Protein AF-A0A382FP47-F1 (afdb_monomer)

Structure (mmCIF, N/CA/C/O backbone):
data_AF-A0A382FP47-F1
#
_entry.id   AF-A0A382FP47-F1
#
loop_
_atom_site.group_PDB
_atom_site.id
_atom_site.type_symbol
_atom_site.label_atom_id
_atom_site.label_alt_id
_atom_site.label_comp_id
_atom_site.label_asym_id
_atom_site.label_entity_id
_atom_site.label_seq_id
_atom_site.pdbx_PDB_ins_code
_atom_site.Cartn_x
_atom_site.Cartn_y
_atom_site.Cartn_z
_atom_site.occupancy
_atom_site.B_iso_or_equiv
_atom_site.auth_seq_id
_atom_site.auth_comp_id
_atom_site.auth_asym_id
_atom_site.auth_atom_id
_atom_site.pdbx_PDB_model_num
ATOM 1 N N . THR A 1 1 ? 9.820 -34.540 -9.444 1.00 79.06 1 THR A N 1
ATOM 2 C CA . THR A 1 1 ? 10.398 -35.253 -10.598 1.00 79.06 1 THR A CA 1
ATOM 3 C C . THR A 1 1 ? 9.590 -34.885 -11.809 1.00 79.06 1 THR A C 1
ATOM 5 O O . THR A 1 1 ? 8.371 -34.903 -11.710 1.00 79.06 1 THR A O 1
ATOM 8 N N . GLU A 1 2 ? 10.252 -34.491 -12.887 1.00 89.75 2 GLU A N 1
ATOM 9 C CA . GLU A 1 2 ? 9.613 -34.231 -14.179 1.00 89.75 2 GLU A CA 1
ATOM 10 C C . GLU A 1 2 ? 8.983 -35.525 -14.733 1.00 89.75 2 GLU A C 1
ATOM 12 O O . GLU A 1 2 ? 9.573 -36.596 -14.570 1.00 89.75 2 GLU A O 1
ATOM 17 N N . VAL A 1 3 ? 7.776 -35.442 -15.309 1.00 92.38 3 VAL A N 1
ATOM 18 C CA . VAL A 1 3 ? 7.008 -36.614 -15.786 1.00 92.38 3 VAL A CA 1
ATOM 19 C C . VAL A 1 3 ? 7.284 -36.908 -17.264 1.00 92.38 3 VAL A C 1
ATOM 21 O O . VAL A 1 3 ? 7.451 -38.070 -17.625 1.00 92.38 3 VAL A O 1
ATOM 24 N N . SER A 1 4 ? 7.347 -35.871 -18.101 1.00 93.94 4 SER A N 1
ATOM 25 C CA . SER A 1 4 ? 7.679 -35.919 -19.531 1.00 93.94 4 SER A CA 1
ATOM 26 C C . SER A 1 4 ? 7.949 -34.497 -20.053 1.00 93.94 4 SER A C 1
ATOM 28 O O . SER A 1 4 ? 7.842 -33.530 -19.291 1.00 93.94 4 SER A O 1
ATOM 30 N N . ARG A 1 5 ? 8.275 -34.378 -21.348 1.00 91.06 5 ARG A N 1
ATOM 31 C CA . ARG A 1 5 ? 8.377 -33.112 -22.090 1.00 91.06 5 ARG A CA 1
ATOM 32 C C . ARG A 1 5 ? 7.727 -33.247 -23.458 1.00 91.06 5 ARG A C 1
ATOM 34 O O . ARG A 1 5 ? 7.762 -34.322 -24.052 1.00 91.06 5 ARG A O 1
ATOM 41 N N . TRP A 1 6 ? 7.222 -32.131 -23.960 1.00 94.38 6 TRP A N 1
ATOM 42 C CA . TRP A 1 6 ? 6.861 -31.934 -25.358 1.00 94.38 6 TRP A CA 1
ATOM 43 C C . TRP A 1 6 ? 7.879 -30.948 -25.948 1.00 94.38 6 TRP A C 1
ATOM 45 O O . TRP A 1 6 ? 8.041 -29.856 -25.410 1.00 94.38 6 TRP A O 1
ATOM 55 N N . GLU A 1 7 ? 8.641 -31.360 -26.967 1.00 91.81 7 GLU A N 1
ATOM 56 C CA . GLU A 1 7 ? 9.822 -30.626 -27.472 1.00 91.81 7 GLU A CA 1
ATOM 57 C C . GLU A 1 7 ? 9.745 -30.357 -28.993 1.00 91.81 7 GLU A C 1
ATOM 59 O O . GLU A 1 7 ? 10.769 -30.350 -29.675 1.00 91.81 7 GLU A O 1
ATOM 64 N N . GLU A 1 8 ? 8.542 -30.173 -29.553 1.00 95.38 8 GLU A N 1
ATOM 65 C CA . GLU A 1 8 ? 8.371 -29.927 -30.998 1.00 95.38 8 GLU A CA 1
ATOM 66 C C . GLU A 1 8 ? 8.722 -28.487 -31.402 1.00 95.38 8 GLU A C 1
ATOM 68 O O . GLU A 1 8 ? 9.374 -28.280 -32.426 1.00 95.38 8 GLU A O 1
ATOM 73 N N . THR A 1 9 ? 8.342 -27.500 -30.587 1.00 96.31 9 THR A N 1
ATOM 74 C CA . THR A 1 9 ? 8.669 -26.083 -30.798 1.00 96.31 9 THR A CA 1
ATOM 75 C C . THR A 1 9 ? 8.720 -25.310 -29.476 1.00 96.31 9 THR A C 1
ATOM 77 O O . THR A 1 9 ? 8.429 -25.847 -28.405 1.00 96.31 9 THR A O 1
ATOM 80 N N . TYR A 1 10 ? 9.114 -24.040 -29.546 1.00 96.81 10 TYR A N 1
ATOM 81 C CA . TYR A 1 10 ? 9.046 -23.118 -28.422 1.00 96.81 10 TYR A CA 1
ATOM 82 C C . TYR A 1 10 ? 7.604 -22.640 -28.213 1.00 96.81 10 TYR A C 1
ATOM 84 O O . TYR A 1 10 ? 7.038 -21.969 -29.070 1.00 96.81 10 TYR A O 1
ATOM 92 N N . ILE A 1 11 ? 7.039 -22.959 -27.051 1.00 97.31 11 ILE A N 1
ATOM 93 C CA . ILE A 1 11 ? 5.760 -22.413 -26.596 1.00 97.31 11 ILE A CA 1
ATOM 94 C C . ILE A 1 11 ? 6.035 -21.230 -25.678 1.00 97.31 11 ILE A C 1
ATOM 96 O O . ILE A 1 11 ? 6.785 -21.365 -24.708 1.00 97.31 11 ILE A O 1
ATOM 100 N N . HIS A 1 12 ? 5.435 -20.089 -26.000 1.00 97.50 12 HIS A N 1
ATOM 101 C CA . HIS A 1 12 ? 5.566 -18.863 -25.225 1.00 97.50 12 HIS A CA 1
ATOM 102 C C . HIS A 1 12 ? 4.572 -18.818 -24.059 1.00 97.50 12 HIS A C 1
ATOM 104 O O . HIS A 1 12 ? 4.984 -18.572 -22.928 1.00 97.50 12 HIS A O 1
ATOM 110 N N . ASP A 1 13 ? 3.307 -19.160 -24.320 1.00 97.62 13 ASP A N 1
ATOM 111 C CA . ASP A 1 13 ? 2.259 -19.315 -23.307 1.00 97.62 13 ASP A CA 1
ATOM 112 C C . ASP A 1 13 ? 1.373 -20.537 -23.594 1.00 97.62 13 ASP A C 1
ATOM 114 O O . ASP A 1 13 ? 1.273 -21.019 -24.729 1.00 97.62 13 ASP A O 1
ATOM 118 N N . ILE A 1 14 ? 0.738 -21.055 -22.545 1.00 97.38 14 ILE A N 1
ATOM 119 C CA . ILE A 1 14 ? -0.062 -22.275 -22.569 1.00 97.38 14 ILE A CA 1
ATOM 120 C C . ILE A 1 14 ? -1.245 -22.187 -21.603 1.00 97.38 14 ILE A C 1
ATOM 122 O O . ILE A 1 14 ? -1.087 -21.971 -20.402 1.00 97.38 14 ILE A O 1
ATOM 126 N N . TYR A 1 15 ? -2.436 -22.495 -22.110 1.00 97.75 15 TYR A N 1
ATOM 127 C CA . TYR A 1 15 ? -3.622 -22.738 -21.302 1.00 97.75 15 TYR A CA 1
ATOM 128 C C . TYR A 1 15 ? -4.009 -24.215 -21.350 1.00 97.75 15 TYR A C 1
ATOM 130 O O . TYR A 1 15 ? -4.215 -24.792 -22.416 1.00 97.75 15 TYR A O 1
ATOM 138 N N . VAL A 1 16 ? -4.127 -24.847 -20.181 1.00 97.25 16 VAL A N 1
ATOM 139 C CA . VAL A 1 16 ? -4.523 -26.255 -20.067 1.00 97.25 16 VAL A CA 1
ATOM 140 C C . VAL A 1 16 ? -5.925 -26.346 -19.493 1.00 97.25 16 VAL A C 1
ATOM 142 O O . VAL A 1 16 ? -6.191 -25.868 -18.390 1.00 97.25 16 VAL A O 1
ATOM 145 N N . LYS A 1 17 ? -6.808 -27.032 -20.215 1.00 96.38 17 LYS A N 1
ATOM 146 C CA . LYS A 1 17 ? -8.174 -27.305 -19.785 1.00 96.38 17 LYS A CA 1
ATOM 147 C C . LYS A 1 17 ? -8.469 -28.792 -19.894 1.00 96.38 17 LYS A C 1
ATOM 149 O O . LYS A 1 17 ? -8.502 -29.356 -20.986 1.00 96.38 17 LYS A O 1
ATOM 154 N N . ASN A 1 18 ? -8.728 -29.417 -18.746 1.00 94.75 18 ASN A N 1
ATOM 155 C CA . ASN A 1 18 ? -8.850 -30.870 -18.613 1.00 94.75 18 ASN A CA 1
ATOM 156 C C . ASN A 1 18 ? -7.602 -31.582 -19.171 1.00 94.75 18 ASN A C 1
ATOM 158 O O . ASN A 1 18 ? -6.504 -31.374 -18.659 1.00 94.75 18 ASN A O 1
ATOM 162 N N . ASP A 1 19 ? -7.781 -32.386 -20.217 1.00 96.62 19 ASP A N 1
ATOM 163 C CA . ASP A 1 19 ? -6.744 -33.181 -20.874 1.00 96.62 19 ASP A CA 1
ATOM 164 C C . ASP A 1 19 ? -6.247 -32.543 -22.189 1.00 96.62 19 ASP A C 1
ATOM 166 O O . ASP A 1 19 ? -5.578 -33.197 -22.987 1.00 96.62 19 ASP A O 1
ATOM 170 N N . THR A 1 20 ? -6.564 -31.269 -22.437 1.00 98.06 20 THR A N 1
ATOM 171 C CA . THR A 1 20 ? -6.142 -30.538 -23.640 1.00 98.06 20 THR A CA 1
ATOM 172 C C . THR A 1 20 ? -5.332 -29.305 -23.264 1.00 98.06 20 THR A C 1
ATOM 174 O O . THR A 1 20 ? -5.767 -28.491 -22.449 1.00 98.06 20 THR A O 1
ATOM 177 N N . ALA A 1 21 ? -4.164 -29.154 -23.881 1.00 97.94 21 ALA A N 1
ATOM 178 C CA . ALA A 1 21 ? -3.359 -27.945 -23.818 1.00 97.94 21 ALA A CA 1
ATOM 179 C C . ALA A 1 21 ? -3.502 -27.138 -25.115 1.00 97.94 21 ALA A C 1
ATOM 181 O O . ALA A 1 21 ? -3.361 -27.684 -26.207 1.00 97.94 21 ALA A O 1
ATOM 182 N N . TYR A 1 22 ? -3.755 -25.843 -24.973 1.00 98.56 22 TYR A N 1
ATOM 183 C CA . TYR A 1 22 ? -3.756 -24.846 -26.035 1.00 98.56 22 TYR A CA 1
ATOM 184 C C . TYR A 1 22 ? -2.512 -23.995 -25.842 1.00 98.56 22 TYR A C 1
ATOM 186 O O . TYR A 1 22 ? -2.292 -23.488 -24.745 1.00 98.56 22 TYR A O 1
ATOM 194 N N . ALA A 1 23 ? -1.672 -23.884 -26.861 1.00 98.25 23 ALA A N 1
ATOM 195 C CA . ALA A 1 23 ? -0.333 -23.339 -26.703 1.00 98.25 23 ALA A CA 1
ATOM 196 C C . ALA A 1 23 ? 0.021 -22.408 -27.861 1.00 98.25 23 ALA A C 1
ATOM 198 O O . ALA A 1 23 ? -0.243 -22.729 -29.018 1.00 98.25 23 ALA A O 1
ATOM 199 N N . CYS A 1 24 ? 0.622 -21.267 -27.549 1.00 98.50 24 CYS A N 1
ATOM 200 C CA . CYS A 1 24 ? 1.026 -20.277 -28.536 1.00 98.50 24 CYS A CA 1
ATOM 201 C C . CYS A 1 24 ? 2.527 -20.383 -28.824 1.00 98.50 24 CYS A C 1
ATOM 203 O O . CYS A 1 24 ? 3.361 -20.262 -27.924 1.00 98.50 24 CYS A O 1
ATOM 205 N N . ASP A 1 25 ? 2.874 -20.595 -30.090 1.00 98.19 25 ASP A N 1
ATOM 206 C CA . ASP A 1 25 ? 4.239 -20.476 -30.594 1.00 98.19 25 ASP A CA 1
ATOM 207 C C . ASP A 1 25 ? 4.428 -19.084 -31.200 1.00 98.19 25 ASP A C 1
ATOM 209 O O . ASP A 1 25 ? 4.079 -18.831 -32.360 1.00 98.19 25 ASP A O 1
ATOM 213 N N . ILE A 1 26 ? 4.997 -18.183 -30.399 1.00 97.88 26 ILE A N 1
ATOM 214 C CA . ILE A 1 26 ? 5.181 -16.778 -30.773 1.00 97.88 26 ILE A CA 1
ATOM 215 C C . ILE A 1 26 ? 6.112 -16.600 -31.967 1.00 97.88 26 ILE A C 1
ATOM 217 O O . ILE A 1 26 ? 5.907 -15.695 -32.770 1.00 97.88 26 ILE A O 1
ATOM 221 N N . TYR A 1 27 ? 7.122 -17.459 -32.121 1.00 97.94 27 TYR A N 1
ATOM 222 C CA . TYR A 1 27 ? 8.128 -17.288 -33.168 1.00 97.94 27 TYR A CA 1
ATOM 223 C C . TYR A 1 27 ? 7.643 -17.764 -34.529 1.00 97.94 27 TYR A C 1
ATOM 225 O O . TYR A 1 27 ? 8.163 -17.289 -35.538 1.00 97.94 27 TYR A O 1
ATOM 233 N N . ASN A 1 28 ? 6.668 -18.674 -34.555 1.00 97.56 28 ASN A N 1
ATOM 234 C CA . ASN A 1 28 ? 6.052 -19.154 -35.786 1.00 97.56 28 ASN A CA 1
ATOM 235 C C . ASN A 1 28 ? 4.630 -18.618 -36.000 1.00 97.56 28 ASN A C 1
ATOM 237 O O . ASN A 1 28 ? 4.063 -18.894 -37.048 1.00 97.56 28 ASN A O 1
ATOM 241 N N . GLY A 1 29 ? 4.028 -17.894 -35.047 1.00 97.38 29 GLY A N 1
ATOM 242 C CA . GLY A 1 29 ? 2.652 -17.388 -35.161 1.00 97.38 29 GLY A CA 1
ATOM 243 C C . GLY A 1 29 ? 1.611 -18.510 -35.247 1.00 97.38 29 GLY A C 1
ATOM 244 O O . GLY A 1 29 ? 0.700 -18.454 -36.078 1.00 97.38 29 GLY A O 1
ATOM 245 N N . SER A 1 30 ? 1.809 -19.576 -34.462 1.00 98.19 30 SER A N 1
ATOM 246 C CA . SER A 1 30 ? 1.011 -20.807 -34.543 1.00 98.19 30 SER A CA 1
ATOM 247 C C . SER A 1 30 ? 0.309 -21.131 -33.231 1.00 98.19 30 SER A C 1
ATOM 249 O O . SER A 1 30 ? 0.928 -21.113 -32.168 1.00 98.19 30 SER A O 1
ATOM 251 N N . LEU A 1 31 ? -0.970 -21.494 -33.328 1.00 98.44 31 LEU A N 1
ATOM 252 C CA . LEU A 1 31 ? -1.753 -22.062 -32.235 1.00 98.44 31 LEU A CA 1
ATOM 253 C C . LEU A 1 31 ? -1.650 -23.592 -32.272 1.00 98.44 31 LEU A C 1
ATOM 255 O O . LEU A 1 31 ? -2.053 -24.229 -33.245 1.00 98.44 31 LEU A O 1
ATOM 259 N N . PHE A 1 32 ? -1.156 -24.186 -31.194 1.00 98.56 32 PHE A N 1
ATOM 260 C CA . PHE A 1 32 ? -1.104 -25.628 -30.991 1.00 98.56 32 PHE A CA 1
ATOM 261 C C . PHE A 1 32 ? -2.260 -26.104 -30.114 1.00 98.56 32 PHE A C 1
ATOM 263 O O . PHE A 1 32 ? -2.591 -25.477 -29.108 1.00 98.56 32 PHE A O 1
ATOM 270 N N . ILE A 1 33 ? -2.825 -27.261 -30.463 1.00 98.44 33 ILE A N 1
ATOM 271 C CA . ILE A 1 33 ? -3.729 -28.027 -29.599 1.00 98.44 33 ILE A CA 1
ATOM 272 C C . ILE A 1 33 ? -3.079 -29.387 -29.350 1.00 98.44 33 ILE A C 1
ATOM 274 O O . ILE A 1 33 ? -2.790 -30.134 -30.288 1.00 98.44 33 ILE A O 1
ATOM 278 N N . ILE A 1 34 ? -2.831 -29.709 -28.085 1.00 98.38 34 ILE A N 1
ATOM 279 C CA . ILE A 1 34 ? -2.032 -30.858 -27.652 1.00 98.38 34 ILE A CA 1
ATOM 280 C C . ILE A 1 34 ? -2.882 -31.716 -26.710 1.00 98.38 34 ILE A C 1
ATOM 282 O O . ILE A 1 34 ? -3.475 -31.212 -25.755 1.00 98.38 34 ILE A O 1
ATOM 286 N N . ASP A 1 35 ? -2.945 -33.020 -26.973 1.00 97.94 35 ASP A N 1
ATOM 287 C CA . ASP A 1 35 ? -3.520 -34.001 -26.049 1.00 97.94 35 ASP A CA 1
ATOM 288 C C . ASP A 1 35 ? -2.514 -34.268 -24.927 1.00 97.94 35 ASP A C 1
ATOM 290 O O . ASP A 1 35 ? -1.378 -34.683 -25.173 1.00 97.94 35 ASP A O 1
ATOM 294 N N . VAL A 1 36 ? -2.938 -34.003 -23.694 1.00 97.31 36 VAL A N 1
ATOM 295 C CA . VAL A 1 36 ? -2.164 -34.213 -22.466 1.00 97.31 36 VAL A CA 1
ATOM 296 C C . VAL A 1 36 ? -2.861 -35.184 -21.503 1.00 97.31 36 VAL A C 1
ATOM 298 O O . VAL A 1 36 ? -2.489 -35.251 -20.327 1.00 97.31 36 VAL A O 1
ATOM 301 N N . SER A 1 37 ? -3.837 -35.967 -21.987 1.00 97.31 37 SER A N 1
ATOM 302 C CA . SER A 1 37 ? -4.518 -37.017 -21.209 1.00 97.31 37 SER A CA 1
ATOM 303 C C . SER A 1 37 ? -3.528 -38.038 -20.638 1.00 97.31 37 SER A C 1
ATOM 305 O O . SER A 1 37 ? -3.599 -38.405 -19.459 1.00 97.31 37 SER A O 1
ATOM 307 N N . ASP A 1 38 ? -2.540 -38.445 -21.442 1.00 96.69 38 ASP A N 1
ATOM 308 C CA . ASP A 1 38 ? -1.350 -39.151 -20.977 1.00 96.69 38 ASP A CA 1
ATOM 309 C C . ASP A 1 38 ? -0.216 -38.160 -20.691 1.00 96.69 38 ASP A C 1
ATOM 311 O O . ASP A 1 38 ? 0.595 -37.814 -21.549 1.00 96.69 38 ASP A O 1
ATOM 315 N N . LYS A 1 39 ? -0.101 -37.764 -19.421 1.00 94.50 39 LYS A N 1
ATOM 316 C CA . LYS A 1 39 ? 0.957 -36.864 -18.929 1.00 94.50 39 LYS A CA 1
ATOM 317 C C . LYS A 1 39 ? 2.375 -37.393 -19.164 1.00 94.50 39 LYS A C 1
ATOM 319 O O . LYS A 1 39 ? 3.329 -36.630 -19.029 1.00 94.50 39 LYS A O 1
ATOM 324 N N . THR A 1 40 ? 2.546 -38.685 -19.450 1.00 96.25 40 THR A N 1
ATOM 325 C CA . THR A 1 40 ? 3.856 -39.275 -19.765 1.00 96.25 40 THR A CA 1
ATOM 326 C C . THR A 1 40 ? 4.216 -39.172 -21.246 1.00 96.25 40 THR A C 1
ATOM 328 O O . THR A 1 40 ? 5.386 -39.343 -21.586 1.00 96.25 40 THR A O 1
ATOM 331 N N . ASN A 1 41 ? 3.245 -38.863 -22.109 1.00 95.62 41 ASN A N 1
ATOM 332 C CA . ASN A 1 41 ? 3.422 -38.769 -23.552 1.00 95.62 41 ASN A CA 1
ATOM 333 C C . ASN A 1 41 ? 2.417 -37.785 -24.198 1.00 95.62 41 ASN A C 1
ATOM 335 O O . ASN A 1 41 ? 1.479 -38.234 -24.860 1.00 95.62 41 ASN A O 1
ATOM 339 N N . PRO A 1 42 ? 2.602 -36.462 -24.029 1.00 97.12 42 PRO A N 1
ATOM 340 C CA . PRO A 1 42 ? 1.818 -35.455 -24.745 1.00 97.12 42 PRO A CA 1
ATOM 341 C C . PRO A 1 42 ? 1.937 -35.603 -26.266 1.00 97.12 42 PRO A C 1
ATOM 343 O O . PRO A 1 42 ? 3.036 -35.832 -26.775 1.00 97.12 42 PRO A O 1
ATOM 346 N N . THR A 1 43 ? 0.838 -35.428 -27.001 1.00 97.12 43 THR A N 1
ATOM 347 C CA . THR A 1 43 ? 0.827 -35.546 -28.470 1.00 97.12 43 THR A CA 1
ATOM 348 C C . THR A 1 43 ? 0.104 -34.389 -29.139 1.00 97.12 43 THR A C 1
ATOM 350 O O . THR A 1 43 ? -1.027 -34.069 -28.775 1.00 97.12 43 THR A O 1
ATOM 353 N N . THR A 1 44 ? 0.722 -33.798 -30.159 1.00 98.12 44 THR A N 1
ATOM 354 C CA . THR A 1 44 ? 0.111 -32.731 -30.961 1.00 98.12 44 THR A CA 1
ATOM 355 C C . THR A 1 44 ? -1.102 -33.258 -31.722 1.00 98.12 44 THR A C 1
ATOM 357 O O . THR A 1 44 ? -1.001 -34.232 -32.469 1.00 98.12 44 THR A O 1
ATOM 360 N N . MET A 1 45 ? -2.253 -32.612 -31.530 1.00 97.88 45 MET A N 1
ATOM 361 C CA . MET A 1 45 ? -3.466 -32.850 -32.317 1.00 97.88 45 MET A CA 1
ATOM 362 C C . MET A 1 45 ? -3.555 -31.876 -33.490 1.00 97.88 45 MET A C 1
ATOM 364 O O . MET A 1 45 ? -3.933 -32.279 -34.586 1.00 97.88 45 MET A O 1
ATOM 368 N N . VAL A 1 46 ? -3.199 -30.608 -33.259 1.00 97.69 46 VAL A N 1
ATOM 369 C CA . VAL A 1 46 ? -3.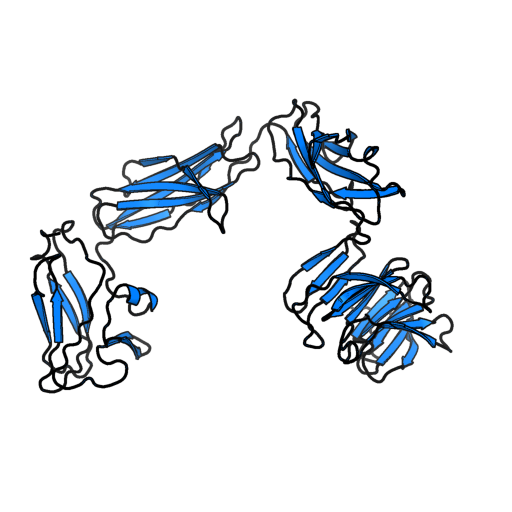300 -29.527 -34.244 1.00 97.69 46 VAL A CA 1
ATOM 370 C C . VAL A 1 46 ? -2.105 -28.586 -34.131 1.00 97.69 46 VAL A C 1
ATOM 372 O O . VAL A 1 46 ? -1.720 -28.206 -33.028 1.00 97.69 46 VAL A O 1
ATOM 375 N N . GLU A 1 47 ? -1.597 -28.164 -35.287 1.00 97.69 47 GLU A N 1
ATOM 376 C CA . GLU A 1 47 ? -0.819 -26.940 -35.476 1.00 97.69 47 GLU A CA 1
ATOM 377 C C . GLU A 1 47 ? -1.604 -26.049 -36.451 1.00 97.69 47 GLU A C 1
ATOM 379 O O . GLU A 1 47 ? -1.777 -26.394 -37.623 1.00 97.69 47 GLU A O 1
ATOM 384 N N . HIS A 1 48 ? -2.112 -24.917 -35.969 1.00 98.06 48 HIS A N 1
ATOM 385 C CA . HIS A 1 48 ? -2.791 -23.915 -36.781 1.00 98.06 48 HIS A CA 1
ATOM 386 C C . HIS A 1 48 ? -1.891 -22.689 -36.936 1.00 98.06 48 HIS A C 1
ATOM 388 O O . HIS A 1 48 ? -1.890 -21.789 -36.097 1.00 98.06 48 HIS A O 1
ATOM 394 N N . ASN A 1 49 ? -1.108 -22.667 -38.013 1.00 97.38 49 ASN A N 1
ATOM 395 C CA . ASN A 1 49 ? -0.315 -21.506 -38.401 1.00 97.38 49 ASN A CA 1
ATOM 396 C C . ASN A 1 49 ? -1.204 -20.479 -39.122 1.00 97.38 49 ASN A C 1
ATOM 398 O O . ASN A 1 49 ? -1.761 -20.781 -40.182 1.00 97.38 49 ASN A O 1
ATOM 402 N N . TYR A 1 50 ? -1.333 -19.278 -38.556 1.00 96.81 50 TYR A N 1
ATOM 403 C CA . TYR A 1 50 ? -2.134 -18.188 -39.133 1.00 96.81 50 TYR A CA 1
ATOM 404 C C . TYR A 1 50 ? -1.341 -16.885 -39.318 1.00 96.81 50 TYR A C 1
ATOM 406 O O . TYR A 1 50 ? -1.786 -15.993 -40.043 1.00 96.81 50 TYR A O 1
ATOM 414 N N . SER A 1 51 ? -0.154 -16.792 -38.718 1.00 95.62 51 SER A N 1
ATOM 415 C CA . SER A 1 51 ? 0.795 -15.690 -38.876 1.00 95.62 51 SER A CA 1
ATOM 416 C C . SER A 1 51 ? 2.227 -16.238 -38.976 1.00 95.62 51 SER A C 1
ATOM 418 O O . SER A 1 51 ? 2.448 -17.444 -38.935 1.00 95.62 51 SER A O 1
ATOM 420 N N . ASN A 1 52 ? 3.213 -15.355 -39.141 1.00 95.50 52 ASN A N 1
ATOM 421 C CA . ASN A 1 52 ? 4.637 -15.713 -39.077 1.00 95.50 52 ASN A CA 1
ATOM 422 C C . ASN A 1 52 ? 5.281 -15.356 -37.730 1.00 95.50 52 ASN A C 1
ATOM 424 O O . ASN A 1 52 ? 6.462 -15.626 -37.539 1.00 95.50 52 ASN A O 1
ATOM 428 N N . TYR A 1 53 ? 4.547 -14.674 -36.854 1.00 97.25 53 TYR A N 1
ATOM 429 C CA . TYR A 1 53 ? 4.979 -14.233 -35.535 1.00 97.25 53 TYR A CA 1
ATOM 430 C C . TYR A 1 53 ? 3.733 -13.831 -34.730 1.00 97.25 53 TYR A C 1
ATOM 432 O O . TYR A 1 53 ? 2.667 -13.650 -35.316 1.00 97.25 53 TYR A O 1
ATOM 440 N N . GLY A 1 54 ? 3.852 -13.692 -33.414 1.00 96.38 54 GLY A N 1
ATOM 441 C CA . GLY A 1 54 ? 2.895 -12.923 -32.621 1.00 96.38 54 GLY A CA 1
ATOM 442 C C . GLY A 1 54 ? 2.038 -13.739 -31.663 1.00 96.38 54 GLY A C 1
ATOM 443 O O . GLY A 1 54 ? 1.839 -13.246 -30.567 1.00 96.38 54 GLY A O 1
ATOM 444 N N . CYS A 1 55 ? 1.597 -14.966 -31.988 1.00 98.25 55 CYS A N 1
ATOM 445 C CA . CYS A 1 55 ? 0.778 -15.798 -31.074 1.00 98.25 55 CYS A CA 1
ATOM 446 C C . CYS A 1 55 ? 1.440 -15.881 -29.695 1.00 98.25 55 CYS A C 1
ATOM 448 O O . CYS A 1 55 ? 2.423 -16.604 -29.522 1.00 98.25 55 CYS A O 1
ATOM 450 N N . HIS A 1 56 ? 0.932 -15.119 -28.731 1.00 98.12 56 HIS A N 1
ATOM 451 C CA . HIS A 1 56 ? 1.582 -14.938 -27.443 1.00 98.12 56 HIS A CA 1
ATOM 452 C C . HIS A 1 56 ? 0.800 -15.666 -26.367 1.00 98.12 56 HIS A C 1
ATOM 454 O O . HIS A 1 56 ? 1.327 -16.621 -25.813 1.00 98.12 56 HIS A O 1
ATOM 460 N N . ALA A 1 57 ? -0.455 -15.271 -26.143 1.00 98.12 57 ALA A N 1
ATOM 461 C CA . ALA A 1 57 ? -1.335 -15.845 -25.130 1.00 98.12 57 ALA A CA 1
ATOM 462 C C . ALA A 1 57 ? -2.537 -16.529 -25.775 1.00 98.12 57 ALA A C 1
ATOM 464 O O . ALA A 1 57 ? -2.998 -16.109 -26.837 1.00 98.12 57 ALA A O 1
ATOM 465 N N . VAL A 1 58 ? -3.084 -17.546 -25.109 1.00 98.50 58 VAL A N 1
ATOM 466 C CA . VAL A 1 58 ? -4.299 -18.235 -25.556 1.00 98.50 58 VAL A CA 1
ATOM 467 C C . VAL A 1 58 ? -5.219 -18.570 -24.392 1.00 98.50 58 VAL A C 1
ATOM 469 O O . VAL A 1 58 ? -4.778 -18.990 -23.326 1.00 98.50 58 VAL A O 1
ATOM 472 N N . TRP A 1 59 ? -6.522 -18.450 -24.625 1.00 98.38 59 TRP A N 1
ATOM 473 C CA . TRP A 1 59 ? -7.561 -18.966 -23.741 1.00 98.38 59 TRP A CA 1
ATOM 474 C C . TRP A 1 59 ? -8.685 -19.605 -24.558 1.00 98.38 59 TRP A C 1
ATOM 476 O O . TRP A 1 59 ? -8.808 -19.348 -25.755 1.00 98.38 59 TRP A O 1
ATOM 486 N N . VAL A 1 60 ? -9.518 -20.445 -23.938 1.00 97.88 60 VAL A N 1
ATOM 487 C CA . VAL A 1 60 ? -10.674 -21.052 -24.624 1.00 97.88 60 VAL A CA 1
ATOM 488 C C . VAL A 1 60 ? -11.972 -20.850 -23.860 1.00 97.88 60 VAL A C 1
ATOM 490 O O . VAL A 1 60 ? -11.966 -20.769 -22.632 1.00 97.88 60 VAL A O 1
ATOM 493 N N . THR A 1 61 ? -13.090 -20.804 -24.587 1.00 97.12 61 THR A N 1
ATOM 494 C CA . THR A 1 61 ? -14.431 -20.701 -23.993 1.00 97.12 61 THR A CA 1
ATOM 495 C C . THR A 1 61 ? -14.750 -21.899 -23.100 1.00 97.12 61 THR A C 1
ATOM 497 O O . THR A 1 61 ? -14.142 -22.976 -23.198 1.00 97.12 61 THR A O 1
ATOM 500 N N . ASP A 1 62 ? -15.741 -21.741 -22.220 1.00 94.44 62 ASP A N 1
ATOM 501 C CA . ASP A 1 62 ? -16.117 -22.773 -21.252 1.00 94.44 62 ASP A CA 1
ATOM 502 C C . ASP A 1 62 ? -16.550 -24.104 -21.887 1.00 94.44 62 ASP A C 1
ATOM 504 O O . ASP A 1 62 ? -16.274 -25.176 -21.342 1.00 94.44 62 ASP A O 1
ATOM 508 N N . ASP A 1 63 ? -17.097 -24.057 -23.095 1.00 95.62 63 ASP A N 1
ATOM 509 C CA . ASP A 1 63 ? -17.461 -25.224 -23.896 1.00 95.62 63 ASP A CA 1
ATOM 510 C C . ASP A 1 63 ? -16.371 -25.695 -24.877 1.00 95.62 63 ASP A C 1
ATOM 512 O O . ASP A 1 63 ? -16.603 -26.639 -25.634 1.00 95.62 63 ASP A O 1
ATOM 516 N N . SER A 1 64 ? -15.192 -25.060 -24.855 1.00 95.81 64 SER A N 1
ATOM 517 C CA . SER A 1 64 ? -14.036 -25.346 -25.717 1.00 95.81 64 SER A CA 1
ATOM 518 C C . SER A 1 64 ? -14.335 -25.278 -27.220 1.00 95.81 64 SER A C 1
ATOM 520 O O . SER A 1 64 ? -13.664 -25.939 -28.008 1.00 95.81 64 SER A O 1
ATOM 522 N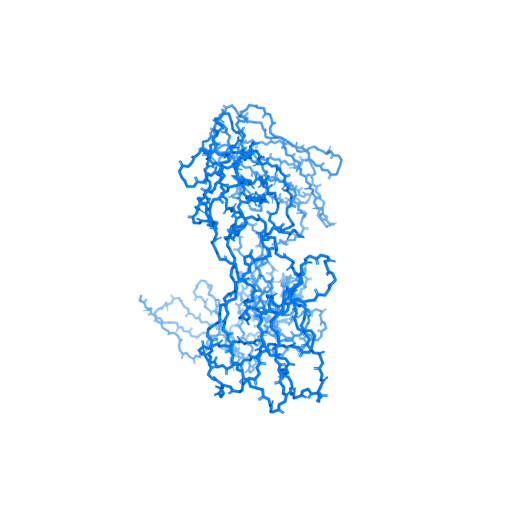 N . LYS A 1 65 ? -15.334 -24.487 -27.633 1.00 97.25 65 LYS A N 1
ATOM 523 C CA . LYS A 1 65 ? -15.645 -24.275 -29.055 1.00 97.25 65 LYS A CA 1
ATOM 524 C C . LYS A 1 65 ? -14.806 -23.189 -29.705 1.00 97.25 65 LYS A C 1
ATOM 526 O O . LYS A 1 65 ? -14.570 -23.276 -30.906 1.00 97.25 65 LYS A O 1
ATOM 531 N N . TYR A 1 66 ? -14.374 -22.194 -28.934 1.00 98.38 66 TYR A N 1
ATOM 532 C CA . TYR A 1 66 ? -13.593 -21.081 -29.456 1.00 98.38 66 TYR A CA 1
ATOM 533 C C . TYR A 1 66 ? -12.278 -20.929 -28.701 1.00 98.38 66 TYR A C 1
ATOM 535 O O . TYR A 1 66 ? -12.249 -21.031 -27.471 1.00 98.38 66 TYR A O 1
ATOM 543 N N . ALA A 1 67 ? -11.209 -20.666 -29.448 1.00 98.31 67 ALA A N 1
ATOM 544 C CA . ALA A 1 67 ? -9.918 -20.252 -28.919 1.00 98.31 67 ALA A CA 1
ATOM 545 C C . ALA A 1 67 ? -9.698 -18.771 -29.210 1.00 98.31 67 ALA A C 1
ATOM 547 O O . ALA A 1 67 ? -9.951 -18.311 -30.320 1.00 98.31 67 ALA A O 1
ATOM 548 N N . VAL A 1 68 ? -9.225 -18.037 -28.213 1.00 98.62 68 VAL A N 1
ATOM 549 C CA . VAL A 1 68 ? -8.891 -16.621 -28.322 1.00 98.62 68 VAL A CA 1
ATOM 550 C C . VAL A 1 68 ? -7.395 -16.480 -28.133 1.00 98.62 68 VAL A C 1
ATOM 552 O O . VAL A 1 68 ? -6.884 -16.933 -27.109 1.00 98.62 68 VAL A O 1
ATOM 555 N N . THR A 1 69 ? -6.708 -15.862 -29.090 1.00 98.56 69 THR A N 1
ATOM 556 C CA . THR A 1 69 ? -5.290 -15.516 -28.958 1.00 98.56 69 THR A CA 1
ATOM 557 C C . THR A 1 69 ? -5.118 -14.020 -28.748 1.00 98.56 69 THR A C 1
ATOM 559 O O . THR A 1 69 ? -5.884 -13.214 -29.280 1.00 98.56 69 THR A O 1
ATOM 562 N N . GLY A 1 70 ? -4.127 -13.652 -27.942 1.00 98.12 70 GLY A N 1
ATOM 563 C CA . GLY A 1 70 ? -3.551 -12.315 -27.931 1.00 98.12 70 GLY A CA 1
ATOM 5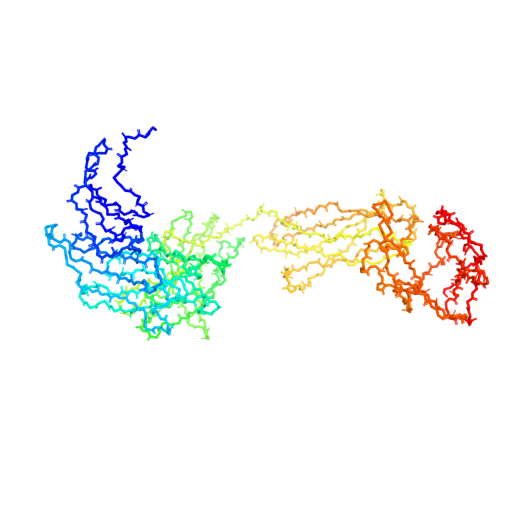64 C C . GLY A 1 70 ? -2.218 -12.378 -28.6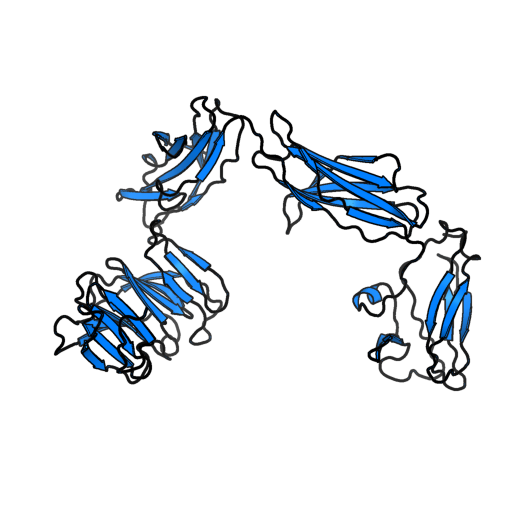57 1.00 98.12 70 GLY A C 1
ATOM 565 O O . GLY A 1 70 ? -1.343 -13.137 -28.238 1.00 98.12 70 GLY A O 1
ATOM 566 N N . ASP A 1 71 ? -2.076 -11.616 -29.738 1.00 97.81 71 ASP A N 1
ATOM 567 C CA . ASP A 1 71 ? -0.848 -11.604 -30.523 1.00 97.81 71 ASP A CA 1
ATOM 568 C C . ASP A 1 71 ? 0.076 -10.451 -30.096 1.00 97.81 71 ASP A C 1
ATOM 570 O O . ASP A 1 71 ? -0.237 -9.274 -30.285 1.00 97.81 71 ASP A O 1
ATOM 574 N N . GLU A 1 72 ? 1.225 -10.786 -29.507 1.00 97.62 72 GLU A N 1
ATOM 575 C CA . GLU A 1 72 ? 2.211 -9.829 -29.014 1.00 97.62 72 GLU A CA 1
ATOM 576 C C . GLU A 1 72 ? 3.183 -9.395 -30.121 1.00 97.62 72 GLU A C 1
ATOM 578 O O . GLU A 1 72 ? 4.306 -9.890 -30.258 1.00 97.62 72 GLU A O 1
ATOM 583 N N . GLU A 1 73 ? 2.742 -8.449 -30.946 1.00 96.31 73 GLU A N 1
ATOM 584 C CA . GLU A 1 73 ? 3.558 -7.844 -31.993 1.00 96.31 73 GLU A CA 1
ATOM 585 C C . GLU A 1 73 ? 3.123 -6.413 -32.337 1.00 96.31 73 GLU A C 1
ATOM 587 O O . GLU A 1 73 ? 2.109 -5.903 -31.865 1.00 96.31 73 GLU A O 1
ATOM 592 N N . ASN A 1 74 ? 3.896 -5.729 -33.186 1.00 95.56 74 ASN A N 1
ATOM 593 C CA . ASN A 1 74 ? 3.508 -4.412 -33.688 1.00 95.56 74 ASN A CA 1
ATOM 594 C C . ASN A 1 74 ? 2.308 -4.520 -34.639 1.00 95.56 74 ASN A C 1
ATOM 596 O O . ASN A 1 74 ? 2.472 -4.940 -35.785 1.00 95.56 74 ASN A O 1
ATOM 600 N N . GLY A 1 75 ? 1.145 -4.059 -34.178 1.00 93.31 75 GLY A N 1
ATOM 601 C CA . GLY A 1 75 ? -0.135 -4.275 -34.854 1.00 93.31 75 GLY A CA 1
ATOM 602 C C . GLY A 1 75 ? -0.799 -5.593 -34.457 1.00 93.31 75 GLY A C 1
ATOM 603 O O . GLY A 1 75 ? -1.640 -6.089 -35.202 1.00 93.31 75 GLY A O 1
ATOM 604 N N . GLY A 1 76 ? -0.403 -6.157 -33.315 1.00 94.81 76 GLY A N 1
ATOM 605 C CA . GLY A 1 76 ? -0.980 -7.361 -32.745 1.00 94.81 76 GLY A CA 1
ATOM 606 C C . GLY A 1 76 ? -2.365 -7.107 -32.153 1.00 94.81 76 GLY A C 1
ATOM 607 O O . GLY A 1 76 ? -2.601 -6.091 -31.487 1.00 94.81 76 GLY A O 1
ATOM 608 N N . TYR A 1 77 ? -3.281 -8.038 -32.414 1.00 97.44 77 TYR A N 1
ATOM 609 C CA . TYR A 1 77 ? -4.700 -7.961 -32.069 1.00 97.44 77 TYR A CA 1
ATOM 610 C C . TYR A 1 77 ? -5.153 -9.210 -31.319 1.00 97.44 77 TYR A C 1
ATOM 612 O O . TYR A 1 77 ? -4.416 -10.187 -31.186 1.00 97.44 77 TYR A O 1
ATOM 620 N N . VAL A 1 78 ? -6.395 -9.174 -30.847 1.00 98.56 78 VAL A N 1
ATOM 621 C CA . VAL A 1 78 ? -7.083 -10.372 -30.381 1.00 98.56 78 VAL A CA 1
ATOM 622 C C . VAL A 1 78 ? -7.696 -11.091 -31.579 1.00 98.56 78 VAL A C 1
ATOM 624 O O . VAL A 1 78 ? -8.442 -10.482 -32.353 1.00 98.56 78 VAL A O 1
ATOM 627 N N . TYR A 1 79 ? -7.447 -12.391 -31.702 1.00 98.50 79 TYR A N 1
ATOM 628 C CA . TYR A 1 79 ? -8.069 -13.240 -32.717 1.00 98.50 79 TYR A CA 1
ATOM 629 C C . TYR A 1 79 ? -8.943 -14.300 -32.064 1.00 98.50 79 TYR A C 1
ATOM 631 O O . TYR A 1 79 ? -8.543 -14.929 -31.089 1.00 98.50 79 TYR A O 1
ATOM 639 N N . ILE A 1 80 ? -10.143 -14.505 -32.606 1.00 98.69 80 ILE A N 1
ATOM 640 C CA . ILE A 1 80 ? -11.083 -15.526 -32.137 1.00 98.69 80 ILE A CA 1
ATOM 641 C C . ILE A 1 80 ? -11.214 -16.584 -33.226 1.00 98.69 80 ILE A C 1
ATOM 643 O O . ILE A 1 80 ? -11.576 -16.269 -34.361 1.00 98.69 80 ILE A O 1
ATOM 647 N N . PHE A 1 81 ? -10.945 -17.837 -32.880 1.00 98.69 81 PHE A N 1
ATOM 648 C CA . PHE A 1 81 ? -10.992 -18.992 -33.769 1.00 98.69 81 PHE A CA 1
ATOM 649 C C . PHE A 1 81 ? -12.106 -19.949 -33.353 1.00 98.69 81 PHE A C 1
ATOM 651 O O . PHE A 1 81 ? -12.197 -20.316 -32.185 1.00 98.69 81 PHE A O 1
ATOM 658 N N . ASP A 1 82 ? -12.912 -20.398 -34.311 1.00 98.50 82 ASP A N 1
ATOM 659 C CA . ASP A 1 82 ? -13.756 -21.585 -34.170 1.00 98.50 82 ASP A CA 1
ATOM 660 C C . ASP A 1 82 ? -12.869 -22.832 -34.291 1.00 98.50 82 ASP A C 1
ATOM 662 O O . ASP A 1 82 ? -12.223 -23.050 -35.322 1.00 98.50 82 ASP A O 1
ATOM 666 N N . ILE A 1 83 ? -12.826 -23.622 -33.216 1.00 98.00 83 ILE A N 1
ATOM 667 C CA . ILE A 1 83 ? -12.007 -24.833 -33.080 1.00 98.00 83 ILE A CA 1
ATOM 668 C C . ILE A 1 83 ? -12.855 -26.106 -32.955 1.00 98.00 83 ILE A C 1
ATOM 670 O O . ILE A 1 83 ? -12.375 -27.136 -32.486 1.00 98.00 83 ILE A O 1
ATOM 674 N N . GLN A 1 84 ? -14.125 -26.067 -33.365 1.00 97.38 84 GLN A N 1
ATOM 675 C CA . GLN A 1 84 ? -15.021 -27.224 -33.267 1.00 97.38 84 GLN A CA 1
ATOM 676 C C . GLN A 1 84 ? -14.669 -28.358 -34.244 1.00 97.38 84 GLN A C 1
ATOM 678 O O . GLN A 1 84 ? -15.049 -29.509 -34.012 1.00 97.38 84 GLN A O 1
ATOM 683 N N . ASP A 1 85 ? -13.965 -28.034 -35.330 1.00 97.12 85 ASP A N 1
ATOM 684 C CA . ASP A 1 85 ? -13.443 -28.970 -36.324 1.00 97.12 85 ASP A CA 1
ATOM 685 C C . ASP A 1 85 ? -11.927 -28.771 -36.463 1.00 97.12 85 ASP A C 1
ATOM 687 O O . ASP A 1 85 ? -11.464 -27.797 -37.056 1.00 97.12 85 ASP A O 1
ATOM 691 N N . PHE A 1 86 ? -11.144 -29.693 -35.902 1.00 95.25 86 PHE A N 1
ATOM 692 C CA . PHE A 1 86 ? -9.677 -29.616 -35.894 1.00 95.25 86 PHE A CA 1
ATOM 693 C C . PHE A 1 86 ? -9.054 -29.705 -37.293 1.00 95.25 86 PHE A C 1
ATOM 695 O O . PHE A 1 86 ? -7.944 -29.215 -37.490 1.00 95.25 86 PHE A O 1
ATOM 702 N N . ASP A 1 87 ? -9.772 -30.263 -38.274 1.00 95.25 87 ASP A N 1
ATOM 703 C CA . ASP A 1 87 ? -9.329 -30.280 -39.670 1.00 95.25 87 ASP A CA 1
ATOM 704 C C . ASP A 1 87 ? -9.614 -28.939 -40.385 1.00 95.25 87 ASP A C 1
ATOM 706 O O . ASP A 1 87 ? -9.136 -28.714 -41.501 1.00 95.25 87 ASP A O 1
ATOM 710 N N . ASN A 1 88 ? -10.403 -28.047 -39.770 1.00 95.56 88 ASN A N 1
ATOM 711 C CA . ASN A 1 88 ? -10.880 -26.802 -40.370 1.00 95.56 88 ASN A CA 1
ATOM 712 C C . ASN A 1 88 ? -11.109 -25.690 -39.325 1.00 95.56 88 ASN A C 1
ATOM 714 O O . ASN A 1 88 ? -12.235 -25.239 -39.099 1.00 95.56 88 ASN A O 1
ATOM 718 N N . ILE A 1 89 ? -10.020 -25.209 -38.727 1.00 97.88 89 ILE A N 1
ATOM 719 C CA . ILE A 1 89 ? -10.047 -24.049 -37.827 1.00 97.88 89 ILE A CA 1
ATOM 720 C C . ILE A 1 89 ? -10.218 -22.760 -38.634 1.00 97.88 89 ILE A C 1
ATOM 722 O O . ILE A 1 89 ? -9.496 -22.523 -39.607 1.00 97.88 89 ILE A O 1
ATOM 726 N N . ASN A 1 90 ? -11.170 -21.918 -38.223 1.00 95.00 90 ASN A N 1
ATOM 727 C CA . ASN A 1 90 ? -11.492 -20.661 -38.899 1.00 95.00 90 ASN A CA 1
ATOM 728 C C . ASN A 1 90 ? -11.457 -19.486 -37.923 1.00 95.00 90 ASN A C 1
ATOM 730 O O . ASN A 1 90 ? -12.086 -19.534 -36.872 1.00 95.00 90 ASN A O 1
ATOM 734 N N . MET A 1 91 ? -10.793 -18.396 -38.305 1.00 97.81 91 MET A N 1
ATOM 735 C CA . MET A 1 91 ? -10.886 -17.131 -37.577 1.00 97.81 91 MET A CA 1
ATOM 736 C C . MET A 1 91 ? -12.271 -16.507 -37.803 1.00 97.81 91 MET A C 1
ATOM 738 O O . MET A 1 91 ? -12.651 -16.237 -38.944 1.00 97.81 91 MET A O 1
ATOM 742 N N . VAL A 1 92 ? -13.026 -16.295 -36.725 1.00 98.12 92 VAL A N 1
ATOM 743 C CA . VAL A 1 92 ? -14.400 -15.766 -36.755 1.00 98.12 92 VAL A CA 1
ATOM 744 C C . VAL A 1 92 ? -14.472 -14.275 -36.448 1.00 98.12 92 VAL A C 1
ATOM 746 O O . VAL A 1 92 ? -15.374 -13.605 -36.947 1.00 98.12 92 VAL A O 1
ATOM 749 N N . ALA A 1 93 ? -13.506 -13.749 -35.694 1.00 98.25 93 ALA A N 1
ATOM 750 C CA . ALA A 1 93 ? -13.404 -12.328 -35.401 1.00 98.25 93 ALA A CA 1
ATOM 751 C C . ALA A 1 93 ? -11.957 -11.896 -35.134 1.00 98.25 93 ALA A C 1
ATOM 753 O O . ALA A 1 93 ? -11.109 -12.681 -34.707 1.00 98.25 93 ALA A O 1
ATOM 754 N N . THR A 1 94 ? -11.715 -10.609 -35.360 1.00 98.06 94 THR A N 1
ATOM 755 C CA . THR A 1 94 ? -10.527 -9.880 -34.916 1.00 98.06 94 THR A CA 1
ATOM 756 C C . THR A 1 94 ? -11.014 -8.718 -34.067 1.00 98.06 94 THR A C 1
ATOM 758 O O . THR A 1 94 ? -11.927 -8.005 -34.488 1.00 98.06 94 THR A O 1
ATOM 761 N N . TRP A 1 95 ? -10.421 -8.521 -32.894 1.00 98.38 95 TRP A N 1
ATOM 762 C CA . TRP A 1 95 ? -10.780 -7.434 -31.994 1.00 98.38 95 TRP A CA 1
ATOM 763 C C . TRP A 1 95 ? -9.555 -6.615 -31.585 1.00 98.38 95 TRP A C 1
ATOM 765 O O . TRP A 1 95 ? -8.472 -7.146 -31.338 1.00 98.38 95 TRP A O 1
ATOM 775 N N . TYR A 1 96 ? -9.758 -5.305 -31.512 1.00 97.44 96 TYR A N 1
ATOM 776 C CA . TYR A 1 96 ? -8.810 -4.315 -31.021 1.00 97.44 96 TYR A CA 1
ATOM 777 C C . TYR A 1 96 ? -9.598 -3.101 -30.495 1.00 97.44 96 TYR A C 1
ATOM 779 O O . TYR A 1 96 ? -10.716 -2.863 -30.969 1.00 97.44 96 TYR A O 1
ATOM 787 N N . PRO A 1 97 ? -9.065 -2.338 -29.525 1.00 95.81 97 PRO A N 1
ATOM 788 C CA . PRO A 1 97 ? -9.762 -1.184 -28.967 1.00 95.81 97 PRO A CA 1
ATOM 789 C C . PRO A 1 97 ? -9.848 -0.037 -29.988 1.00 95.81 97 PRO A C 1
ATOM 791 O O . PRO A 1 97 ? -8.969 0.116 -30.842 1.00 95.81 97 PRO A O 1
ATOM 794 N N . ASP A 1 98 ? -10.893 0.791 -29.892 1.00 94.69 98 ASP A N 1
ATOM 795 C CA . ASP A 1 98 ? -11.052 2.006 -30.712 1.00 94.69 98 ASP A CA 1
ATOM 796 C C . ASP A 1 98 ? -10.157 3.137 -30.181 1.00 94.69 98 ASP A C 1
ATOM 798 O O . ASP A 1 98 ? -10.620 4.131 -29.625 1.00 94.69 98 ASP A O 1
ATOM 802 N N . GLU A 1 99 ? -8.845 2.941 -30.307 1.00 93.44 99 GLU A N 1
ATOM 803 C CA . GLU A 1 99 ? -7.820 3.840 -29.785 1.00 93.44 99 GLU A CA 1
ATOM 804 C C . GLU A 1 99 ? -6.864 4.327 -30.891 1.00 93.44 99 GLU A C 1
ATOM 806 O O . GLU A 1 99 ? -6.596 3.618 -31.873 1.00 93.44 99 GLU A O 1
ATOM 811 N N . PRO A 1 100 ? -6.295 5.541 -30.767 1.00 90.88 100 PRO A N 1
ATOM 812 C CA . PRO A 1 100 ? -5.379 6.079 -31.765 1.00 90.88 100 PRO A CA 1
ATOM 813 C C . PRO A 1 100 ? -4.115 5.229 -31.918 1.00 90.88 100 PRO A C 1
ATOM 815 O O . PRO A 1 100 ? -3.449 4.922 -30.935 1.00 90.88 100 PRO A O 1
ATOM 818 N N . GLU A 1 101 ? -3.722 4.956 -33.164 1.00 92.75 101 GLU A N 1
ATOM 819 C CA . GLU A 1 101 ? -2.501 4.210 -33.518 1.00 92.75 101 GLU A CA 1
ATOM 820 C C . GLU A 1 101 ? -2.482 2.728 -33.115 1.00 92.75 101 GLU A C 1
ATOM 822 O O . GLU A 1 101 ? -1.406 2.130 -33.073 1.00 92.75 101 GLU A O 1
ATOM 827 N N . VAL A 1 102 ? -3.646 2.108 -32.897 1.00 93.50 102 VAL A N 1
ATOM 828 C CA . VAL A 1 102 ? -3.774 0.689 -32.513 1.00 93.50 102 VAL A CA 1
ATOM 829 C C . VAL A 1 102 ? -3.014 -0.276 -33.433 1.00 93.50 102 VAL A C 1
ATOM 831 O O . VAL A 1 102 ? -2.457 -1.269 -32.977 1.00 93.50 102 VAL A O 1
ATOM 834 N N . GLN A 1 103 ? -2.870 0.054 -34.720 1.00 94.50 103 GLN A N 1
ATOM 835 C CA . GLN A 1 103 ? -2.068 -0.702 -35.692 1.00 94.50 103 GLN A CA 1
ATOM 836 C C . GLN A 1 103 ? -0.553 -0.722 -35.414 1.00 94.50 103 GLN A C 1
ATOM 838 O O . GLN A 1 103 ? 0.185 -1.427 -36.095 1.00 94.50 103 GLN A O 1
ATOM 843 N N . ASN A 1 104 ? -0.081 0.077 -34.457 1.00 95.06 104 ASN A N 1
ATOM 844 C CA . ASN A 1 104 ? 1.311 0.140 -34.015 1.00 95.06 104 ASN A CA 1
ATOM 845 C C . ASN A 1 104 ? 1.475 -0.331 -32.559 1.00 95.06 104 ASN A C 1
ATOM 847 O O . ASN A 1 104 ? 2.533 -0.108 -31.965 1.00 95.06 104 ASN A O 1
ATOM 851 N N . LYS A 1 105 ? 0.420 -0.890 -31.951 1.00 95.75 105 LYS A N 1
ATOM 852 C CA . LYS A 1 105 ? 0.400 -1.364 -30.561 1.00 95.75 105 LYS A CA 1
ATOM 853 C C . LYS A 1 105 ? 0.289 -2.880 -30.505 1.00 95.75 105 LYS A C 1
ATOM 855 O O . LYS A 1 105 ? 0.122 -3.526 -31.535 1.00 95.75 105 LYS A O 1
ATOM 860 N N . SER A 1 106 ? 0.429 -3.416 -29.299 1.00 96.38 106 SER A N 1
ATOM 861 C CA . SER A 1 106 ? 0.444 -4.848 -29.031 1.00 96.38 106 SER A CA 1
ATOM 862 C C . SER A 1 106 ? -0.566 -5.178 -27.947 1.00 96.38 106 SER A C 1
ATOM 864 O O . SER A 1 106 ? -0.680 -4.446 -26.962 1.00 96.38 106 SER A O 1
ATOM 866 N N . VAL A 1 107 ? -1.255 -6.298 -28.114 1.00 97.31 107 VAL A N 1
ATOM 867 C CA . VAL A 1 107 ? -1.925 -6.994 -27.015 1.00 97.31 107 VAL A CA 1
ATOM 868 C C . VAL A 1 107 ? -0.912 -7.909 -26.316 1.00 97.31 107 VAL A C 1
ATOM 870 O O . VAL A 1 107 ? 0.146 -8.195 -26.877 1.00 97.31 107 VAL A O 1
ATOM 873 N N . HIS A 1 108 ? -1.201 -8.325 -25.086 1.00 96.88 108 HIS A N 1
ATOM 874 C CA . HIS A 1 108 ? -0.378 -9.266 -24.333 1.00 96.88 108 HIS A CA 1
ATOM 875 C C . HIS A 1 108 ? -1.179 -10.509 -23.926 1.00 96.88 108 HIS A C 1
ATOM 877 O O . HIS A 1 108 ? -1.118 -11.536 -24.595 1.00 96.88 108 HIS A O 1
ATOM 883 N N . ASN A 1 109 ? -1.982 -10.408 -22.863 1.00 97.19 109 ASN A N 1
ATOM 884 C CA . ASN A 1 109 ? -2.725 -11.538 -22.305 1.00 97.19 109 ASN A CA 1
ATOM 885 C C . ASN A 1 109 ? -4.218 -11.456 -22.600 1.00 97.19 109 ASN A C 1
ATOM 887 O O . ASN A 1 109 ? -4.796 -10.370 -22.665 1.00 97.19 109 ASN A O 1
ATOM 891 N N . VAL A 1 110 ? -4.837 -12.630 -22.705 1.00 98.19 110 VAL A N 1
ATOM 892 C CA . VAL A 1 110 ? -6.274 -12.826 -22.896 1.00 98.19 110 VAL A CA 1
ATOM 893 C C . VAL A 1 110 ? -6.774 -13.870 -21.903 1.00 98.19 110 VAL A C 1
ATOM 895 O O . VAL A 1 110 ? -6.192 -14.944 -21.794 1.00 98.19 110 VAL A O 1
ATOM 898 N N . LEU A 1 111 ? -7.841 -13.566 -21.168 1.00 98.31 111 LEU A N 1
ATOM 899 C CA . LEU A 1 111 ? -8.476 -14.488 -20.222 1.00 98.31 111 LEU A CA 1
ATOM 900 C C . LEU A 1 111 ? -9.992 -14.418 -20.378 1.00 98.31 111 LEU A C 1
ATOM 902 O O . LEU A 1 111 ? -10.552 -13.326 -20.382 1.00 98.31 111 LEU A O 1
ATOM 906 N N . ILE A 1 112 ? -10.668 -15.562 -20.456 1.00 98.12 112 ILE A N 1
ATOM 907 C CA . ILE A 1 112 ? -12.135 -15.608 -20.549 1.00 98.12 112 ILE A CA 1
ATOM 908 C C . ILE A 1 112 ? -12.717 -16.049 -19.214 1.00 98.12 112 ILE A C 1
ATOM 910 O O . ILE A 1 112 ? -12.351 -17.107 -18.699 1.00 98.12 112 ILE A O 1
ATOM 914 N N . LYS A 1 113 ? -13.656 -15.264 -18.690 1.00 95.31 113 LYS A N 1
ATOM 915 C CA . LYS A 1 113 ? -14.492 -15.617 -17.543 1.00 95.31 113 LYS A CA 1
ATOM 916 C C . LYS A 1 113 ? -15.946 -15.370 -17.925 1.00 95.31 113 LYS A C 1
ATOM 918 O O . LYS A 1 113 ? -16.313 -14.239 -18.235 1.00 95.31 113 LYS A O 1
ATOM 923 N N . ASP A 1 114 ? -16.746 -16.432 -17.890 1.00 92.00 114 ASP A N 1
ATOM 924 C CA . ASP A 1 114 ? -18.110 -16.438 -18.421 1.00 92.00 114 ASP A CA 1
ATOM 925 C C . ASP A 1 114 ? -18.114 -15.975 -19.896 1.00 92.00 114 ASP A C 1
ATOM 927 O O . ASP A 1 114 ? -17.316 -16.468 -20.694 1.00 92.00 114 ASP A O 1
ATOM 931 N N . ASP A 1 115 ? -18.963 -15.012 -20.255 1.00 95.50 115 ASP A N 1
ATOM 932 C CA . ASP A 1 115 ? -19.038 -14.434 -21.604 1.00 95.50 115 ASP A CA 1
ATOM 933 C C . ASP A 1 115 ? -18.127 -13.200 -21.788 1.00 95.50 115 ASP A C 1
ATOM 935 O O . ASP A 1 115 ? -18.246 -12.478 -22.778 1.00 95.50 115 ASP A O 1
ATOM 939 N N . LEU A 1 116 ? -17.217 -12.927 -20.844 1.00 97.81 116 LEU A N 1
ATOM 940 C CA . LEU A 1 116 ? -16.319 -11.771 -20.884 1.00 97.81 116 LEU A CA 1
ATOM 941 C C . LEU A 1 116 ? -14.870 -12.184 -21.146 1.00 97.81 116 LEU A C 1
ATOM 943 O O . LEU A 1 116 ? -14.295 -13.031 -20.459 1.00 97.81 116 LEU A O 1
ATOM 947 N N . LEU A 1 117 ? -14.256 -11.502 -22.105 1.00 98.44 117 LEU A N 1
ATOM 948 C CA . LEU A 1 117 ? -12.835 -11.531 -22.393 1.00 98.44 117 LEU A CA 1
ATOM 949 C C . LEU A 1 117 ? -12.142 -10.348 -21.704 1.00 98.44 117 LEU A C 1
ATOM 951 O O . LEU A 1 117 ? -12.418 -9.185 -21.989 1.00 98.44 117 LEU A O 1
ATOM 955 N N . TYR A 1 118 ? -11.198 -10.664 -20.828 1.00 98.44 118 TYR A N 1
ATOM 956 C CA . TYR A 1 118 ? -10.314 -9.722 -20.157 1.00 98.44 118 TYR A CA 1
ATOM 957 C C . TYR A 1 118 ? -8.984 -9.683 -20.895 1.00 98.44 118 TYR A C 1
ATOM 959 O O . TYR A 1 118 ? -8.327 -10.714 -21.057 1.00 98.44 118 TYR A O 1
ATOM 967 N N . VAL A 1 119 ? -8.590 -8.494 -21.335 1.00 98.44 119 VAL A N 1
ATOM 968 C CA . VAL A 1 119 ? -7.411 -8.296 -22.175 1.00 98.44 119 VAL A CA 1
ATOM 969 C C . VAL A 1 119 ? -6.429 -7.376 -21.473 1.00 98.44 119 VAL A C 1
ATOM 971 O O . VAL A 1 119 ? -6.796 -6.279 -21.044 1.00 98.44 119 VAL A O 1
ATOM 974 N N . SER A 1 120 ? -5.171 -7.801 -21.403 1.00 97.19 120 SER A N 1
ATOM 975 C CA . SER A 1 120 ? -4.059 -6.896 -21.132 1.00 97.19 120 SER A CA 1
ATOM 976 C C . SER A 1 120 ? -3.526 -6.344 -22.431 1.00 97.19 120 SER A C 1
ATOM 978 O O . SER A 1 120 ? -2.968 -7.087 -23.235 1.00 97.19 120 SER A O 1
ATOM 980 N N . TYR A 1 121 ? -3.709 -5.043 -22.634 1.00 96.75 121 TYR A N 1
ATOM 981 C CA . TYR A 1 121 ? -3.402 -4.381 -23.894 1.00 96.75 121 TYR A CA 1
ATOM 982 C C . TYR A 1 121 ? -2.335 -3.302 -23.717 1.00 96.75 121 TYR A C 1
ATOM 984 O O . TYR A 1 121 ? -2.484 -2.193 -24.222 1.00 96.75 121 TYR A O 1
ATOM 992 N N . TYR A 1 122 ? -1.266 -3.606 -22.974 1.00 95.88 122 TYR A N 1
ATOM 993 C CA . TYR A 1 122 ? -0.108 -2.728 -22.798 1.00 95.88 122 TYR A CA 1
ATOM 994 C C . TYR A 1 122 ? -0.504 -1.259 -22.590 1.00 95.88 122 TYR A C 1
ATOM 996 O O . TYR A 1 122 ? -1.103 -0.916 -21.569 1.00 95.88 122 TYR A O 1
ATOM 1004 N N . VAL A 1 123 ? -0.217 -0.398 -23.568 1.00 95.06 123 VAL A N 1
ATOM 1005 C CA . VAL A 1 123 ? -0.407 1.056 -23.485 1.00 95.06 123 VAL A CA 1
ATOM 1006 C C . VAL A 1 123 ? -1.871 1.481 -23.422 1.00 95.06 123 VAL A C 1
ATOM 1008 O O . VAL A 1 123 ? -2.143 2.642 -23.161 1.00 95.06 123 VAL A O 1
ATOM 1011 N N . TYR A 1 124 ? -2.793 0.559 -23.682 1.00 94.94 124 TYR A N 1
ATOM 1012 C CA . TYR A 1 124 ? -4.231 0.763 -23.601 1.00 94.94 124 TYR A CA 1
ATOM 1013 C C . TYR A 1 124 ? -4.833 0.183 -22.322 1.00 94.94 124 TYR A C 1
ATOM 1015 O O . TYR A 1 124 ? -6.051 0.213 -22.167 1.00 94.94 124 TYR A O 1
ATOM 1023 N N . GLY A 1 125 ? -4.026 -0.341 -21.403 1.00 94.88 125 GLY A N 1
ATOM 1024 C CA . GLY A 1 125 ? -4.516 -0.799 -20.111 1.00 94.88 125 GLY A CA 1
ATOM 1025 C C . GLY A 1 125 ? -5.288 -2.119 -20.169 1.00 94.88 125 GLY A C 1
ATOM 1026 O O . GLY A 1 125 ? -5.067 -2.970 -21.035 1.00 94.88 125 GLY A O 1
ATOM 1027 N N . THR A 1 126 ? -6.187 -2.296 -19.203 1.00 96.94 126 THR A N 1
ATOM 1028 C CA . THR A 1 126 ? -7.071 -3.460 -19.109 1.00 96.94 126 THR A CA 1
ATOM 1029 C C . THR A 1 126 ? -8.357 -3.207 -19.886 1.00 96.94 126 THR A C 1
ATOM 1031 O O . THR A 1 126 ? -9.035 -2.207 -19.651 1.00 96.94 126 THR A O 1
ATOM 1034 N N . ARG A 1 127 ? -8.720 -4.137 -20.773 1.00 97.69 127 ARG A N 1
ATOM 1035 C CA . ARG A 1 127 ? -9.954 -4.092 -21.573 1.00 97.69 127 ARG A CA 1
ATOM 1036 C C . ARG A 1 127 ? -10.873 -5.255 -21.213 1.00 97.69 127 ARG A C 1
ATOM 1038 O O . ARG A 1 127 ? -10.396 -6.343 -20.893 1.00 97.69 127 ARG A O 1
ATOM 1045 N N . ILE A 1 128 ? -12.179 -5.020 -21.256 1.00 98.12 128 ILE A N 1
ATOM 1046 C CA . ILE A 1 128 ? -13.224 -6.013 -20.999 1.00 98.12 128 ILE A CA 1
ATOM 1047 C C . ILE A 1 128 ? -14.142 -6.037 -22.215 1.00 98.12 128 ILE A C 1
ATOM 1049 O O . ILE A 1 128 ? -14.734 -5.021 -22.582 1.00 98.12 128 ILE A O 1
ATOM 1053 N N . VAL A 1 129 ? -14.248 -7.201 -22.842 1.00 98.50 129 VAL A N 1
ATOM 1054 C CA . VAL A 1 129 ? -14.941 -7.401 -24.113 1.00 98.50 129 VAL A CA 1
ATOM 1055 C C . VAL A 1 129 ? -15.990 -8.489 -23.933 1.00 98.50 129 VAL A C 1
ATOM 1057 O O . VAL A 1 129 ? -15.664 -9.599 -23.532 1.00 98.50 129 VAL A O 1
ATOM 1060 N N . ASP A 1 130 ? -17.248 -8.183 -24.223 1.00 98.06 130 ASP A N 1
ATOM 1061 C CA . ASP A 1 130 ? -18.316 -9.175 -24.315 1.00 98.06 130 ASP A CA 1
ATOM 1062 C C . ASP A 1 130 ? -18.121 -10.013 -25.582 1.00 98.06 130 ASP A C 1
ATOM 1064 O O . ASP A 1 130 ? -18.039 -9.480 -26.695 1.00 98.06 130 ASP A O 1
ATOM 1068 N N . ILE A 1 131 ? -18.013 -11.326 -25.386 1.00 98.19 131 ILE A N 1
ATOM 1069 C CA . ILE A 1 131 ? -17.838 -12.342 -26.425 1.00 98.19 131 ILE A CA 1
ATOM 1070 C C . ILE A 1 131 ? -18.969 -13.384 -26.414 1.00 98.19 131 ILE A C 1
ATOM 1072 O O . ILE A 1 131 ? -18.797 -14.480 -26.950 1.00 98.19 131 ILE A O 1
ATOM 1076 N N . SER A 1 132 ? -20.135 -13.050 -25.846 1.00 97.06 132 SER A N 1
ATOM 1077 C CA . SER A 1 132 ? -21.347 -13.891 -25.889 1.00 97.06 132 SER A CA 1
ATOM 1078 C C . SER A 1 132 ? -21.780 -14.237 -27.323 1.00 97.06 132 SER A C 1
ATOM 1080 O O . SER A 1 132 ? -22.328 -15.314 -27.573 1.00 97.06 132 SER A O 1
ATOM 1082 N N . ASP A 1 133 ? -21.485 -13.352 -28.281 1.00 97.44 133 ASP A N 1
ATOM 1083 C CA . ASP A 1 133 ? -21.427 -13.650 -29.713 1.00 97.44 133 ASP A CA 1
ATOM 1084 C C . ASP A 1 133 ? -19.971 -13.540 -30.212 1.00 97.44 133 ASP A C 1
ATOM 1086 O O . ASP A 1 133 ? -19.511 -12.439 -30.531 1.00 97.44 133 ASP A O 1
ATOM 1090 N N . PRO A 1 134 ? -19.237 -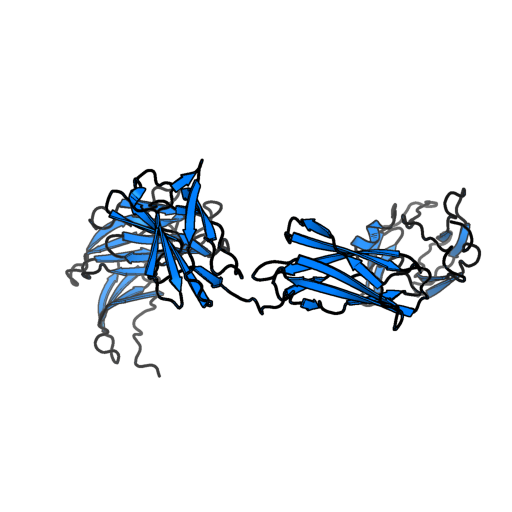14.665 -30.332 1.00 96.88 134 PRO A N 1
ATOM 1091 C CA . PRO A 1 134 ? -17.840 -14.682 -30.777 1.00 96.88 134 PRO A CA 1
ATOM 1092 C C . PRO A 1 134 ? -17.597 -14.093 -32.174 1.00 96.88 134 PRO A C 1
ATOM 1094 O O . PRO A 1 134 ? -16.458 -13.778 -32.511 1.00 96.88 134 PRO A O 1
ATOM 1097 N N . TYR A 1 135 ? -18.643 -13.934 -32.994 1.00 97.81 135 TYR A N 1
ATOM 1098 C CA . TYR A 1 135 ? -18.549 -13.286 -34.307 1.00 97.81 135 TYR A CA 1
ATOM 1099 C C . TYR A 1 135 ? -18.609 -11.755 -34.221 1.00 97.81 135 TYR A C 1
ATOM 1101 O O . TYR A 1 135 ? -18.258 -11.081 -35.189 1.00 97.81 135 TYR A O 1
ATOM 1109 N N . ASN A 1 136 ? -19.068 -11.199 -33.095 1.00 97.44 136 ASN A N 1
ATOM 1110 C CA . ASN A 1 136 ? -19.287 -9.766 -32.896 1.00 97.44 136 ASN A CA 1
ATOM 1111 C C . ASN A 1 136 ? -18.817 -9.307 -31.495 1.00 97.44 136 ASN A C 1
ATOM 1113 O O . ASN A 1 136 ? -19.631 -8.816 -30.706 1.00 97.44 136 ASN A O 1
ATOM 1117 N N . PRO A 1 137 ? -17.513 -9.435 -31.174 1.00 98.06 137 PRO A N 1
ATOM 1118 C CA . PRO A 1 137 ? -16.975 -9.012 -29.883 1.00 98.06 137 PRO A CA 1
ATOM 1119 C C . PRO A 1 137 ? -17.164 -7.504 -29.663 1.00 98.06 137 PRO A C 1
ATOM 1121 O O . PRO A 1 137 ? -16.864 -6.700 -30.549 1.00 98.06 137 PRO A O 1
ATOM 1124 N N . THR A 1 138 ? -17.639 -7.113 -28.479 1.00 97.94 138 THR A N 1
ATOM 1125 C CA . THR A 1 138 ? -17.966 -5.712 -28.151 1.00 97.94 138 THR A CA 1
ATOM 1126 C C . THR A 1 138 ? -17.277 -5.281 -26.859 1.00 97.94 138 THR A C 1
ATOM 1128 O O . THR A 1 138 ? -17.417 -5.944 -25.841 1.00 97.94 138 THR A O 1
ATOM 1131 N N . GLU A 1 139 ? -16.538 -4.166 -26.864 1.00 97.75 139 GLU A N 1
ATOM 1132 C CA . GLU A 1 139 ? -15.939 -3.632 -25.630 1.00 97.75 139 GLU A CA 1
ATOM 1133 C C . GLU A 1 139 ? -17.039 -3.117 -24.688 1.00 97.75 139 GLU A C 1
ATOM 1135 O O . GLU A 1 139 ? -17.908 -2.345 -25.096 1.00 97.75 139 GLU A O 1
ATOM 1140 N N . VAL A 1 140 ? -17.008 -3.558 -23.429 1.00 95.56 140 VAL A N 1
ATOM 1141 C CA . VAL A 1 140 ? -18.011 -3.224 -22.402 1.00 95.56 140 VAL A CA 1
ATOM 1142 C C . VAL A 1 140 ? -17.418 -2.524 -21.180 1.00 95.56 140 VAL A C 1
ATOM 1144 O O . VAL A 1 140 ? -18.156 -2.106 -20.287 1.00 95.56 140 VAL A O 1
ATOM 1147 N N . GLY A 1 141 ? -16.095 -2.373 -21.137 1.00 94.19 141 GLY A N 1
ATOM 1148 C CA . GLY A 1 141 ? -15.391 -1.610 -20.117 1.00 94.19 141 GLY A CA 1
ATOM 1149 C C . GLY A 1 141 ? -13.891 -1.577 -20.379 1.00 94.19 141 GLY A C 1
ATOM 1150 O O . GLY A 1 141 ? -13.332 -2.486 -20.990 1.00 94.19 141 GLY A O 1
ATOM 1151 N N . TYR A 1 142 ? -13.229 -0.534 -19.895 1.00 94.69 142 TYR A N 1
ATOM 1152 C CA . TYR A 1 142 ? -11.777 -0.455 -19.891 1.00 94.69 142 TYR A CA 1
ATOM 1153 C C . TYR A 1 142 ? -11.286 0.409 -18.737 1.00 94.69 142 TYR A C 1
ATOM 1155 O O . TYR A 1 142 ? -12.023 1.242 -18.206 1.00 94.69 142 TYR A O 1
ATOM 1163 N N . TYR A 1 143 ? -10.022 0.220 -18.379 1.00 92.06 143 TYR A N 1
ATOM 1164 C CA . TYR A 1 143 ? -9.292 1.155 -17.544 1.00 92.06 143 TYR A CA 1
ATOM 1165 C C . TYR A 1 143 ? -7.831 1.212 -17.996 1.00 92.06 143 TYR A C 1
ATOM 1167 O O . TYR A 1 143 ? -7.159 0.180 -18.078 1.00 92.06 143 TYR A O 1
ATOM 1175 N N . ASP A 1 144 ? -7.340 2.424 -18.255 1.00 90.31 144 ASP A N 1
ATOM 1176 C CA . ASP A 1 144 ? -5.952 2.697 -18.622 1.00 90.31 144 ASP A CA 1
ATOM 1177 C C . ASP A 1 144 ? -5.289 3.663 -17.631 1.00 90.31 144 ASP A C 1
ATOM 1179 O O . ASP A 1 144 ? -5.789 4.755 -17.362 1.00 90.31 144 ASP A O 1
ATOM 1183 N N . TRP A 1 145 ? -4.152 3.234 -17.089 1.00 83.56 145 TRP A N 1
ATOM 1184 C CA . TRP A 1 145 ? -3.329 3.961 -16.117 1.00 83.56 145 TRP A CA 1
ATOM 1185 C C . TRP A 1 145 ? -2.014 4.444 -16.732 1.00 83.56 145 TRP A C 1
ATOM 1187 O O . TRP A 1 145 ? -1.267 5.163 -16.067 1.00 83.56 145 TRP A O 1
ATOM 1197 N N . TYR A 1 146 ? -1.683 4.017 -17.955 1.00 85.62 146 TYR A N 1
ATOM 1198 C CA . TYR A 1 146 ? -0.388 4.300 -18.549 1.00 85.62 146 TYR A CA 1
ATOM 1199 C C . TYR A 1 146 ? -0.308 5.788 -18.934 1.00 85.62 146 TYR A C 1
ATOM 1201 O O . TYR A 1 146 ? -1.122 6.275 -19.724 1.00 85.62 146 TYR A O 1
ATOM 1209 N N . PRO A 1 147 ? 0.658 6.560 -18.394 1.00 78.19 147 PRO A N 1
ATOM 1210 C CA . PRO A 1 147 ? 0.788 7.972 -18.721 1.00 78.19 147 PRO A CA 1
ATOM 1211 C C . PRO A 1 147 ? 1.364 8.135 -20.136 1.00 78.19 147 PRO A C 1
ATOM 1213 O O . PRO A 1 147 ? 2.569 8.291 -20.339 1.00 78.19 147 PRO A O 1
ATOM 1216 N N . GLY A 1 148 ? 0.485 8.111 -21.136 1.00 79.75 148 GLY A N 1
ATOM 1217 C CA . GLY A 1 148 ? 0.810 8.318 -22.545 1.00 79.75 148 GLY A CA 1
ATOM 1218 C C . GLY A 1 148 ? 0.408 7.139 -23.421 1.00 79.75 148 GLY A C 1
ATOM 1219 O O . GLY A 1 148 ? -0.363 6.287 -23.023 1.00 79.75 148 GLY A O 1
ATOM 1220 N N . GLN A 1 149 ? 0.916 7.121 -24.653 1.00 83.44 149 GLN A N 1
ATOM 1221 C CA . GLN A 1 149 ? 0.602 6.094 -25.655 1.00 83.44 149 GLN A CA 1
ATOM 1222 C C . GLN A 1 149 ? 1.866 5.673 -26.420 1.00 83.44 149 GLN A C 1
ATOM 1224 O O . GLN A 1 149 ? 1.828 5.338 -27.600 1.00 83.44 149 GLN A O 1
ATOM 1229 N N . ASN A 1 150 ? 3.034 5.752 -25.776 1.00 85.75 150 ASN A N 1
ATOM 1230 C CA . ASN A 1 150 ? 4.328 5.455 -26.391 1.00 85.75 150 ASN A CA 1
ATOM 1231 C C . ASN A 1 150 ? 4.811 4.042 -26.064 1.00 85.75 150 ASN A C 1
ATOM 1233 O O . ASN A 1 150 ? 4.613 3.532 -24.969 1.00 85.75 150 ASN A O 1
ATOM 1237 N N . GLY A 1 151 ? 5.540 3.450 -27.006 1.00 88.12 151 GLY A N 1
ATOM 1238 C CA . GLY A 1 151 ? 6.066 2.098 -26.857 1.00 88.12 151 GLY A CA 1
ATOM 1239 C C . GLY A 1 151 ? 5.076 1.024 -27.295 1.00 88.12 151 GLY A C 1
ATOM 1240 O O . GLY A 1 151 ? 3.951 1.315 -27.710 1.00 88.12 151 GLY A O 1
ATOM 1241 N N . LEU A 1 152 ? 5.583 -0.206 -27.258 1.00 92.62 152 LEU A N 1
ATOM 1242 C CA . LEU A 1 152 ? 4.885 -1.415 -27.682 1.00 92.62 152 LEU A CA 1
ATOM 1243 C C . LEU A 1 152 ? 4.549 -2.319 -26.489 1.00 92.62 152 LEU A C 1
ATOM 1245 O O . LEU A 1 152 ? 3.465 -2.879 -26.450 1.00 92.62 152 LEU A O 1
ATOM 1249 N N . TYR A 1 153 ? 5.458 -2.384 -25.511 1.00 93.75 153 TYR A N 1
ATOM 1250 C CA . TYR A 1 153 ? 5.390 -3.270 -24.342 1.00 93.75 153 TYR A CA 1
ATOM 1251 C C . TYR A 1 153 ? 5.334 -2.487 -23.021 1.00 93.75 153 TYR A C 1
ATOM 1253 O O . TYR A 1 153 ? 5.827 -2.935 -21.992 1.00 93.75 153 TYR A O 1
ATOM 1261 N N . SER A 1 154 ? 4.816 -1.261 -23.064 1.00 93.19 154 SER A N 1
ATOM 1262 C CA . SER A 1 154 ? 4.656 -0.394 -21.892 1.00 93.19 154 SER A CA 1
ATOM 1263 C C . SER A 1 154 ? 3.215 -0.451 -21.396 1.00 93.19 154 SER A C 1
ATOM 1265 O O . SER A 1 154 ? 2.325 -0.620 -22.218 1.00 93.19 154 SER A O 1
ATOM 1267 N N . GLY A 1 155 ? 2.957 -0.248 -20.105 1.00 93.44 155 GLY A N 1
ATOM 1268 C CA . GLY A 1 155 ? 1.594 -0.252 -19.569 1.00 93.44 155 GLY A CA 1
ATOM 1269 C C . GLY A 1 155 ? 1.174 -1.607 -18.993 1.00 93.44 155 GLY A C 1
ATOM 1270 O O . GLY A 1 155 ? 1.982 -2.318 -18.389 1.00 93.44 155 GLY A O 1
ATOM 1271 N N . ASN A 1 156 ? -0.096 -1.976 -19.171 1.00 94.88 156 ASN A N 1
ATOM 1272 C CA . ASN A 1 156 ? -0.682 -3.171 -18.573 1.00 94.88 156 ASN A CA 1
ATOM 1273 C C . ASN A 1 156 ? -0.089 -4.472 -19.130 1.00 94.88 156 ASN A C 1
ATOM 1275 O O . ASN A 1 156 ? -0.274 -4.803 -20.300 1.00 94.88 156 ASN A O 1
ATOM 1279 N N . TRP A 1 157 ? 0.559 -5.237 -18.254 1.00 94.25 157 TRP A N 1
ATOM 1280 C CA . TRP A 1 157 ? 1.159 -6.524 -18.590 1.00 94.25 157 TRP A CA 1
ATOM 1281 C C . TRP A 1 157 ? 0.235 -7.700 -18.273 1.00 94.25 157 TRP A C 1
ATOM 1283 O O . TRP A 1 157 ? 0.142 -8.659 -19.033 1.00 94.25 157 TRP A O 1
ATOM 1293 N N . GLY A 1 158 ? -0.465 -7.641 -17.142 1.00 94.56 158 GLY A N 1
ATOM 1294 C CA . GLY A 1 158 ? -1.306 -8.735 -16.673 1.00 94.56 158 GLY A CA 1
ATOM 1295 C C . GLY A 1 158 ? -2.664 -8.254 -16.199 1.00 94.56 158 GLY A C 1
ATOM 1296 O O . GLY A 1 158 ? -2.783 -7.198 -15.584 1.00 94.56 158 GLY A O 1
ATOM 1297 N N . VAL A 1 159 ? -3.686 -9.055 -16.469 1.00 96.75 159 VAL A N 1
ATOM 1298 C CA . VAL A 1 159 ? -5.040 -8.923 -15.940 1.00 96.75 159 VAL A CA 1
ATOM 1299 C C . VAL A 1 159 ? -5.431 -10.283 -15.383 1.00 96.75 159 VAL A C 1
ATOM 1301 O O . VAL A 1 159 ? -5.055 -11.305 -15.947 1.00 96.75 159 VAL A O 1
ATOM 1304 N N . TYR A 1 160 ? -6.150 -10.317 -14.267 1.00 96.62 160 TYR A N 1
ATOM 1305 C CA . TYR A 1 160 ? -6.600 -11.550 -13.634 1.00 96.62 160 TYR A CA 1
ATOM 1306 C C . TYR A 1 160 ? -8.013 -11.377 -13.050 1.00 96.62 160 TYR A C 1
ATOM 1308 O O . TYR A 1 160 ? -8.172 -10.678 -12.046 1.00 96.62 160 TYR A O 1
ATOM 1316 N N . PRO A 1 161 ? -9.047 -12.004 -13.651 1.00 95.44 161 PRO A N 1
ATOM 1317 C CA . PRO A 1 161 ? -10.443 -11.862 -13.226 1.00 95.44 161 PRO A CA 1
ATOM 1318 C C . PRO A 1 161 ? -10.952 -12.998 -12.312 1.00 95.44 161 PRO A C 1
ATOM 1320 O O . PRO A 1 161 ? -12.110 -12.978 -11.884 1.00 95.44 161 PRO A O 1
ATOM 1323 N N . PHE A 1 162 ? -10.138 -14.021 -12.021 1.00 93.25 162 PHE A N 1
ATOM 1324 C CA . PHE A 1 162 ? -10.557 -15.226 -11.281 1.00 93.25 162 PHE A CA 1
ATOM 1325 C C . PHE A 1 162 ? -10.287 -15.123 -9.773 1.00 93.25 162 PHE A C 1
ATOM 1327 O O . PHE A 1 162 ? -9.648 -15.989 -9.170 1.00 93.25 162 PHE A O 1
ATOM 1334 N N . THR A 1 163 ? -10.742 -14.034 -9.163 1.00 87.19 163 THR A N 1
ATOM 1335 C CA . THR A 1 163 ? -10.671 -13.824 -7.713 1.00 87.19 163 THR A CA 1
ATOM 1336 C C . THR A 1 163 ? -11.961 -14.301 -7.034 1.00 87.19 163 THR A C 1
ATOM 1338 O O . THR A 1 163 ? -13.055 -14.205 -7.597 1.00 87.19 163 THR A O 1
ATOM 1341 N N . GLU A 1 164 ? -11.857 -14.801 -5.800 1.00 76.81 164 GLU A N 1
ATOM 1342 C CA . GLU A 1 164 ? -13.027 -15.227 -5.012 1.00 76.81 164 GLU A CA 1
ATOM 1343 C C . GLU A 1 164 ? -13.926 -14.046 -4.606 1.00 76.81 164 GLU A C 1
ATOM 1345 O O . GLU A 1 164 ? -15.130 -14.211 -4.424 1.00 76.81 164 GLU A O 1
ATOM 1350 N N . ASN A 1 165 ? -13.352 -12.843 -4.493 1.00 71.56 165 ASN A N 1
ATOM 1351 C CA . ASN A 1 165 ? -14.064 -11.614 -4.138 1.00 71.56 165 ASN A CA 1
ATOM 1352 C C . ASN A 1 165 ? -14.695 -10.893 -5.346 1.00 71.56 165 ASN A C 1
ATOM 1354 O O . ASN A 1 165 ? -15.358 -9.875 -5.155 1.00 71.56 165 ASN A O 1
ATOM 1358 N N . GLY A 1 166 ? -14.512 -11.409 -6.567 1.00 77.75 166 GLY A N 1
ATOM 1359 C CA . GLY A 1 166 ? -15.070 -10.837 -7.795 1.00 77.75 166 GLY A CA 1
ATOM 1360 C C . GLY A 1 166 ? -14.321 -9.616 -8.337 1.00 77.75 166 GLY A C 1
ATOM 1361 O O . GLY A 1 166 ? -14.764 -9.033 -9.323 1.00 77.75 166 GLY A O 1
ATOM 1362 N N . LEU A 1 167 ? -13.193 -9.241 -7.729 1.00 88.31 167 LEU A N 1
ATOM 1363 C CA . LEU A 1 167 ? -12.336 -8.156 -8.199 1.00 88.31 167 LEU A CA 1
ATOM 1364 C C . LEU A 1 167 ? -11.431 -8.596 -9.357 1.00 88.31 167 LEU A C 1
ATOM 1366 O O . LEU A 1 167 ? -11.136 -9.776 -9.545 1.00 88.31 167 LEU A O 1
ATOM 1370 N N . ILE A 1 168 ? -10.957 -7.630 -10.127 1.00 93.31 168 ILE A N 1
ATOM 1371 C CA . ILE A 1 168 ? -10.016 -7.826 -11.226 1.00 93.31 168 ILE A CA 1
ATOM 1372 C C . ILE A 1 168 ? -8.683 -7.232 -10.794 1.00 93.31 168 ILE A C 1
ATOM 1374 O O . ILE A 1 168 ? -8.615 -6.062 -10.420 1.00 93.31 168 ILE A O 1
ATOM 1378 N N . TYR A 1 169 ? -7.628 -8.036 -10.845 1.00 95.19 169 TYR A N 1
ATOM 1379 C CA . TYR A 1 169 ? -6.272 -7.593 -10.534 1.00 95.19 169 TYR A CA 1
ATOM 1380 C C . TYR A 1 169 ? -5.525 -7.280 -11.819 1.00 95.19 169 TYR A C 1
ATOM 1382 O O . TYR A 1 169 ? -5.593 -8.050 -12.774 1.00 95.19 169 TYR A O 1
ATOM 1390 N N . SER A 1 170 ? -4.820 -6.157 -11.848 1.00 95.31 170 SER A N 1
ATOM 1391 C CA . SER A 1 170 ? -4.112 -5.682 -13.029 1.00 95.31 170 SER A CA 1
ATOM 1392 C C . SER A 1 170 ? -2.727 -5.164 -12.659 1.00 95.31 170 SER A C 1
ATOM 1394 O O . SER A 1 170 ? -2.556 -4.494 -11.640 1.00 95.31 170 SER A O 1
ATOM 1396 N N . THR A 1 171 ? -1.719 -5.512 -13.454 1.00 94.31 171 THR A N 1
ATOM 1397 C CA . THR A 1 171 ? -0.317 -5.139 -13.222 1.00 94.31 171 THR A CA 1
ATOM 1398 C C . THR A 1 171 ? 0.239 -4.344 -14.387 1.00 94.31 171 THR A C 1
ATOM 1400 O O . THR A 1 171 ? -0.045 -4.624 -15.553 1.00 94.31 171 THR A O 1
ATOM 1403 N N . ASP A 1 172 ? 1.073 -3.363 -14.073 1.00 90.44 172 ASP A N 1
ATOM 1404 C CA . ASP A 1 172 ? 1.762 -2.535 -15.055 1.00 90.44 172 ASP A CA 1
ATOM 1405 C C . ASP A 1 172 ? 3.252 -2.912 -15.140 1.00 90.44 172 ASP A C 1
ATOM 1407 O O . ASP A 1 172 ? 3.943 -2.968 -14.122 1.00 90.44 172 ASP A O 1
ATOM 1411 N N . TYR A 1 173 ? 3.760 -3.170 -16.351 1.00 89.19 173 TYR A N 1
ATOM 1412 C CA . TYR A 1 173 ? 5.170 -3.523 -16.577 1.00 89.19 173 TYR A CA 1
ATOM 1413 C C . TYR A 1 173 ? 6.127 -2.359 -16.304 1.00 89.19 173 TYR A C 1
ATOM 1415 O O . TYR A 1 173 ? 7.280 -2.559 -15.928 1.00 89.19 173 TYR A O 1
ATOM 1423 N N . THR A 1 174 ? 5.657 -1.130 -16.503 1.00 88.56 174 THR A N 1
ATOM 1424 C CA . THR A 1 174 ? 6.467 0.087 -16.400 1.00 88.56 174 THR A CA 1
ATOM 1425 C C . THR A 1 174 ? 6.621 0.613 -14.974 1.00 88.56 174 THR A C 1
ATOM 1427 O O . THR A 1 174 ? 7.334 1.593 -14.771 1.00 88.56 174 THR A O 1
ATOM 1430 N N . GLY A 1 175 ? 6.023 -0.060 -13.987 1.00 83.00 175 GLY A N 1
ATOM 1431 C CA . GLY A 1 175 ? 6.148 0.274 -12.570 1.00 83.00 175 GLY A CA 1
ATOM 1432 C C . GLY A 1 175 ? 5.085 1.240 -12.048 1.00 83.00 175 GLY A C 1
ATOM 1433 O O . GLY A 1 175 ? 5.259 1.766 -10.953 1.00 83.00 175 GLY A O 1
ATOM 1434 N N . ASN A 1 176 ? 3.985 1.463 -12.784 1.00 84.94 176 ASN A N 1
ATOM 1435 C CA . ASN A 1 176 ? 2.901 2.345 -12.322 1.00 84.94 176 ASN A CA 1
ATOM 1436 C C . ASN A 1 176 ? 2.090 1.749 -11.156 1.00 84.94 176 ASN A C 1
ATOM 1438 O O . ASN A 1 176 ? 1.425 2.494 -10.442 1.00 84.94 176 ASN A O 1
ATOM 1442 N N . GLY A 1 177 ? 2.154 0.429 -10.943 1.00 88.56 177 GLY A N 1
ATOM 1443 C CA . GLY A 1 177 ? 1.627 -0.216 -9.740 1.00 88.56 177 GLY A CA 1
ATOM 1444 C C . GLY A 1 177 ? 0.811 -1.488 -9.978 1.00 88.56 177 GLY A C 1
ATOM 1445 O O . GLY A 1 177 ? 0.869 -2.121 -11.037 1.00 88.56 177 GLY A O 1
ATOM 1446 N N . PHE A 1 178 ? 0.074 -1.860 -8.930 1.00 92.56 178 PHE A N 1
ATOM 1447 C CA . PHE A 1 178 ? -0.888 -2.957 -8.884 1.00 92.56 178 PHE A CA 1
ATOM 1448 C C . PHE A 1 178 ? -2.282 -2.374 -8.666 1.00 92.56 178 PHE A C 1
ATOM 1450 O O . PHE A 1 178 ? -2.512 -1.665 -7.687 1.00 92.56 178 PHE A O 1
ATOM 1457 N N . PHE A 1 179 ? -3.202 -2.675 -9.575 1.00 92.44 179 PHE A N 1
ATOM 1458 C CA . PHE A 1 179 ? -4.533 -2.089 -9.606 1.00 92.44 179 PHE A CA 1
ATOM 1459 C C . PHE A 1 179 ? -5.595 -3.143 -9.320 1.00 92.44 179 PHE A C 1
ATOM 1461 O O . PHE A 1 179 ? -5.527 -4.272 -9.813 1.00 92.44 179 PHE A O 1
ATOM 1468 N N . ILE A 1 180 ? -6.593 -2.752 -8.533 1.00 91.19 180 ILE A N 1
ATOM 1469 C CA . ILE A 1 180 ? -7.725 -3.589 -8.150 1.00 91.19 180 ILE A CA 1
ATOM 1470 C C . ILE A 1 180 ? -8.992 -2.903 -8.652 1.00 91.19 180 ILE A C 1
ATOM 1472 O O . ILE A 1 180 ? -9.265 -1.762 -8.290 1.00 91.19 180 ILE A O 1
ATOM 1476 N N . MET A 1 181 ? -9.753 -3.591 -9.497 1.00 89.88 181 MET A N 1
ATOM 1477 C CA . MET A 1 181 ? -10.965 -3.065 -10.130 1.00 89.88 181 MET A CA 1
ATOM 1478 C C . MET A 1 181 ? -12.174 -3.948 -9.839 1.00 89.88 181 MET A C 1
ATOM 1480 O O . MET A 1 181 ? -12.034 -5.132 -9.534 1.00 89.88 181 MET A O 1
ATOM 1484 N N . SER A 1 182 ? -13.369 -3.397 -10.027 1.00 86.69 182 SER A N 1
ATOM 1485 C CA . SER A 1 182 ? -14.617 -4.152 -10.112 1.00 86.69 182 SER A CA 1
ATOM 1486 C C . SER A 1 182 ? -15.302 -3.884 -11.454 1.00 86.69 182 SER A C 1
ATOM 1488 O O . SER A 1 182 ? -15.220 -2.787 -12.006 1.00 86.69 182 SER A O 1
ATOM 1490 N N . TYR A 1 183 ? -15.961 -4.905 -12.002 1.00 88.25 183 TYR A N 1
ATOM 1491 C CA . TYR A 1 183 ? -16.817 -4.767 -13.175 1.00 88.25 183 TYR A CA 1
ATOM 1492 C C . TYR A 1 183 ? -18.034 -5.702 -13.066 1.00 88.25 183 TYR A C 1
ATOM 1494 O O . TYR A 1 183 ? -17.852 -6.870 -12.711 1.00 88.25 183 TYR A O 1
ATOM 1502 N N . PRO A 1 184 ? -19.245 -5.235 -13.427 1.00 88.00 184 PRO A N 1
ATOM 1503 C CA . PRO A 1 184 ? -19.581 -3.841 -13.727 1.00 88.00 184 PRO A CA 1
ATOM 1504 C C . PRO A 1 184 ? -19.530 -2.966 -12.464 1.00 88.00 184 PRO A C 1
ATOM 1506 O O . PRO A 1 184 ? -19.609 -3.466 -11.342 1.00 88.00 184 PRO A O 1
ATOM 1509 N N . TYR A 1 185 ? -19.403 -1.649 -12.639 1.00 87.69 185 TYR A N 1
ATOM 1510 C CA . TYR A 1 185 ? -19.488 -0.715 -11.519 1.00 87.69 185 TYR A CA 1
ATOM 1511 C C . TYR A 1 185 ? -20.945 -0.610 -11.050 1.00 87.69 185 TYR A C 1
ATOM 1513 O O . TYR A 1 185 ? -21.778 0.020 -11.702 1.00 87.69 185 TYR A O 1
ATOM 1521 N N . MET A 1 186 ? -21.258 -1.255 -9.924 1.00 90.00 186 MET A N 1
ATOM 1522 C CA . MET A 1 186 ? -22.601 -1.294 -9.320 1.00 90.00 186 MET A CA 1
ATOM 1523 C C . MET A 1 186 ? -22.766 -0.295 -8.160 1.00 90.00 186 MET A C 1
ATOM 1525 O O . MET A 1 186 ? -23.785 -0.304 -7.471 1.00 90.00 186 MET A O 1
ATOM 1529 N N . GLY A 1 187 ? -21.763 0.561 -7.954 1.00 90.25 187 GLY A N 1
ATOM 1530 C CA . GLY A 1 187 ? -21.634 1.475 -6.826 1.00 90.25 187 GLY A CA 1
ATOM 1531 C C . GLY A 1 187 ? -20.576 1.010 -5.826 1.00 90.25 187 GLY A C 1
ATOM 1532 O O . GLY A 1 187 ? -20.200 -0.164 -5.794 1.00 90.25 187 GLY A O 1
ATOM 1533 N N . GLU A 1 188 ? -20.105 1.937 -5.001 1.00 92.06 188 GLU A N 1
ATOM 1534 C CA . GLU A 1 188 ? -19.079 1.696 -3.990 1.00 92.06 188 GLU A CA 1
ATOM 1535 C C . GLU A 1 188 ? -19.540 2.169 -2.612 1.00 92.06 188 GLU A C 1
ATOM 1537 O O . GLU A 1 188 ? -20.233 3.173 -2.458 1.00 92.06 188 GLU A O 1
ATOM 1542 N N . ILE A 1 189 ? -19.165 1.411 -1.584 1.00 95.56 189 ILE A N 1
ATOM 1543 C CA . ILE A 1 189 ? -19.477 1.731 -0.194 1.00 95.56 189 ILE A CA 1
ATOM 1544 C C . ILE A 1 189 ? -18.237 2.382 0.420 1.00 95.56 189 ILE A C 1
ATOM 1546 O O . ILE A 1 189 ? -17.162 1.793 0.401 1.00 95.56 189 ILE A O 1
ATOM 1550 N N . GLY A 1 190 ? -18.377 3.575 0.987 1.00 95.12 190 GLY A N 1
ATOM 1551 C CA . GLY A 1 190 ? -17.336 4.333 1.682 1.00 95.12 190 GLY A CA 1
ATOM 1552 C C . GLY A 1 190 ? -17.529 4.315 3.200 1.00 95.12 190 GLY A C 1
ATOM 1553 O O . GLY A 1 190 ? -18.608 4.674 3.647 1.00 95.12 190 GLY A O 1
ATOM 1554 N N . PHE A 1 191 ? -16.542 3.925 4.012 1.00 96.06 191 PHE A N 1
ATOM 1555 C CA . PHE A 1 191 ? -16.554 4.174 5.467 1.00 96.06 191 PHE A CA 1
ATOM 1556 C C . PHE A 1 191 ? -15.162 4.063 6.093 1.00 96.06 191 PHE A C 1
ATOM 1558 O O . PHE A 1 191 ? -14.305 3.369 5.552 1.00 96.06 191 PHE A O 1
ATOM 1565 N N . GLU A 1 192 ? -14.985 4.695 7.253 1.00 94.31 192 GLU A N 1
ATOM 1566 C CA . GLU A 1 192 ? -13.826 4.486 8.127 1.00 94.31 192 GLU A CA 1
ATOM 1567 C C . GLU A 1 192 ? -14.007 3.215 8.957 1.00 94.31 192 GLU A C 1
ATOM 1569 O O . GLU A 1 192 ? -15.106 2.944 9.460 1.00 94.31 192 GLU A O 1
ATOM 1574 N N . GLU A 1 193 ? -12.943 2.421 9.074 1.00 94.56 193 GLU A N 1
ATOM 1575 C CA . GLU A 1 193 ? -12.961 1.203 9.880 1.00 94.56 193 GLU A CA 1
ATOM 1576 C C . GLU A 1 193 ? -13.214 1.525 11.357 1.00 94.56 193 GLU A C 1
ATOM 1578 O O . GLU A 1 193 ? -12.849 2.582 11.872 1.00 94.56 193 GLU A O 1
ATOM 1583 N N . ILE A 1 194 ? -13.914 0.618 12.032 1.00 93.50 194 ILE A N 1
ATOM 1584 C CA . ILE A 1 194 ? -14.219 0.756 13.450 1.00 93.50 194 ILE A CA 1
ATOM 1585 C C . ILE A 1 194 ? -12.967 0.318 14.206 1.00 93.50 194 ILE A C 1
ATOM 1587 O O . ILE A 1 194 ? -12.507 -0.802 14.007 1.00 93.50 194 ILE A O 1
ATOM 1591 N N . LEU A 1 195 ? -12.434 1.195 15.053 1.00 91.56 195 LEU A N 1
ATOM 1592 C CA . LEU A 1 195 ? -11.310 0.870 15.930 1.00 91.56 195 LEU A CA 1
ATOM 1593 C C . LEU A 1 195 ? -11.731 -0.116 17.024 1.00 91.56 195 LEU A C 1
ATOM 1595 O O . LEU A 1 195 ? -12.922 -0.252 17.336 1.00 91.56 195 LEU A O 1
ATOM 1599 N N . ASP A 1 196 ? -10.747 -0.766 17.638 1.00 93.44 196 ASP A N 1
ATOM 1600 C CA . ASP A 1 196 ? -10.989 -1.577 18.824 1.00 93.44 196 ASP A CA 1
ATOM 1601 C C . ASP A 1 196 ? -11.662 -0.708 19.907 1.00 93.44 196 ASP A C 1
ATOM 1603 O O . ASP A 1 196 ? -11.539 0.523 19.946 1.00 93.44 196 ASP A O 1
ATOM 1607 N N . THR A 1 197 ? -12.451 -1.321 20.788 1.00 92.69 197 THR A N 1
ATOM 1608 C CA . THR A 1 197 ? -13.131 -0.556 21.835 1.00 92.69 197 THR A CA 1
ATOM 1609 C C . THR A 1 197 ? -13.456 -1.381 23.065 1.00 92.69 197 THR A C 1
ATOM 1611 O O . THR A 1 197 ? -13.953 -2.502 22.994 1.00 92.69 197 THR A O 1
ATOM 1614 N N . GLU A 1 198 ? -13.299 -0.780 24.240 1.00 92.44 198 GLU A N 1
ATOM 1615 C CA . GLU A 1 198 ? -13.759 -1.396 25.485 1.00 92.44 198 GLU A CA 1
ATOM 1616 C C . GLU A 1 198 ? -15.287 -1.352 25.651 1.00 92.44 198 GLU A C 1
ATOM 1618 O O . GLU A 1 198 ? -15.845 -2.032 26.519 1.00 92.44 198 GLU A O 1
ATOM 1623 N N . ASN A 1 199 ? -15.992 -0.581 24.813 1.00 89.81 199 ASN A N 1
ATOM 1624 C CA . ASN A 1 199 ? -17.444 -0.484 24.849 1.00 89.81 199 ASN A CA 1
ATOM 1625 C C . ASN A 1 199 ? -18.107 -1.741 24.268 1.00 89.81 199 ASN A C 1
ATOM 1627 O O . ASN A 1 199 ? -18.368 -1.824 23.072 1.00 89.81 199 ASN A O 1
ATOM 1631 N N . ASN A 1 200 ? -18.467 -2.680 25.141 1.00 90.19 200 ASN A N 1
ATOM 1632 C CA . ASN A 1 200 ? -19.155 -3.920 24.781 1.00 90.19 200 ASN A CA 1
ATOM 1633 C C . ASN A 1 200 ? -20.673 -3.911 25.021 1.00 90.19 200 ASN A C 1
ATOM 1635 O O . ASN A 1 200 ? -21.296 -4.971 24.947 1.00 90.19 200 ASN A O 1
ATOM 1639 N N . VAL A 1 201 ? -21.279 -2.756 25.314 1.00 89.50 201 VAL A N 1
ATOM 1640 C CA . VAL A 1 201 ? -22.706 -2.654 25.676 1.00 89.50 201 VAL A CA 1
ATOM 1641 C C . VAL A 1 201 ? -23.474 -1.627 24.857 1.00 89.50 201 VAL A C 1
ATOM 1643 O O . VAL A 1 201 ? -24.605 -1.899 24.453 1.00 89.50 201 VAL A O 1
ATOM 1646 N N . ASP A 1 202 ? -22.891 -0.457 24.618 1.00 93.38 202 ASP A N 1
ATOM 1647 C CA . ASP A 1 202 ? -23.570 0.638 23.943 1.00 93.38 202 ASP A CA 1
ATOM 1648 C C . ASP A 1 202 ? -23.425 0.510 22.418 1.00 93.38 202 ASP A C 1
ATOM 1650 O O . ASP A 1 202 ? -22.408 0.006 21.935 1.00 93.38 202 ASP A O 1
ATOM 1654 N N . PRO A 1 203 ? -24.412 0.978 21.629 1.00 94.62 203 PRO A N 1
ATOM 1655 C CA . PRO A 1 203 ? -24.333 0.922 20.174 1.00 94.62 203 PRO A CA 1
ATOM 1656 C C . PRO A 1 203 ? -23.100 1.643 19.614 1.00 94.62 203 PRO A C 1
ATOM 1658 O O . PRO A 1 203 ? -22.889 2.829 19.871 1.00 94.62 203 PRO A O 1
ATOM 1661 N N . ILE A 1 204 ? -22.338 0.944 18.776 1.00 95.62 204 ILE A N 1
ATOM 1662 C CA . ILE A 1 204 ? -21.168 1.471 18.069 1.00 95.62 204 ILE A CA 1
ATOM 1663 C C . ILE A 1 204 ? -21.641 1.971 16.707 1.00 95.62 204 ILE A C 1
ATOM 1665 O O . ILE A 1 204 ? -22.167 1.199 15.903 1.00 95.62 204 ILE A O 1
ATOM 1669 N N . SER A 1 205 ? -21.526 3.276 16.469 1.00 94.88 205 SER A N 1
ATOM 1670 C CA . SER A 1 205 ? -22.050 3.912 15.256 1.00 94.88 205 SER A CA 1
ATOM 1671 C C . SER A 1 205 ? -21.073 3.798 14.092 1.00 94.88 205 SER A C 1
ATOM 1673 O O . SER A 1 205 ? -19.869 3.923 14.277 1.00 94.88 205 SER A O 1
ATOM 1675 N N . ILE A 1 206 ? -21.609 3.641 12.884 1.00 96.75 206 ILE A N 1
ATOM 1676 C CA . ILE A 1 206 ? -20.855 3.699 11.630 1.00 96.75 206 ILE A CA 1
ATOM 1677 C C . ILE A 1 206 ? -21.496 4.730 10.703 1.00 96.75 206 ILE A C 1
ATOM 1679 O O . ILE A 1 206 ? -22.726 4.815 10.610 1.00 96.75 206 ILE A O 1
ATOM 1683 N N . THR A 1 207 ? -20.661 5.506 10.014 1.00 97.69 207 THR A N 1
ATOM 1684 C CA . THR A 1 207 ? -21.091 6.438 8.967 1.00 97.69 207 THR A CA 1
ATOM 1685 C C . THR A 1 207 ? -20.593 5.929 7.627 1.00 97.69 207 THR A C 1
ATOM 1687 O O . THR A 1 207 ? -19.398 5.724 7.447 1.00 97.69 207 THR A O 1
ATOM 1690 N N . VAL A 1 208 ? -21.521 5.731 6.699 1.00 97.75 208 VAL A N 1
ATOM 1691 C CA . VAL A 1 208 ? -21.268 5.167 5.377 1.00 97.75 208 VAL A CA 1
ATOM 1692 C C . VAL A 1 208 ? -21.625 6.188 4.304 1.00 97.75 208 VAL A C 1
ATOM 1694 O O . VAL A 1 208 ? -22.728 6.732 4.316 1.00 97.75 208 VAL A O 1
ATOM 1697 N N . SER A 1 209 ? -20.730 6.433 3.358 1.00 97.31 209 SER A N 1
ATOM 1698 C CA . SER A 1 209 ? -21.035 7.081 2.086 1.00 97.31 209 SER A CA 1
ATOM 1699 C C . SER A 1 209 ? -21.285 6.025 1.010 1.00 97.31 209 SER A C 1
ATOM 1701 O O . SER A 1 209 ? -20.835 4.884 1.118 1.00 97.31 209 SER A O 1
ATOM 1703 N N . ILE A 1 210 ? -22.046 6.387 -0.017 1.00 96.19 210 ILE A N 1
ATOM 1704 C CA . ILE A 1 210 ? -22.293 5.529 -1.173 1.00 96.19 210 ILE A CA 1
ATOM 1705 C C . ILE A 1 210 ? -21.948 6.341 -2.413 1.00 96.19 210 ILE A C 1
ATOM 1707 O O . ILE A 1 210 ? -22.493 7.430 -2.595 1.00 96.19 210 ILE A O 1
ATOM 1711 N N . ASP A 1 211 ? -21.046 5.814 -3.231 1.00 94.75 211 ASP A N 1
ATOM 1712 C CA . ASP A 1 211 ? -20.851 6.283 -4.596 1.00 94.75 211 ASP A CA 1
ATOM 1713 C C . ASP A 1 211 ? -21.777 5.466 -5.504 1.00 94.75 211 ASP A C 1
ATOM 1715 O O . ASP A 1 211 ? -21.737 4.233 -5.508 1.00 94.75 211 ASP A O 1
ATOM 1719 N N . GLU A 1 212 ? -22.716 6.138 -6.166 1.00 93.94 212 GLU A N 1
ATOM 1720 C CA . GLU A 1 212 ? -23.792 5.475 -6.903 1.00 93.94 212 GLU A CA 1
ATOM 1721 C C . GLU A 1 212 ? -23.390 5.208 -8.355 1.00 93.94 212 GLU A C 1
ATOM 1723 O O . GLU A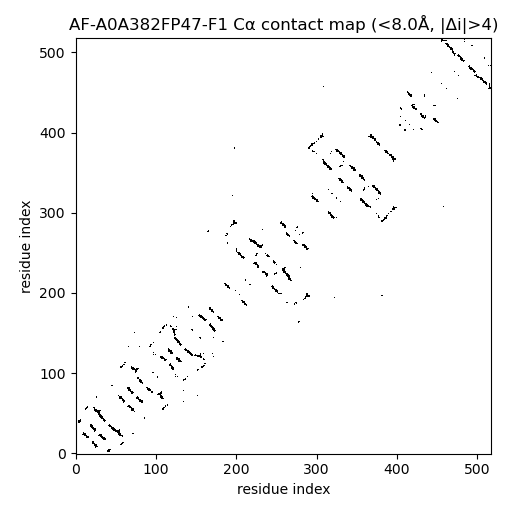 1 212 ? -22.870 6.079 -9.053 1.00 93.94 212 GLU A O 1
ATOM 1728 N N . SER A 1 213 ? -23.735 4.020 -8.855 1.00 92.19 213 SER A N 1
ATOM 1729 C CA . SER A 1 213 ? -23.633 3.735 -10.283 1.00 92.19 213 SER A CA 1
ATOM 1730 C C . SER A 1 213 ? -24.755 4.415 -11.073 1.00 92.19 213 SER A C 1
ATOM 1732 O O . SER A 1 213 ? -25.921 4.311 -10.682 1.00 92.19 213 SER A O 1
ATOM 1734 N N . PRO A 1 214 ? -24.453 5.046 -12.226 1.00 90.31 214 PRO A N 1
ATOM 1735 C CA . PRO A 1 214 ? -25.483 5.599 -13.104 1.00 90.31 214 PRO A CA 1
ATOM 1736 C C . PRO A 1 214 ? -26.350 4.518 -13.770 1.00 90.31 214 PRO A C 1
ATOM 1738 O O . PRO A 1 214 ? -27.476 4.810 -14.177 1.00 90.31 214 PRO A O 1
ATOM 1741 N N . ASP A 1 215 ? -25.845 3.285 -13.871 1.00 90.31 215 ASP A N 1
ATOM 1742 C CA . ASP A 1 215 ? -26.488 2.193 -14.610 1.00 90.31 215 ASP A CA 1
ATOM 1743 C C . ASP A 1 215 ? -27.219 1.200 -13.690 1.00 90.31 215 ASP A C 1
ATOM 1745 O O . ASP A 1 215 ? -28.141 0.506 -14.127 1.00 90.31 215 ASP A O 1
ATOM 1749 N N . TYR A 1 216 ? -26.862 1.165 -12.401 1.00 92.12 216 TYR A N 1
ATOM 1750 C CA . TYR A 1 216 ? -27.400 0.219 -11.420 1.00 92.12 216 TYR A CA 1
ATOM 1751 C C . TYR A 1 216 ? -28.026 0.948 -10.227 1.00 92.12 216 TYR A C 1
ATOM 1753 O O . TYR A 1 216 ? -27.367 1.249 -9.235 1.00 92.12 216 TYR A O 1
ATOM 1761 N N . ASN A 1 217 ? -29.339 1.190 -10.298 1.00 95.69 217 ASN A N 1
ATOM 1762 C CA . ASN A 1 217 ? -30.080 1.820 -9.201 1.00 95.69 217 ASN A CA 1
ATOM 1763 C C . ASN A 1 217 ? -30.037 0.962 -7.927 1.00 95.69 217 ASN A C 1
ATOM 1765 O O . ASN A 1 217 ? -30.340 -0.234 -7.976 1.00 95.69 217 ASN A O 1
ATOM 1769 N N . ILE A 1 218 ? -29.774 1.592 -6.782 1.00 95.38 218 ILE A N 1
ATOM 1770 C CA . ILE A 1 218 ? -29.657 0.940 -5.470 1.00 95.38 218 ILE A CA 1
ATOM 1771 C C . ILE A 1 218 ? -31.034 0.719 -4.820 1.00 95.38 218 ILE A C 1
ATOM 1773 O O . ILE A 1 218 ? -31.864 1.629 -4.756 1.00 95.38 218 ILE A O 1
ATOM 1777 N N . ASP A 1 219 ? -31.278 -0.475 -4.270 1.00 96.50 219 ASP A N 1
ATOM 1778 C CA . ASP A 1 219 ? -32.377 -0.713 -3.329 1.00 96.50 219 ASP A CA 1
ATOM 1779 C C . ASP A 1 219 ? -31.933 -0.327 -1.912 1.00 96.50 219 ASP A C 1
ATOM 1781 O O . ASP A 1 219 ? -31.439 -1.148 -1.136 1.00 96.50 219 ASP A O 1
ATOM 1785 N N . TYR A 1 220 ? -32.150 0.933 -1.539 1.00 95.50 220 TYR A N 1
ATOM 1786 C CA . TYR A 1 220 ? -31.775 1.454 -0.222 1.00 95.50 220 TYR A CA 1
ATOM 1787 C C . TYR A 1 220 ? -32.440 0.742 0.965 1.00 95.50 220 TYR A C 1
ATOM 1789 O O . TYR A 1 220 ? -31.942 0.838 2.086 1.00 95.50 220 TYR A O 1
ATOM 1797 N N . SER A 1 221 ? -33.518 -0.025 0.758 1.00 95.12 221 SER A N 1
ATOM 1798 C CA . SER A 1 221 ? -34.100 -0.842 1.833 1.00 95.12 221 SER A CA 1
ATOM 1799 C C . SER A 1 221 ? -33.213 -2.032 2.229 1.00 95.12 221 SER A C 1
ATOM 1801 O O . SER A 1 221 ? -33.338 -2.578 3.333 1.00 95.12 221 SER A O 1
ATOM 1803 N N . SER A 1 222 ? -32.288 -2.408 1.344 1.00 97.00 222 SER A N 1
ATOM 1804 C CA . SER A 1 222 ? -31.322 -3.486 1.539 1.00 97.00 222 SER A CA 1
ATOM 1805 C C . SER A 1 222 ? -29.983 -3.023 2.129 1.00 97.00 222 SER A C 1
ATOM 1807 O O . SER A 1 222 ? -29.210 -3.881 2.559 1.00 97.00 222 SER A O 1
ATOM 1809 N N . LEU A 1 223 ? -29.731 -1.704 2.199 1.00 97.94 223 LEU A N 1
ATOM 1810 C CA . LEU A 1 223 ? -28.494 -1.131 2.735 1.00 97.94 223 LEU A CA 1
ATOM 1811 C C . LEU A 1 223 ? -28.390 -1.397 4.242 1.00 97.94 223 LEU A C 1
ATOM 1813 O O . LEU A 1 223 ? -29.120 -0.824 5.060 1.00 97.94 223 LEU A O 1
ATOM 1817 N N . LYS A 1 224 ? -27.483 -2.302 4.606 1.00 98.38 224 LYS A N 1
ATOM 1818 C CA . LYS A 1 224 ? -27.336 -2.819 5.969 1.00 98.38 224 LYS A CA 1
ATOM 1819 C C . LYS A 1 224 ? -25.876 -3.017 6.347 1.00 98.38 224 LYS A C 1
ATOM 1821 O O . LYS A 1 224 ? -25.056 -3.381 5.507 1.00 98.38 224 LYS A O 1
ATOM 1826 N N . ILE A 1 225 ? -25.598 -2.857 7.636 1.00 98.25 225 ILE A N 1
ATOM 1827 C CA . ILE A 1 225 ? -24.397 -3.380 8.277 1.00 98.25 225 ILE A CA 1
ATOM 1828 C C . ILE A 1 225 ? -24.742 -4.746 8.853 1.00 98.25 225 ILE A C 1
ATOM 1830 O O . ILE A 1 225 ? -25.804 -4.913 9.453 1.00 98.25 225 ILE A O 1
ATOM 1834 N N . TYR A 1 226 ? -23.862 -5.712 8.636 1.00 97.56 226 TYR A N 1
ATOM 1835 C CA . TYR A 1 226 ? -23.960 -7.077 9.126 1.00 97.56 226 TYR A CA 1
ATOM 1836 C C . TYR A 1 226 ? -22.782 -7.329 10.050 1.00 97.56 226 TYR A C 1
ATOM 1838 O O . TYR A 1 226 ? -21.664 -6.937 9.716 1.00 97.56 226 TYR A O 1
ATOM 1846 N N . TRP A 1 227 ? -23.013 -7.978 11.187 1.00 96.88 227 TRP A N 1
ATOM 1847 C CA . TRP A 1 227 ? -21.938 -8.300 12.117 1.00 96.88 227 TRP A CA 1
ATOM 1848 C C . TRP A 1 227 ? -22.207 -9.578 12.909 1.00 96.88 227 TRP A C 1
ATOM 1850 O O . TRP A 1 227 ? -23.308 -10.136 12.907 1.00 96.88 227 TRP A O 1
ATOM 1860 N N . GLY A 1 228 ? -21.179 -10.031 13.611 1.00 94.12 228 GLY A N 1
ATOM 1861 C CA . GLY A 1 228 ? -21.281 -11.029 14.663 1.00 94.12 228 GLY A CA 1
ATOM 1862 C C . GLY A 1 228 ? -19.928 -11.283 15.315 1.00 94.12 228 GLY A C 1
ATOM 1863 O O . GLY A 1 228 ? -18.933 -10.666 14.939 1.00 94.12 228 GLY A O 1
ATOM 1864 N N . ILE A 1 229 ? -19.900 -12.154 16.317 1.00 90.88 229 ILE A N 1
ATOM 1865 C CA . ILE A 1 229 ? -18.700 -12.454 17.109 1.00 90.88 229 ILE A CA 1
ATOM 1866 C C . ILE A 1 229 ? -18.105 -13.804 16.685 1.00 90.88 229 ILE A C 1
ATOM 1868 O O . ILE A 1 229 ? -18.842 -14.695 16.254 1.00 90.88 229 ILE A O 1
ATOM 1872 N N . ASP A 1 230 ? -16.782 -13.953 16.782 1.00 81.06 230 ASP A N 1
ATOM 1873 C CA . ASP A 1 230 ? -16.057 -15.208 16.516 1.00 81.06 230 ASP A CA 1
ATOM 1874 C C . ASP A 1 230 ? -16.401 -15.831 15.143 1.00 81.06 230 ASP A C 1
ATOM 1876 O O . ASP A 1 230 ? -16.825 -16.984 15.025 1.00 81.06 230 ASP A O 1
ATOM 1880 N N . GLN A 1 231 ? -16.232 -15.034 14.083 1.00 79.50 231 GLN A N 1
ATOM 1881 C CA . GLN A 1 231 ? -16.442 -15.360 12.660 1.00 79.50 231 GLN A CA 1
ATOM 1882 C C . GLN A 1 231 ? -17.885 -15.671 12.230 1.00 79.50 231 GLN A C 1
ATOM 1884 O O . GLN A 1 231 ? -18.142 -15.879 11.043 1.00 79.50 231 GLN A O 1
ATOM 1889 N N . THR A 1 232 ? -18.855 -15.683 13.148 1.00 84.88 232 THR A N 1
ATOM 1890 C CA . THR A 1 232 ? -20.251 -15.989 12.808 1.00 84.88 232 THR A CA 1
ATOM 1891 C C . THR A 1 232 ? -21.063 -14.708 12.663 1.00 84.88 232 THR A C 1
ATOM 1893 O O . THR A 1 232 ? -21.498 -14.142 13.657 1.00 84.88 232 THR A O 1
ATOM 1896 N N . ILE A 1 233 ? -21.325 -14.272 11.427 1.00 91.06 233 ILE A N 1
ATOM 1897 C CA . ILE A 1 233 ? -22.227 -13.142 11.149 1.00 91.06 233 ILE A CA 1
ATOM 1898 C C . ILE A 1 233 ? -23.679 -13.562 11.425 1.00 91.06 233 ILE A C 1
ATOM 1900 O O . ILE A 1 233 ? -24.246 -14.368 10.684 1.00 91.06 233 ILE A O 1
ATOM 1904 N N . SER A 1 234 ? -24.281 -13.021 12.484 1.00 92.44 234 SER A N 1
ATOM 1905 C CA . SER A 1 234 ? -25.624 -13.392 12.957 1.00 92.44 234 SER A CA 1
ATOM 1906 C C . SER A 1 234 ? -26.638 -12.255 12.906 1.00 92.44 234 SER A C 1
ATOM 1908 O O . SER A 1 234 ? -27.839 -12.522 12.852 1.00 92.44 234 SER A O 1
ATOM 1910 N N . ASP A 1 235 ? -26.173 -11.007 12.895 1.00 95.31 235 ASP A N 1
ATOM 1911 C CA . ASP A 1 235 ? -27.008 -9.829 13.109 1.00 95.31 235 ASP A CA 1
ATOM 1912 C C . ASP A 1 235 ? -26.823 -8.779 12.012 1.00 95.31 235 ASP A C 1
ATOM 1914 O O . ASP A 1 235 ? -25.865 -8.799 11.235 1.00 95.31 235 ASP A O 1
ATOM 1918 N N . SER A 1 236 ? -27.803 -7.877 11.903 1.00 96.88 236 SER A N 1
ATOM 1919 C CA . SER A 1 236 ? -27.745 -6.754 10.968 1.00 96.88 236 SER A CA 1
ATOM 1920 C C . SER A 1 236 ? -28.652 -5.593 11.373 1.00 96.88 236 SER A C 1
ATOM 1922 O O . SER A 1 236 ? -29.692 -5.795 12.003 1.00 96.88 236 SER A O 1
ATOM 1924 N N . THR A 1 237 ? -28.298 -4.391 10.919 1.00 97.38 237 THR A N 1
ATOM 1925 C CA . THR A 1 237 ? -29.058 -3.148 11.113 1.00 97.38 237 THR A CA 1
ATOM 1926 C C . THR A 1 237 ? -29.145 -2.407 9.785 1.00 97.38 237 THR A C 1
ATOM 1928 O O . THR A 1 237 ? -28.158 -2.306 9.057 1.00 97.38 237 THR A O 1
ATOM 1931 N N . THR A 1 238 ? -30.323 -1.871 9.461 1.00 97.44 238 THR A N 1
ATOM 1932 C CA . THR A 1 238 ? -30.513 -0.989 8.299 1.00 97.44 238 THR A CA 1
ATOM 1933 C C . THR A 1 238 ? -29.866 0.365 8.544 1.00 97.44 238 THR A C 1
ATOM 1935 O O . THR A 1 238 ? -30.092 0.968 9.593 1.00 97.44 238 THR A O 1
ATOM 1938 N N . LEU A 1 239 ? -29.102 0.858 7.568 1.00 97.69 239 LEU A N 1
ATOM 1939 C CA . LEU A 1 239 ? -28.558 2.207 7.641 1.00 97.69 239 LEU A CA 1
ATOM 1940 C C . LEU A 1 239 ? -29.609 3.223 7.195 1.00 97.69 239 LEU A C 1
ATOM 1942 O O . LEU A 1 239 ? -30.381 2.992 6.266 1.00 97.69 239 LEU A O 1
ATOM 1946 N N . THR A 1 240 ? -29.630 4.367 7.867 1.00 96.44 240 THR A N 1
ATOM 1947 C CA . THR A 1 240 ? -30.609 5.431 7.636 1.00 96.44 240 THR A CA 1
ATOM 1948 C C . THR A 1 240 ? -29.929 6.680 7.100 1.00 96.44 240 THR A C 1
ATOM 1950 O O . THR A 1 240 ? -28.839 7.035 7.538 1.00 96.44 240 THR A O 1
ATOM 1953 N N . SER A 1 241 ? -30.564 7.353 6.141 1.00 95.88 241 SER A N 1
ATOM 1954 C CA . SER A 1 241 ? -30.024 8.570 5.528 1.00 95.88 241 SER A CA 1
ATOM 1955 C C . SER A 1 241 ? -29.828 9.685 6.561 1.00 95.88 241 SER A C 1
ATOM 1957 O O . SER A 1 241 ? -30.765 10.035 7.284 1.00 95.88 241 SER A O 1
ATOM 1959 N N . SER A 1 242 ? -28.649 10.297 6.566 1.00 94.12 242 SER A N 1
ATOM 1960 C CA . SER A 1 242 ? -28.279 11.446 7.386 1.00 94.12 242 SER A CA 1
ATOM 1961 C C . SER A 1 242 ? -27.380 12.388 6.580 1.00 94.12 242 SER A C 1
ATOM 1963 O O . SER A 1 242 ? -26.172 12.183 6.454 1.00 94.12 242 SER A O 1
ATOM 1965 N N . GLY A 1 243 ? -27.976 13.442 6.015 1.00 92.00 243 GLY A N 1
ATOM 1966 C CA . GLY A 1 243 ? -27.272 14.336 5.093 1.00 92.00 243 GLY A CA 1
ATOM 1967 C C . GLY A 1 243 ? -26.882 13.602 3.808 1.00 92.00 243 GLY A C 1
ATOM 1968 O O . GLY A 1 243 ? -27.749 13.021 3.162 1.00 92.00 243 GLY A O 1
ATOM 1969 N N . ASN A 1 244 ? -25.590 13.623 3.470 1.00 90.75 244 ASN A N 1
ATOM 1970 C CA . ASN A 1 244 ? -25.029 12.917 2.309 1.00 90.75 244 ASN A CA 1
ATOM 1971 C C . ASN A 1 244 ? -24.563 11.486 2.636 1.00 90.75 244 ASN A C 1
ATOM 1973 O O . ASN A 1 244 ? -24.047 10.802 1.760 1.00 90.75 244 ASN A O 1
ATOM 1977 N N . ASN A 1 245 ? -24.715 11.051 3.888 1.00 96.38 245 ASN A N 1
ATOM 1978 C CA . ASN A 1 245 ? -24.245 9.758 4.369 1.00 96.38 245 ASN A CA 1
ATOM 1979 C C . ASN A 1 245 ? -25.408 8.921 4.912 1.00 96.38 245 ASN A C 1
ATOM 1981 O O . ASN A 1 245 ? -26.545 9.380 5.033 1.00 96.38 245 ASN A O 1
ATOM 1985 N N . TYR A 1 246 ? -25.094 7.695 5.299 1.00 97.62 246 TYR A N 1
ATOM 1986 C CA . TYR A 1 246 ? -25.983 6.730 5.914 1.00 97.62 246 TYR A CA 1
ATOM 1987 C C . TYR A 1 246 ? -25.404 6.304 7.258 1.00 97.62 246 TYR A C 1
ATOM 1989 O O . TYR A 1 246 ? -24.227 5.975 7.357 1.00 97.62 246 TYR A O 1
ATOM 1997 N N . ILE A 1 247 ? -26.224 6.318 8.304 1.00 97.44 247 ILE A N 1
ATOM 1998 C CA . ILE A 1 247 ? -25.796 5.982 9.662 1.00 97.44 247 ILE A CA 1
ATOM 1999 C C . ILE A 1 247 ? -26.476 4.691 10.091 1.00 97.44 247 ILE A C 1
ATOM 2001 O O . ILE A 1 247 ? -27.698 4.543 9.972 1.00 97.44 247 ILE A O 1
ATOM 2005 N N . GLY A 1 248 ? -25.674 3.768 10.606 1.00 96.00 248 GLY A N 1
ATOM 2006 C CA . GLY A 1 248 ? -26.127 2.557 11.275 1.00 96.00 248 GLY A CA 1
ATOM 2007 C C . GLY A 1 248 ? -25.357 2.340 12.567 1.00 96.00 248 GLY A C 1
ATOM 2008 O O . GLY A 1 248 ? -24.478 3.125 12.924 1.00 96.00 248 GLY A O 1
ATOM 2009 N N . SER A 1 249 ? -25.679 1.258 13.264 1.00 96.44 249 SER A N 1
ATOM 2010 C CA . SER A 1 249 ? -24.911 0.845 14.429 1.00 96.44 249 SER A CA 1
ATOM 2011 C C . SER A 1 249 ? -24.835 -0.667 14.567 1.00 96.44 249 SER A C 1
ATOM 2013 O O . SER A 1 249 ? -25.772 -1.402 14.228 1.00 96.44 249 SER A O 1
ATOM 2015 N N . ILE A 1 250 ? -23.702 -1.104 15.103 1.00 96.00 250 ILE A N 1
ATOM 2016 C CA . ILE A 1 250 ? -23.512 -2.426 15.685 1.00 96.00 250 ILE A CA 1
ATOM 2017 C C . ILE A 1 250 ? -24.009 -2.338 17.125 1.00 96.00 250 ILE A C 1
ATOM 2019 O O . ILE A 1 250 ? -23.640 -1.418 17.852 1.00 96.00 250 ILE A O 1
ATOM 2023 N N . THR A 1 251 ? -24.866 -3.270 17.541 1.00 93.44 251 THR A N 1
ATOM 2024 C CA . THR A 1 251 ? -25.286 -3.384 18.947 1.00 93.44 251 THR A CA 1
ATOM 2025 C C . THR A 1 251 ? -24.621 -4.617 19.551 1.00 93.44 251 THR A C 1
ATOM 2027 O O . THR A 1 251 ? -25.044 -5.735 19.242 1.00 93.44 251 THR A O 1
ATOM 2030 N N . PRO A 1 252 ? -23.572 -4.438 20.367 1.00 87.94 252 PRO A N 1
ATOM 2031 C CA . PRO A 1 252 ? -22.906 -5.538 21.049 1.00 87.94 252 PRO A CA 1
ATOM 2032 C C . PRO A 1 252 ? -23.844 -6.339 21.962 1.00 87.94 252 PRO A C 1
ATOM 2034 O O . PRO A 1 252 ? -24.864 -5.843 22.440 1.00 87.94 252 PRO A O 1
ATOM 2037 N N . THR A 1 253 ? -23.477 -7.586 22.256 1.00 85.38 253 THR A N 1
ATOM 2038 C CA . THR A 1 253 ? -24.257 -8.482 23.129 1.00 85.38 253 THR A CA 1
ATOM 2039 C C . THR A 1 253 ? -23.853 -8.405 24.608 1.00 85.38 253 THR A C 1
ATOM 2041 O O . THR A 1 253 ? -24.402 -9.148 25.425 1.00 85.38 253 THR A O 1
ATOM 2044 N N . GLY A 1 254 ? -22.892 -7.547 24.974 1.00 85.50 254 GLY A N 1
ATOM 2045 C CA . GLY A 1 254 ? -22.243 -7.565 26.292 1.00 85.50 254 GLY A CA 1
ATOM 2046 C C . GLY A 1 254 ? -21.088 -8.564 26.409 1.00 85.50 254 GLY A C 1
ATOM 2047 O O . GLY A 1 254 ? -20.520 -8.705 27.490 1.00 85.50 254 GLY A O 1
ATOM 2048 N N . GLN A 1 255 ? -20.770 -9.305 25.344 1.00 87.81 255 GLN A N 1
ATOM 2049 C CA . GLN A 1 255 ? -19.678 -10.280 25.318 1.00 87.81 255 GLN A CA 1
ATOM 2050 C C . GLN A 1 255 ? -18.414 -9.661 24.720 1.00 87.81 255 GLN A C 1
ATOM 2052 O O . GLN A 1 255 ? -18.493 -8.961 23.715 1.00 87.81 255 GLN A O 1
ATOM 2057 N N . ASN A 1 256 ? -17.261 -9.958 25.324 1.00 91.06 256 ASN A N 1
ATOM 2058 C CA . ASN A 1 256 ? -15.956 -9.612 24.762 1.00 91.06 256 ASN A CA 1
ATOM 2059 C C . ASN A 1 256 ? -15.588 -10.591 23.643 1.00 91.06 256 ASN A C 1
ATOM 2061 O O . ASN A 1 256 ? -15.941 -11.771 23.726 1.00 91.06 256 ASN A O 1
ATOM 2065 N N . GLY A 1 257 ? -14.831 -10.122 22.656 1.00 90.94 257 GLY A N 1
ATOM 2066 C CA . GLY A 1 257 ? -14.319 -10.941 21.557 1.00 90.94 257 GLY A CA 1
ATOM 2067 C C . GLY A 1 257 ? -14.027 -10.114 20.311 1.00 90.94 257 GLY A C 1
ATOM 2068 O O . GLY A 1 257 ? -14.002 -8.887 20.362 1.00 90.94 257 GLY A O 1
ATOM 2069 N N . THR A 1 258 ? -13.818 -10.788 19.184 1.00 93.00 258 THR A N 1
ATOM 2070 C CA . THR A 1 258 ? -13.581 -10.122 17.899 1.00 93.00 258 THR A CA 1
ATOM 2071 C C . THR A 1 258 ? -14.891 -10.026 17.128 1.00 93.00 258 THR A C 1
ATOM 2073 O O . THR A 1 258 ? -15.531 -11.042 16.829 1.00 93.00 258 THR A O 1
ATOM 2076 N N . ILE A 1 259 ? -15.304 -8.801 16.812 1.00 94.56 259 ILE A N 1
ATOM 2077 C CA . ILE A 1 259 ? -16.453 -8.534 15.954 1.00 94.56 259 ILE A CA 1
ATOM 2078 C C . ILE A 1 259 ? -15.997 -8.602 14.506 1.00 94.56 259 ILE A C 1
ATOM 2080 O O . ILE A 1 259 ? -15.080 -7.899 14.105 1.00 94.56 259 ILE A O 1
ATOM 2084 N N . HIS A 1 260 ? -16.688 -9.412 13.715 1.00 95.44 260 HIS A N 1
ATOM 2085 C CA . HIS A 1 260 ? -16.563 -9.451 12.265 1.00 95.44 260 HIS A CA 1
ATOM 2086 C C . HIS A 1 260 ? -17.724 -8.673 11.669 1.00 95.44 260 HIS A C 1
ATOM 2088 O O . HIS A 1 260 ? -18.870 -8.915 12.057 1.00 95.44 260 HIS A O 1
ATOM 2094 N N . TYR A 1 261 ? -17.465 -7.764 10.732 1.00 96.88 261 TYR A N 1
ATOM 2095 C CA . TYR A 1 261 ? -18.526 -6.967 10.125 1.00 96.88 261 TYR A CA 1
ATOM 2096 C C . TYR A 1 261 ? -18.270 -6.608 8.661 1.00 96.88 261 TYR A C 1
ATOM 2098 O O . TYR A 1 261 ? -17.146 -6.623 8.161 1.00 96.88 261 TYR A O 1
ATOM 2106 N N . TYR A 1 262 ? -19.353 -6.299 7.956 1.00 97.12 262 TYR A N 1
ATOM 2107 C CA . TYR A 1 262 ? -19.323 -5.759 6.601 1.00 97.12 262 TYR A CA 1
ATOM 2108 C C . TYR A 1 262 ? -20.595 -4.954 6.327 1.00 97.12 262 TYR A C 1
ATOM 2110 O O . TYR A 1 262 ? -21.623 -5.130 6.987 1.00 97.12 262 TYR A O 1
ATOM 2118 N N . VAL A 1 263 ? -20.550 -4.087 5.321 1.00 98.12 263 VAL A N 1
ATOM 2119 C CA . VAL A 1 263 ? -21.721 -3.340 4.844 1.00 98.12 263 VAL A CA 1
ATOM 2120 C C . VAL A 1 263 ? -22.098 -3.859 3.466 1.00 98.12 263 VAL A C 1
ATOM 2122 O O . VAL A 1 263 ? -21.227 -4.193 2.665 1.00 98.12 263 VAL A O 1
ATOM 2125 N N . ALA A 1 264 ? -23.392 -3.969 3.182 1.00 97.44 264 ALA A N 1
ATOM 2126 C CA . ALA A 1 264 ? -23.858 -4.382 1.867 1.00 97.44 264 ALA A CA 1
ATOM 2127 C C . ALA A 1 264 ? -25.182 -3.728 1.487 1.00 97.44 264 ALA A C 1
ATOM 2129 O O . ALA A 1 264 ? -26.020 -3.450 2.348 1.00 97.44 264 ALA A O 1
ATOM 2130 N N . PHE A 1 265 ? -25.383 -3.573 0.183 1.00 97.19 265 PHE A N 1
ATOM 2131 C CA . PHE A 1 265 ? -26.670 -3.276 -0.431 1.00 97.19 265 PHE A CA 1
ATOM 2132 C C . PHE A 1 265 ? -26.886 -4.186 -1.641 1.00 97.19 265 PHE A C 1
ATOM 2134 O O . PHE A 1 265 ? -25.965 -4.838 -2.131 1.00 97.19 265 PHE A O 1
ATOM 2141 N N . ASN A 1 266 ? -28.120 -4.224 -2.118 1.00 96.56 266 ASN A N 1
ATOM 2142 C CA . ASN A 1 266 ? -28.485 -4.811 -3.388 1.00 96.56 266 ASN A CA 1
ATOM 2143 C C . ASN A 1 266 ? -28.929 -3.707 -4.352 1.00 96.56 266 ASN A C 1
ATOM 2145 O O . ASN A 1 266 ? -29.512 -2.698 -3.946 1.00 96.56 266 ASN A O 1
ATOM 2149 N N . THR A 1 267 ? -28.684 -3.912 -5.635 1.00 95.62 267 THR A N 1
ATOM 2150 C CA . THR A 1 267 ? -29.304 -3.128 -6.700 1.00 95.62 267 THR A CA 1
ATOM 2151 C C . THR A 1 267 ? -30.784 -3.519 -6.827 1.00 95.62 267 THR A C 1
ATOM 2153 O O . THR A 1 267 ? -31.234 -4.573 -6.367 1.00 95.62 267 THR A O 1
ATOM 2156 N N . THR A 1 268 ? -31.566 -2.686 -7.505 1.00 95.50 268 THR A N 1
ATOM 2157 C CA . THR A 1 268 ? -32.973 -2.975 -7.829 1.00 95.50 268 THR A CA 1
ATOM 2158 C C . THR A 1 268 ? -33.147 -4.135 -8.818 1.00 95.50 268 THR A C 1
ATOM 2160 O O . THR A 1 268 ? -34.226 -4.729 -8.870 1.00 95.50 268 THR A O 1
ATOM 2163 N N . SER A 1 269 ? -32.101 -4.482 -9.574 1.00 92.38 269 SER A N 1
ATOM 2164 C CA . SER A 1 269 ? -32.025 -5.657 -10.454 1.00 92.38 269 SER A CA 1
ATOM 2165 C C . SER A 1 269 ? -31.633 -6.945 -9.718 1.00 92.38 269 SER A C 1
ATOM 2167 O O . SER A 1 269 ? -31.899 -8.034 -10.227 1.00 92.38 269 SER A O 1
ATOM 2169 N N . GLY A 1 270 ? -31.132 -6.842 -8.482 1.00 90.88 270 GLY A N 1
ATOM 2170 C CA . GLY A 1 270 ? -30.915 -7.969 -7.573 1.00 90.88 270 GLY A CA 1
ATOM 2171 C C . GLY A 1 270 ? -29.454 -8.368 -7.365 1.00 90.88 270 GLY A C 1
ATOM 2172 O O . GLY A 1 270 ? -29.198 -9.309 -6.612 1.00 90.88 270 GLY A O 1
ATOM 2173 N N . GLU A 1 271 ? -28.502 -7.672 -7.984 1.00 90.88 271 GLU A N 1
ATOM 2174 C CA . GLU A 1 271 ? -27.074 -7.847 -7.711 1.00 90.88 271 GLU A CA 1
ATOM 2175 C C . GLU A 1 271 ? -26.710 -7.311 -6.318 1.00 90.88 271 GLU A C 1
ATOM 2177 O O . GLU A 1 271 ? -27.384 -6.430 -5.785 1.00 90.88 271 GLU A O 1
ATOM 2182 N N . ARG A 1 272 ? -25.649 -7.848 -5.705 1.00 92.00 272 ARG A N 1
ATOM 2183 C CA . ARG A 1 272 ? -25.220 -7.501 -4.342 1.00 92.00 272 ARG A CA 1
ATOM 2184 C C . ARG A 1 272 ? -23.847 -6.840 -4.364 1.00 92.00 272 ARG A C 1
ATOM 2186 O O . ARG A 1 272 ? -22.902 -7.418 -4.888 1.00 92.00 272 ARG A O 1
ATOM 2193 N N . VAL A 1 273 ? -23.738 -5.692 -3.705 1.00 92.69 273 VAL A N 1
ATOM 2194 C CA . VAL A 1 273 ? -22.483 -4.971 -3.471 1.00 92.69 273 VAL A CA 1
ATOM 2195 C C . VAL A 1 273 ? -22.131 -5.071 -1.995 1.00 92.69 273 VAL A C 1
ATOM 2197 O O . VAL A 1 273 ? -22.991 -4.884 -1.129 1.00 92.69 273 VAL A O 1
ATOM 2200 N N . THR A 1 274 ? -20.873 -5.383 -1.695 1.00 94.00 274 THR A N 1
ATOM 2201 C CA . THR A 1 274 ? -20.387 -5.537 -0.322 1.00 94.00 274 THR A CA 1
ATOM 2202 C C . THR A 1 274 ? -19.091 -4.768 -0.110 1.00 94.00 274 THR A C 1
ATOM 2204 O O . THR A 1 274 ? -18.251 -4.705 -1.003 1.00 94.00 274 THR A O 1
ATOM 2207 N N . ARG A 1 275 ? -18.898 -4.247 1.102 1.00 93.50 275 ARG A N 1
ATOM 2208 C CA . ARG A 1 275 ? -17.612 -3.757 1.592 1.00 93.50 275 ARG A CA 1
ATOM 2209 C C . ARG A 1 275 ? -17.255 -4.475 2.904 1.00 93.50 275 ARG A C 1
ATOM 2211 O O . ARG A 1 275 ? -17.986 -4.295 3.883 1.00 93.50 275 ARG A O 1
ATOM 2218 N N . PRO A 1 276 ? -16.169 -5.273 2.925 1.00 92.25 276 PRO A N 1
ATOM 2219 C CA . PRO A 1 276 ? -15.245 -5.496 1.807 1.00 92.25 276 PRO A CA 1
ATOM 2220 C C . PRO A 1 276 ? -15.902 -6.344 0.700 1.00 92.25 276 PRO A C 1
ATOM 2222 O O . PRO A 1 276 ? -16.926 -6.998 0.923 1.00 92.25 276 PRO A O 1
ATOM 2225 N N . TYR A 1 277 ? -15.348 -6.309 -0.512 1.00 86.94 277 TYR A N 1
ATOM 2226 C CA . TYR A 1 277 ? -15.821 -7.151 -1.615 1.00 86.94 277 TYR A CA 1
ATOM 2227 C C . TYR A 1 277 ? -15.660 -8.638 -1.267 1.00 86.94 277 TYR A C 1
ATOM 2229 O O . TYR A 1 277 ? -14.667 -9.033 -0.657 1.00 86.94 277 TYR A O 1
ATOM 2237 N N . GLY A 1 278 ? -16.636 -9.469 -1.644 1.00 82.38 278 GLY A N 1
ATOM 2238 C CA . GLY A 1 278 ? -16.633 -10.906 -1.337 1.00 82.38 278 GLY A CA 1
ATOM 2239 C C . GLY A 1 278 ? -17.194 -11.275 0.044 1.00 82.38 278 GLY A C 1
ATOM 2240 O O . GLY A 1 278 ? -17.067 -12.421 0.480 1.00 82.38 278 GLY A O 1
ATOM 2241 N N . ALA A 1 279 ? -17.831 -10.339 0.754 1.00 90.06 279 ALA A N 1
ATOM 2242 C CA . ALA A 1 279 ? -18.520 -10.660 2.000 1.00 90.06 279 ALA A CA 1
ATOM 2243 C C . ALA A 1 279 ? -19.670 -11.671 1.761 1.00 90.06 279 ALA A C 1
ATOM 2245 O O . ALA A 1 279 ? -20.363 -11.589 0.742 1.00 90.06 279 ALA A O 1
ATOM 2246 N N . PRO A 1 280 ? -19.921 -12.618 2.689 1.00 88.62 280 PRO A N 1
ATOM 2247 C CA . PRO A 1 280 ? -19.416 -12.657 4.066 1.00 88.62 280 PRO A CA 1
ATOM 2248 C C . PRO A 1 280 ? -18.039 -13.321 4.253 1.00 88.62 280 PRO A C 1
ATOM 2250 O O . PRO A 1 280 ? -17.556 -13.364 5.382 1.00 88.62 280 PRO A O 1
ATOM 2253 N N . TYR A 1 281 ? -17.409 -13.848 3.197 1.00 84.06 281 TYR A N 1
ATOM 2254 C CA . TYR A 1 281 ? -16.104 -14.516 3.312 1.00 84.06 281 TYR A CA 1
ATOM 2255 C C . TYR A 1 281 ? -14.967 -13.529 3.600 1.00 84.06 281 TYR A C 1
ATOM 2257 O O . TYR A 1 281 ? -14.036 -13.866 4.326 1.00 84.06 281 TYR A O 1
ATOM 2265 N N . ALA A 1 282 ? -15.088 -12.298 3.098 1.00 87.31 282 ALA A N 1
ATOM 2266 C CA . ALA A 1 282 ? -14.289 -11.156 3.524 1.00 87.31 282 ALA A CA 1
ATOM 2267 C C . ALA A 1 282 ? -15.081 -10.289 4.518 1.00 87.31 282 ALA A C 1
ATOM 2269 O O . ALA A 1 282 ? -16.270 -10.026 4.321 1.00 87.31 282 ALA A O 1
ATOM 2270 N N . ASN A 1 283 ? -14.430 -9.834 5.586 1.00 92.44 283 ASN A N 1
ATOM 2271 C CA . ASN A 1 283 ? -15.007 -8.949 6.596 1.00 92.44 283 ASN A CA 1
ATOM 2272 C C . ASN A 1 283 ? -13.905 -8.111 7.257 1.00 92.44 283 ASN A C 1
ATOM 2274 O O . ASN A 1 283 ? -12.741 -8.505 7.243 1.00 92.44 283 ASN A O 1
ATOM 2278 N N . PHE A 1 284 ? -14.294 -6.965 7.809 1.00 95.19 284 PHE A N 1
ATOM 2279 C CA . PHE A 1 284 ? -13.458 -6.193 8.722 1.00 95.19 284 PHE A CA 1
ATOM 2280 C C . PHE A 1 284 ? -13.582 -6.755 10.131 1.00 95.19 284 PHE A C 1
ATOM 2282 O O . PHE A 1 284 ? -14.592 -7.391 10.466 1.00 95.19 284 PHE A O 1
ATOM 2289 N N . THR A 1 285 ? -12.578 -6.486 10.958 1.00 94.38 285 THR A N 1
ATOM 2290 C CA . THR A 1 285 ? -12.546 -6.941 12.344 1.00 94.38 285 THR A CA 1
ATOM 2291 C C . THR A 1 285 ? -12.126 -5.838 13.291 1.00 94.38 285 THR A C 1
ATOM 2293 O O . THR A 1 285 ? -11.211 -5.094 12.969 1.00 94.38 285 THR A O 1
ATOM 2296 N N . PHE A 1 286 ? -12.737 -5.810 14.472 1.00 94.00 286 PHE A N 1
ATOM 2297 C CA . PHE A 1 286 ? -12.249 -5.049 15.621 1.00 94.00 286 PHE A CA 1
ATOM 2298 C C . PHE A 1 286 ? -12.535 -5.825 16.910 1.00 94.00 286 PHE A C 1
ATOM 2300 O O . PHE A 1 286 ? -13.459 -6.649 16.970 1.00 94.00 286 PHE A O 1
ATOM 2307 N N . ASN A 1 287 ? -11.737 -5.594 17.940 1.00 92.38 287 ASN A N 1
ATOM 2308 C CA . ASN A 1 287 ? -11.889 -6.209 19.247 1.00 92.38 287 ASN A CA 1
ATOM 2309 C C . ASN A 1 287 ? -12.805 -5.380 20.139 1.00 92.38 287 ASN A C 1
ATOM 2311 O O . ASN A 1 287 ? -12.775 -4.150 20.145 1.00 92.38 287 ASN A O 1
ATOM 2315 N N . ILE A 1 288 ? -13.617 -6.091 20.917 1.00 91.88 288 ILE A N 1
ATOM 2316 C CA . ILE A 1 288 ? -14.521 -5.500 21.889 1.00 91.88 288 ILE A CA 1
ATOM 2317 C C . ILE A 1 288 ? -14.250 -6.053 23.289 1.00 91.88 288 ILE A C 1
ATOM 2319 O O . ILE A 1 288 ? -14.168 -7.271 23.489 1.00 91.88 288 ILE A O 1
ATOM 2323 N N . GLY A 1 289 ? -14.145 -5.163 24.274 1.00 90.38 289 GLY A N 1
ATOM 2324 C CA . GLY A 1 289 ? -13.829 -5.501 25.664 1.00 90.38 289 GLY A CA 1
ATOM 2325 C C . GLY A 1 289 ? -12.475 -4.961 26.119 1.00 90.38 289 GLY A C 1
ATOM 2326 O O . GLY A 1 289 ? -11.889 -4.138 25.437 1.00 90.38 289 GLY A O 1
ATOM 2327 N N . THR A 1 290 ? -12.016 -5.394 27.299 1.00 89.31 290 THR A N 1
ATOM 2328 C CA . THR A 1 290 ? -10.789 -4.874 27.928 1.00 89.31 290 THR A CA 1
ATOM 2329 C C . THR A 1 290 ? -9.600 -4.945 26.988 1.00 89.31 290 THR A C 1
ATOM 2331 O O . THR A 1 290 ? -9.305 -6.022 26.463 1.00 89.31 290 THR A O 1
ATOM 2334 N N . ASP A 1 291 ? -8.920 -3.814 26.850 1.00 91.69 291 ASP A N 1
ATOM 2335 C CA . ASP A 1 291 ? -7.719 -3.727 26.046 1.00 91.69 291 ASP A CA 1
ATOM 2336 C C . ASP A 1 291 ? -6.463 -4.092 26.861 1.00 91.69 291 ASP A C 1
ATOM 2338 O O . ASP A 1 291 ? -6.314 -3.733 28.033 1.00 91.69 291 ASP A O 1
ATOM 2342 N N . TYR A 1 292 ? -5.591 -4.877 26.233 1.00 89.06 292 TYR A N 1
ATOM 2343 C CA . TYR A 1 292 ? -4.305 -5.322 26.780 1.00 89.06 292 TYR A CA 1
ATOM 2344 C C . TYR A 1 292 ? -3.164 -5.085 25.786 1.00 89.06 292 TYR A C 1
ATOM 2346 O O . TYR A 1 292 ? -2.081 -5.660 25.948 1.00 89.06 292 TYR A O 1
ATOM 2354 N N . VAL A 1 293 ? -3.439 -4.354 24.708 1.00 92.38 293 VAL A N 1
ATOM 2355 C CA . VAL A 1 293 ? -2.450 -4.039 23.691 1.00 92.38 293 VAL A CA 1
ATOM 2356 C C . VAL A 1 293 ? -1.706 -2.814 24.202 1.00 92.38 293 VAL A C 1
ATOM 2358 O O . VAL A 1 293 ? -2.298 -1.857 24.675 1.00 92.38 293 VAL A O 1
ATOM 2361 N N . ASN A 1 294 ? -0.380 -2.896 24.227 1.00 94.56 294 ASN A N 1
ATOM 2362 C CA . ASN A 1 294 ? 0.403 -1.717 24.559 1.00 94.56 294 ASN A CA 1
ATOM 2363 C C . ASN A 1 294 ? 0.493 -0.832 23.311 1.00 94.56 294 ASN A C 1
ATOM 2365 O O . ASN A 1 294 ? 0.600 -1.393 22.214 1.00 94.56 294 ASN A O 1
ATOM 2369 N N . PRO A 1 295 ? 0.583 0.496 23.482 1.00 96.56 295 PRO A N 1
ATOM 2370 C CA . PRO A 1 295 ? 0.903 1.380 22.375 1.00 96.56 295 PRO A CA 1
ATOM 2371 C C . PRO A 1 295 ? 2.250 1.006 21.735 1.00 96.56 295 PRO A C 1
ATOM 2373 O O . PRO A 1 295 ? 3.103 0.351 22.344 1.00 96.56 295 PRO A O 1
ATOM 2376 N N . GLU A 1 296 ? 2.442 1.423 20.489 1.00 96.19 296 GLU A N 1
ATOM 2377 C CA . GLU A 1 296 ? 3.696 1.299 19.753 1.00 96.19 296 GLU A CA 1
ATOM 2378 C C . GLU A 1 296 ? 4.255 2.692 19.460 1.00 96.19 296 GLU A C 1
ATOM 2380 O O . GLU A 1 296 ? 3.530 3.591 19.038 1.00 96.19 296 GLU A O 1
ATOM 2385 N N . ILE A 1 297 ? 5.557 2.877 19.697 1.00 95.69 297 ILE A N 1
ATOM 2386 C CA . ILE A 1 297 ? 6.283 4.096 19.334 1.00 95.69 297 ILE A CA 1
ATOM 2387 C C . ILE A 1 297 ? 7.229 3.757 18.186 1.00 95.69 297 ILE A C 1
ATOM 2389 O O . ILE A 1 297 ? 8.251 3.101 18.385 1.00 95.69 297 ILE A O 1
ATOM 2393 N N . GLU A 1 298 ? 6.871 4.195 16.984 1.00 91.50 298 GLU A N 1
ATOM 2394 C CA . GLU A 1 298 ? 7.521 3.772 15.737 1.00 91.50 298 GLU A CA 1
ATOM 2395 C C . GLU A 1 298 ? 8.810 4.549 15.449 1.00 91.50 298 GLU A C 1
ATOM 2397 O O . GLU A 1 298 ? 9.769 4.012 14.890 1.00 91.50 298 GLU A O 1
ATOM 2402 N N . LEU A 1 299 ? 8.835 5.829 15.821 1.00 89.19 299 LEU A N 1
ATOM 2403 C CA . LEU A 1 299 ? 9.928 6.745 15.516 1.00 89.19 299 LEU A CA 1
ATOM 2404 C C . LEU A 1 299 ? 10.064 7.782 16.624 1.00 89.19 299 LEU A C 1
ATOM 2406 O O . LEU A 1 299 ? 9.057 8.302 17.086 1.00 89.19 299 LEU A O 1
ATOM 2410 N N . ILE A 1 300 ? 11.303 8.144 16.953 1.00 95.56 300 ILE A N 1
ATOM 2411 C CA . ILE A 1 300 ? 11.660 9.315 17.757 1.00 95.56 300 ILE A CA 1
ATOM 2412 C C . ILE A 1 300 ? 12.757 10.110 17.029 1.00 95.56 300 ILE A C 1
ATOM 2414 O O . ILE A 1 300 ? 13.649 9.516 16.416 1.00 95.56 300 ILE A O 1
ATOM 2418 N N . THR A 1 301 ? 12.697 11.446 17.070 1.00 96.00 301 THR A N 1
ATOM 2419 C CA . THR A 1 301 ? 13.719 12.324 16.472 1.00 96.00 301 THR A CA 1
ATOM 2420 C C . THR A 1 301 ? 15.114 11.984 16.987 1.00 96.00 301 THR A C 1
ATOM 2422 O O . THR A 1 301 ? 15.320 11.881 18.192 1.00 96.00 301 THR A O 1
ATOM 2425 N N . ASP A 1 302 ? 16.078 11.872 16.071 1.00 96.00 302 ASP A N 1
ATOM 2426 C CA . ASP A 1 302 ? 17.490 11.684 16.401 1.00 96.00 302 ASP A CA 1
ATOM 2427 C C . ASP A 1 302 ? 18.228 13.031 16.365 1.00 96.00 302 ASP A C 1
ATOM 2429 O O . ASP A 1 302 ? 18.432 13.631 15.307 1.00 96.00 302 ASP A O 1
ATOM 2433 N N . LEU A 1 303 ? 18.575 13.544 17.542 1.00 95.56 303 LEU A N 1
ATOM 2434 C CA . LEU A 1 303 ? 19.331 14.780 17.713 1.00 95.56 303 LEU A CA 1
ATOM 2435 C C . LEU A 1 303 ? 20.830 14.532 17.510 1.00 95.56 303 LEU A C 1
ATOM 2437 O O . LEU A 1 303 ? 21.414 13.643 18.121 1.00 95.56 303 LEU A O 1
ATOM 2441 N N . ALA A 1 304 ? 21.471 15.379 16.705 1.00 92.00 304 ALA A N 1
ATOM 2442 C CA . ALA A 1 304 ? 22.925 15.377 16.564 1.00 92.00 304 ALA A CA 1
ATOM 2443 C C . ALA A 1 304 ? 23.630 15.806 17.866 1.00 92.00 304 ALA A C 1
ATOM 2445 O O . ALA A 1 304 ? 23.031 16.447 18.734 1.00 92.00 304 ALA A O 1
ATOM 2446 N N . ASP A 1 305 ? 24.931 15.520 17.964 1.00 93.31 305 ASP A N 1
ATOM 2447 C CA . ASP A 1 305 ? 25.784 16.048 19.031 1.00 93.31 305 ASP A CA 1
ATOM 2448 C C . ASP A 1 305 ? 25.716 17.578 19.092 1.00 93.31 305 ASP A C 1
ATOM 2450 O O . ASP A 1 305 ? 25.731 18.274 18.072 1.00 93.31 305 ASP A O 1
ATOM 2454 N N . GLN A 1 306 ? 25.675 18.105 20.313 1.00 92.94 306 GLN A N 1
ATOM 2455 C CA . GLN A 1 306 ? 25.510 19.533 20.561 1.00 92.94 306 GLN A CA 1
ATOM 2456 C C . GLN A 1 306 ? 26.805 20.149 21.078 1.00 92.94 306 GLN A C 1
ATOM 2458 O O . GLN A 1 306 ? 27.597 19.494 21.743 1.00 92.94 306 GLN A O 1
ATOM 2463 N N . PHE A 1 307 ? 27.037 21.427 20.785 1.00 89.50 307 PHE A N 1
ATOM 2464 C CA . PHE A 1 307 ? 28.269 22.118 21.193 1.00 89.50 307 PHE A CA 1
ATOM 2465 C C . PHE A 1 307 ? 28.066 23.078 22.367 1.00 89.50 307 PHE A C 1
ATOM 2467 O O . PHE A 1 307 ? 28.953 23.254 23.201 1.00 89.50 307 PHE A O 1
ATOM 2474 N N . TYR A 1 308 ? 26.897 23.712 22.449 1.00 89.75 308 TYR A N 1
ATOM 2475 C CA . TYR A 1 308 ? 26.608 24.677 23.503 1.00 89.75 308 TYR A CA 1
ATOM 2476 C C . TYR A 1 308 ? 26.201 23.975 24.807 1.00 89.75 308 TYR A C 1
ATOM 2478 O O . TYR A 1 308 ? 25.490 22.968 24.757 1.00 89.75 308 TYR A O 1
ATOM 2486 N N . PRO A 1 309 ? 26.597 24.514 25.979 1.00 88.81 309 PRO A N 1
ATOM 2487 C CA . PRO A 1 309 ? 26.306 23.906 27.280 1.00 88.81 309 PRO A CA 1
ATOM 2488 C C . PRO A 1 309 ? 24.838 24.043 27.701 1.00 88.81 309 PRO A C 1
ATOM 2490 O O . PRO A 1 309 ? 24.422 23.415 28.671 1.00 88.81 309 PRO A O 1
ATOM 2493 N N . SER A 1 310 ? 24.057 24.854 26.989 1.00 92.50 310 SER A N 1
ATOM 2494 C CA . SER A 1 310 ? 22.622 25.017 27.199 1.00 92.50 310 SER A CA 1
ATOM 2495 C C . SER A 1 310 ? 21.916 25.004 25.848 1.00 92.50 310 SER A C 1
ATOM 2497 O O . SER A 1 310 ? 22.445 25.538 24.871 1.00 92.50 310 SER A O 1
ATOM 2499 N N . GLY A 1 311 ? 20.727 24.414 25.788 1.00 92.88 311 GLY A N 1
ATOM 2500 C CA . GLY A 1 311 ? 19.969 24.277 24.549 1.00 92.88 311 GLY A CA 1
ATOM 2501 C C . GLY A 1 311 ? 18.546 23.789 24.786 1.00 92.88 311 GLY A C 1
ATOM 2502 O O . GLY A 1 311 ? 18.213 23.294 25.863 1.00 92.88 311 GLY A O 1
ATOM 2503 N N . SER A 1 312 ? 17.704 23.965 23.771 1.00 96.56 312 SER A N 1
ATOM 2504 C CA . SER A 1 312 ? 16.318 23.506 23.757 1.00 96.56 312 SER A CA 1
ATOM 2505 C C . SER A 1 312 ? 15.993 23.004 22.358 1.00 96.56 312 SER A C 1
ATOM 2507 O O . SER A 1 312 ? 16.192 23.745 21.396 1.00 96.56 312 SER A O 1
ATOM 2509 N N . TYR A 1 313 ? 15.500 21.775 22.253 1.00 96.62 313 TYR A N 1
ATOM 2510 C CA . TYR A 1 313 ? 15.272 21.088 20.986 1.00 96.62 313 TYR A CA 1
ATOM 2511 C C . TYR A 1 313 ? 13.908 20.412 20.998 1.00 96.62 313 TYR A C 1
ATOM 2513 O O . TYR A 1 313 ? 13.494 19.842 22.008 1.00 96.62 313 TYR A O 1
ATOM 2521 N N . GLU A 1 314 ? 13.214 20.496 19.871 1.00 97.06 314 GLU A N 1
ATOM 2522 C CA . GLU A 1 314 ? 11.995 19.733 19.645 1.00 97.06 314 GLU A CA 1
ATOM 2523 C C . GLU A 1 314 ? 12.371 18.280 19.360 1.00 97.06 314 GLU A C 1
ATOM 2525 O O . GLU A 1 314 ? 13.267 17.996 18.562 1.00 97.06 314 GLU A O 1
ATOM 2530 N N . VAL A 1 315 ? 11.695 17.365 20.044 1.00 97.38 315 VAL A N 1
ATOM 2531 C CA . VAL A 1 315 ? 11.777 15.930 19.802 1.00 97.38 315 VAL A CA 1
ATOM 2532 C C . VAL A 1 315 ? 10.373 15.492 19.433 1.00 97.38 315 VAL A C 1
ATOM 2534 O O . VAL A 1 315 ? 9.449 15.639 20.234 1.00 97.38 315 VAL A O 1
ATOM 2537 N N . ALA A 1 316 ? 10.215 14.996 18.214 1.00 96.44 316 ALA A N 1
ATOM 2538 C CA . ALA A 1 316 ? 8.962 14.477 17.698 1.00 96.44 316 ALA A CA 1
ATOM 2539 C C . ALA A 1 316 ? 8.957 12.946 17.741 1.00 96.44 316 ALA A C 1
ATOM 2541 O O . ALA A 1 316 ? 10.008 12.305 17.645 1.00 96.44 316 ALA A O 1
ATOM 2542 N N . SER A 1 317 ? 7.767 12.367 17.859 1.00 95.44 317 SER A N 1
ATOM 2543 C CA . SER A 1 317 ? 7.560 10.924 17.839 1.00 95.44 317 SER A CA 1
ATOM 2544 C C . SER A 1 317 ? 6.249 10.549 17.163 1.00 95.44 317 SER A C 1
ATOM 2546 O O . SER A 1 317 ? 5.281 11.306 17.218 1.00 95.44 317 SER A O 1
ATOM 2548 N N . ILE A 1 318 ? 6.210 9.356 16.573 1.00 95.69 318 ILE A N 1
ATOM 2549 C CA . ILE A 1 318 ? 4.978 8.724 16.082 1.00 95.69 318 ILE A CA 1
ATOM 2550 C C . ILE A 1 318 ? 4.596 7.644 17.087 1.00 95.69 318 ILE A C 1
ATOM 2552 O O . ILE A 1 318 ? 5.418 6.776 17.385 1.00 95.69 318 ILE A O 1
ATOM 2556 N N . ALA A 1 319 ? 3.380 7.721 17.622 1.00 95.06 319 ALA A N 1
ATOM 2557 C CA . ALA A 1 319 ? 2.833 6.712 18.518 1.00 95.06 319 ALA A CA 1
ATOM 2558 C C . ALA A 1 319 ? 1.442 6.285 18.041 1.00 95.06 319 ALA A C 1
ATOM 2560 O O . ALA A 1 319 ? 0.638 7.130 17.638 1.00 95.06 319 ALA A O 1
ATOM 2561 N N . SER A 1 320 ? 1.164 4.988 18.092 1.00 94.00 320 SER A N 1
ATOM 2562 C CA . SER A 1 320 ? -0.088 4.394 17.629 1.00 94.00 320 SER A CA 1
ATOM 2563 C C . SER A 1 320 ? -0.565 3.306 18.592 1.00 94.00 320 SER A C 1
ATOM 2565 O O . SER A 1 320 ? 0.212 2.733 19.351 1.00 94.00 320 SER A O 1
ATOM 2567 N N . ASP A 1 321 ? -1.875 3.072 18.610 1.00 94.81 321 ASP A N 1
ATOM 2568 C CA . ASP A 1 321 ? -2.515 2.053 19.440 1.00 94.81 321 ASP A CA 1
ATOM 2569 C C . ASP A 1 321 ? -3.860 1.639 18.815 1.00 94.81 321 ASP A C 1
ATOM 2571 O O . ASP A 1 321 ? -4.457 2.409 18.054 1.00 94.81 321 ASP A O 1
ATOM 2575 N N . ASN A 1 322 ? -4.340 0.427 19.111 1.00 90.38 322 ASN A N 1
ATOM 2576 C CA . ASN A 1 322 ? -5.562 -0.140 18.527 1.00 90.38 322 ASN A CA 1
ATOM 2577 C C . ASN A 1 322 ? -6.850 0.582 18.959 1.00 90.38 322 ASN A C 1
ATOM 2579 O O . ASN A 1 322 ? -7.835 0.548 18.213 1.00 90.38 322 ASN A O 1
ATOM 2583 N N . ILE A 1 323 ? -6.857 1.238 20.123 1.00 91.44 323 ILE A N 1
ATOM 2584 C CA . ILE A 1 323 ? -7.984 2.054 20.602 1.00 91.44 323 ILE A CA 1
ATOM 2585 C C . ILE A 1 323 ? -7.645 3.548 20.695 1.00 91.44 323 ILE A C 1
ATOM 2587 O O . ILE A 1 323 ? -8.550 4.379 20.820 1.00 91.44 323 ILE A O 1
ATOM 2591 N N . GLY A 1 324 ? -6.359 3.889 20.587 1.00 92.38 324 GLY A N 1
ATOM 2592 C CA . GLY A 1 324 ? -5.841 5.246 20.446 1.00 92.38 324 GLY A CA 1
ATOM 2593 C C . GLY A 1 324 ? -4.928 5.679 21.594 1.00 92.38 324 GLY A C 1
ATOM 2594 O O . GLY A 1 324 ? -4.887 5.076 22.663 1.00 92.38 324 GLY A O 1
ATOM 2595 N N . ILE A 1 325 ? -4.205 6.778 21.380 1.00 95.00 325 ILE A N 1
ATOM 2596 C CA . ILE A 1 325 ? -3.247 7.330 22.345 1.00 95.00 325 ILE A CA 1
ATOM 2597 C C . ILE A 1 325 ? -3.907 8.409 23.208 1.00 95.00 325 ILE A C 1
ATOM 2599 O O . ILE A 1 325 ? -4.577 9.309 22.703 1.00 95.00 325 ILE A O 1
ATOM 2603 N N . SER A 1 326 ? -3.699 8.323 24.521 1.00 95.44 326 SER A N 1
ATOM 2604 C CA . SER A 1 326 ? -4.155 9.309 25.506 1.00 95.44 326 SER A CA 1
ATOM 2605 C C . SER A 1 326 ? -3.125 10.413 25.724 1.00 95.44 326 SER A C 1
ATOM 2607 O O . SER A 1 326 ? -3.475 11.593 25.757 1.00 95.44 326 SER A O 1
ATOM 2609 N N . MET A 1 327 ? -1.851 10.043 25.880 1.00 95.69 327 MET A N 1
ATOM 2610 C CA . MET A 1 327 ? -0.756 10.996 26.060 1.00 95.69 327 MET A CA 1
ATOM 2611 C C . MET A 1 327 ? 0.595 10.401 25.675 1.00 95.69 327 MET A C 1
ATOM 2613 O O . MET A 1 327 ? 0.798 9.191 25.764 1.00 95.69 327 MET A O 1
ATOM 2617 N N . VAL A 1 328 ? 1.533 11.285 25.334 1.00 97.88 328 VAL A N 1
ATOM 2618 C CA . VAL A 1 328 ? 2.954 10.962 25.176 1.00 97.88 328 VAL A CA 1
ATOM 2619 C C . VAL A 1 328 ? 3.778 11.907 26.048 1.00 97.88 328 VAL A C 1
ATOM 2621 O O . VAL A 1 328 ? 3.547 13.119 26.066 1.00 97.88 328 VAL A O 1
ATOM 2624 N N . GLU A 1 329 ? 4.737 11.365 26.790 1.00 98.25 329 GLU A N 1
ATOM 2625 C CA . GLU A 1 329 ? 5.651 12.123 27.644 1.00 98.25 329 GLU A CA 1
ATOM 2626 C C . GLU A 1 329 ? 7.102 11.886 27.210 1.00 98.25 329 GLU A C 1
ATOM 2628 O O . GLU A 1 329 ? 7.528 10.753 27.008 1.00 98.25 329 GLU A O 1
ATOM 2633 N N . LEU A 1 330 ? 7.854 12.974 27.037 1.00 98.44 330 LEU A N 1
ATOM 2634 C CA . LEU A 1 330 ? 9.277 12.955 26.720 1.00 98.44 330 LEU A CA 1
ATOM 2635 C C . LEU A 1 330 ? 10.081 12.981 28.013 1.00 98.44 330 LEU A C 1
ATOM 2637 O O . LEU A 1 330 ? 9.865 13.861 28.843 1.00 98.44 330 LEU A O 1
ATOM 2641 N N . PHE A 1 331 ? 11.054 12.084 28.134 1.00 98.50 331 PHE A N 1
ATOM 2642 C CA . PHE A 1 331 ? 11.991 11.998 29.246 1.00 98.50 331 PHE A CA 1
ATOM 2643 C C . PHE A 1 331 ? 13.420 12.193 28.763 1.00 98.50 331 PHE A C 1
ATOM 2645 O O . PHE A 1 331 ? 13.793 11.743 27.680 1.00 98.50 331 PHE A O 1
ATOM 2652 N N . TRP A 1 332 ? 14.244 12.846 29.578 1.00 98.31 332 TRP A N 1
ATOM 2653 C CA . TRP A 1 332 ? 15.676 12.948 29.320 1.00 98.31 332 TRP A CA 1
ATOM 2654 C C . TRP A 1 332 ? 16.482 13.090 30.604 1.00 98.31 332 TRP A C 1
ATOM 2656 O O . TRP A 1 332 ? 15.989 13.558 31.631 1.00 98.31 332 TRP A O 1
ATOM 2666 N N . GLN A 1 333 ? 17.753 12.711 30.544 1.00 97.38 333 GLN A N 1
ATOM 2667 C CA . GLN A 1 333 ? 18.700 12.892 31.638 1.00 97.38 333 GLN A CA 1
ATOM 2668 C C . GLN A 1 333 ? 20.106 13.174 31.109 1.00 97.38 333 GLN A C 1
ATOM 2670 O O . GLN A 1 333 ? 20.482 12.727 30.028 1.00 97.38 333 GLN A O 1
ATOM 2675 N N . ALA A 1 334 ? 20.891 13.901 31.902 1.00 96.62 334 ALA A N 1
ATOM 2676 C CA . ALA A 1 334 ? 22.311 14.119 31.654 1.00 96.62 334 ALA A CA 1
ATOM 2677 C C . ALA A 1 334 ? 23.145 13.102 32.447 1.00 96.62 334 ALA A C 1
ATOM 2679 O O . ALA A 1 334 ? 23.076 13.079 33.679 1.00 96.62 334 ALA A O 1
ATOM 2680 N N . ASP A 1 335 ? 23.925 12.270 31.760 1.00 93.81 335 ASP A N 1
ATOM 2681 C CA . ASP A 1 335 ? 24.636 11.110 32.299 1.00 93.81 335 ASP A CA 1
ATOM 2682 C C . ASP A 1 335 ? 23.711 10.248 33.190 1.00 93.81 335 ASP A C 1
ATOM 2684 O O . ASP A 1 335 ? 22.723 9.693 32.725 1.00 93.81 335 ASP A O 1
ATOM 2688 N N . ASN A 1 336 ? 23.999 10.156 34.494 1.00 90.62 336 ASN A N 1
ATOM 2689 C CA . ASN A 1 336 ? 23.159 9.487 35.500 1.00 90.62 336 ASN A CA 1
ATOM 2690 C C . ASN A 1 336 ? 22.518 10.498 36.471 1.00 90.62 336 ASN A C 1
ATOM 2692 O O . ASN A 1 336 ? 22.437 10.248 37.678 1.00 90.62 336 ASN A O 1
ATOM 2696 N N . GLY A 1 337 ? 22.186 11.684 35.963 1.00 92.38 337 GLY A N 1
ATOM 2697 C CA . GLY A 1 337 ? 21.539 12.766 36.698 1.00 92.38 337 GLY A CA 1
ATOM 2698 C C . GLY A 1 337 ? 20.057 12.511 36.988 1.00 92.38 337 GLY A C 1
ATOM 2699 O O . GLY A 1 337 ? 19.555 11.398 36.860 1.00 92.38 337 GLY A O 1
ATOM 2700 N N . GLU A 1 338 ? 19.351 13.560 37.414 1.00 95.19 338 GLU A N 1
ATOM 2701 C CA . GLU A 1 338 ? 17.897 13.500 37.590 1.00 95.19 338 GLU A CA 1
ATOM 2702 C C . GLU A 1 338 ? 17.194 13.457 36.226 1.00 95.19 338 GLU A C 1
ATOM 2704 O O . GLU A 1 338 ? 17.534 14.233 35.330 1.00 95.19 338 GLU A O 1
ATOM 2709 N N . ILE A 1 339 ? 16.204 12.568 36.099 1.00 97.56 339 ILE A N 1
ATOM 2710 C CA . ILE A 1 339 ? 15.331 12.494 34.926 1.00 97.56 339 ILE A CA 1
ATOM 2711 C C . ILE A 1 339 ? 14.411 13.712 34.926 1.00 97.56 339 ILE A C 1
ATOM 2713 O O . ILE A 1 339 ? 13.744 14.010 35.921 1.00 97.56 339 ILE A O 1
ATOM 2717 N N . GLN A 1 340 ? 14.383 14.400 33.796 1.00 97.88 340 GLN A N 1
ATOM 2718 C CA . GLN A 1 340 ? 13.460 15.477 33.484 1.00 97.88 340 GLN A CA 1
ATOM 2719 C C . GLN A 1 340 ? 12.393 14.958 32.524 1.00 97.88 340 GLN A C 1
ATOM 2721 O O . GLN A 1 340 ? 12.635 13.988 31.804 1.00 97.88 340 GLN A O 1
ATOM 2726 N N . SER A 1 341 ? 11.224 15.598 32.516 1.00 97.88 341 SER A N 1
ATOM 2727 C CA . SER A 1 341 ? 10.162 15.254 31.579 1.00 97.88 341 SER A CA 1
ATOM 2728 C C . SER A 1 341 ? 9.390 16.466 31.067 1.00 97.88 341 SER A C 1
ATOM 2730 O O . SER A 1 341 ? 9.365 17.531 31.695 1.00 97.88 341 SER A O 1
ATOM 2732 N N . ALA A 1 342 ? 8.755 16.289 29.911 1.00 97.50 342 ALA A N 1
ATOM 2733 C CA . ALA A 1 342 ? 7.820 17.229 29.318 1.00 97.50 342 ALA A CA 1
ATOM 2734 C C . ALA A 1 342 ? 6.687 16.472 28.623 1.00 97.50 342 ALA A C 1
ATOM 2736 O O . ALA A 1 342 ? 6.925 15.563 27.831 1.00 97.50 342 ALA A O 1
ATOM 2737 N N . THR A 1 343 ? 5.447 16.885 28.878 1.00 97.44 343 THR A N 1
ATOM 2738 C CA . THR A 1 343 ? 4.289 16.380 28.137 1.00 97.44 343 THR A CA 1
ATOM 2739 C C . THR A 1 343 ? 4.368 16.846 26.688 1.00 97.44 343 THR A C 1
ATOM 2741 O O . THR A 1 343 ? 4.557 18.041 26.433 1.00 97.44 343 THR A O 1
ATOM 2744 N N . CYS A 1 344 ? 4.215 15.914 25.752 1.00 97.38 344 CYS A N 1
ATOM 2745 C CA . CYS A 1 344 ? 4.188 16.230 24.334 1.00 97.38 344 CYS A CA 1
ATOM 2746 C C . CYS A 1 344 ? 2.846 16.860 23.946 1.00 97.38 344 CYS A C 1
ATOM 2748 O O . CYS A 1 344 ? 1.823 16.643 24.599 1.00 97.38 344 CYS A O 1
ATOM 2750 N N . ILE A 1 345 ? 2.858 17.644 22.874 1.00 96.88 345 ILE A N 1
ATOM 2751 C CA . ILE A 1 345 ? 1.652 18.174 22.239 1.00 96.88 345 ILE A CA 1
ATOM 2752 C C . ILE A 1 345 ? 1.422 17.487 20.897 1.00 96.88 345 ILE A C 1
ATOM 2754 O O . ILE A 1 345 ? 2.381 17.135 20.211 1.00 96.88 345 ILE A O 1
ATOM 2758 N N . ASP A 1 346 ? 0.155 17.333 20.531 1.00 95.12 346 ASP A N 1
ATOM 2759 C CA . ASP A 1 346 ? -0.246 16.828 19.222 1.00 95.12 346 ASP A CA 1
ATOM 2760 C C . ASP A 1 346 ? 0.098 17.867 18.143 1.00 95.12 346 ASP A C 1
ATOM 2762 O O . ASP A 1 346 ? -0.284 19.039 18.255 1.00 95.12 346 ASP A O 1
ATOM 2766 N N . ASP A 1 347 ? 0.779 17.433 17.087 1.00 94.81 347 ASP A N 1
ATOM 2767 C CA . ASP A 1 347 ? 1.042 18.220 15.883 1.00 94.81 347 ASP A CA 1
ATOM 2768 C C . ASP A 1 347 ? 0.841 17.359 14.623 1.00 94.81 347 ASP A C 1
ATOM 2770 O O . ASP A 1 347 ? 0.634 16.146 14.705 1.00 94.81 347 ASP A O 1
ATOM 2774 N N . TYR A 1 348 ? 0.836 17.982 13.446 1.00 92.25 348 TYR A N 1
ATOM 2775 C CA . TYR A 1 348 ? 0.578 17.301 12.179 1.00 92.25 348 TYR A CA 1
ATOM 2776 C C . TYR A 1 348 ? 1.697 17.540 11.168 1.00 92.25 348 TYR A C 1
ATOM 2778 O O . TYR A 1 348 ? 1.910 18.664 10.704 1.00 92.25 348 TYR A O 1
ATOM 2786 N N . ASP A 1 349 ? 2.336 16.452 10.753 1.00 91.00 349 ASP A N 1
ATOM 2787 C CA . ASP A 1 349 ? 3.290 16.421 9.655 1.00 91.00 349 ASP A CA 1
ATOM 2788 C C . ASP A 1 349 ? 2.609 15.972 8.348 1.00 91.00 349 ASP A C 1
ATOM 2790 O O . ASP A 1 349 ? 1.732 15.107 8.336 1.00 91.00 349 ASP A O 1
ATOM 2794 N N . GLN A 1 350 ? 2.990 16.574 7.218 1.00 88.88 350 GLN A N 1
ATOM 2795 C CA . GLN A 1 350 ? 2.347 16.287 5.928 1.00 88.88 350 GLN A CA 1
ATOM 2796 C C . GLN A 1 350 ? 2.650 14.886 5.392 1.00 88.88 350 GLN A C 1
ATOM 2798 O O . GLN A 1 350 ? 1.831 14.347 4.645 1.00 88.88 350 GLN A O 1
ATOM 2803 N N . GLU A 1 351 ? 3.806 14.324 5.739 1.00 87.06 351 GLU A N 1
ATOM 2804 C CA . GLU A 1 351 ? 4.267 13.018 5.271 1.00 87.06 351 GLU A CA 1
ATOM 2805 C C . GLU A 1 351 ? 3.984 11.924 6.305 1.00 87.06 351 GLU A C 1
ATOM 2807 O O . GLU A 1 351 ? 3.605 10.815 5.928 1.00 87.06 351 GLU A O 1
ATOM 2812 N N . LEU A 1 352 ? 4.130 12.241 7.595 1.00 83.81 352 LEU A N 1
ATOM 2813 C CA . LEU A 1 352 ? 4.029 11.277 8.697 1.00 83.81 352 LEU A CA 1
ATOM 2814 C C . LEU A 1 352 ? 2.659 11.266 9.394 1.00 83.81 352 LEU A C 1
ATOM 2816 O O . LEU A 1 352 ? 2.345 10.316 10.106 1.00 83.81 352 LEU A O 1
ATOM 2820 N N . GLY A 1 353 ? 1.819 12.283 9.185 1.00 90.12 353 GLY A N 1
ATOM 2821 C CA . GLY A 1 353 ? 0.511 12.390 9.831 1.00 90.12 353 GLY A CA 1
ATOM 2822 C C . GLY A 1 353 ? 0.596 12.937 11.259 1.00 90.12 353 GLY A C 1
ATOM 2823 O O . GLY A 1 353 ? 1.269 13.934 11.509 1.00 90.12 353 GLY A O 1
ATOM 2824 N N . LEU A 1 354 ? -0.146 12.333 12.193 1.00 91.88 354 LEU A N 1
ATOM 2825 C CA . LEU A 1 354 ? -0.169 12.766 13.594 1.00 91.88 354 LEU A CA 1
ATOM 2826 C C . LEU A 1 354 ? 1.171 12.456 14.274 1.00 91.88 354 LEU A C 1
ATOM 2828 O O . LEU A 1 354 ? 1.613 11.309 14.287 1.00 91.88 354 LEU A O 1
ATOM 2832 N N . ILE A 1 355 ? 1.774 13.474 14.884 1.00 96.06 355 ILE A N 1
ATOM 2833 C CA . ILE A 1 355 ? 3.016 13.363 15.650 1.00 96.06 355 ILE A CA 1
ATOM 2834 C C . ILE A 1 355 ? 2.850 13.973 17.044 1.00 96.06 355 ILE A C 1
ATOM 2836 O O . ILE A 1 355 ? 2.007 14.841 17.271 1.00 96.06 355 ILE A O 1
ATOM 2840 N N . TYR A 1 356 ? 3.697 13.539 17.972 1.00 97.31 356 TYR A N 1
ATOM 2841 C CA . TYR A 1 356 ? 3.764 14.046 19.338 1.00 97.31 356 TYR A CA 1
ATOM 2842 C C . TYR A 1 356 ? 5.088 14.767 19.549 1.00 97.31 356 TYR A C 1
ATOM 2844 O O . TYR A 1 356 ? 6.149 14.161 19.401 1.00 97.31 356 TYR A O 1
ATOM 2852 N N . VAL A 1 357 ? 5.035 16.054 19.894 1.00 97.69 357 VAL A N 1
ATOM 2853 C CA . VAL A 1 357 ? 6.226 16.905 20.013 1.00 97.69 357 VAL A CA 1
ATOM 2854 C C . VAL A 1 357 ? 6.445 17.334 21.457 1.00 97.69 357 VAL A C 1
ATOM 2856 O O . VAL A 1 357 ? 5.611 18.016 22.055 1.00 97.69 357 VAL A O 1
ATOM 2859 N N . GLY A 1 358 ? 7.591 16.949 22.014 1.00 97.50 358 GLY A N 1
ATOM 2860 C CA . GLY A 1 358 ? 8.089 17.402 23.309 1.00 97.50 358 GLY A CA 1
ATOM 2861 C C . GLY A 1 358 ? 9.290 18.333 23.149 1.00 97.50 358 GLY A C 1
ATOM 2862 O O . GLY A 1 358 ? 9.987 18.307 22.136 1.00 97.50 358 GLY A O 1
ATOM 2863 N N . ILE A 1 359 ? 9.556 19.158 24.163 1.00 97.94 359 ILE A N 1
ATOM 2864 C CA . ILE A 1 359 ? 10.735 20.034 24.183 1.00 97.94 359 ILE A CA 1
ATOM 2865 C C . ILE A 1 359 ? 11.739 19.495 25.198 1.00 97.94 359 ILE A C 1
ATOM 2867 O O . ILE A 1 359 ? 11.523 19.592 26.408 1.00 97.94 359 ILE A O 1
ATOM 2871 N N . LEU A 1 360 ? 12.860 18.981 24.696 1.00 98.06 360 LEU A N 1
ATOM 2872 C CA . LEU A 1 360 ? 14.029 18.640 25.496 1.00 98.06 360 LEU A CA 1
ATOM 2873 C C . LEU A 1 360 ? 14.822 19.914 25.758 1.00 98.06 360 LEU A C 1
ATOM 2875 O O . LEU A 1 360 ? 15.191 20.616 24.817 1.00 98.06 360 LEU A O 1
ATOM 2879 N N . SER A 1 361 ? 15.142 20.205 27.018 1.00 97.00 361 SER A N 1
ATOM 2880 C CA . SER A 1 361 ? 16.024 21.329 27.343 1.00 97.00 361 SER A CA 1
ATOM 2881 C C . SER A 1 361 ? 17.057 20.972 28.401 1.00 97.00 361 SER A C 1
ATOM 2883 O O . SER A 1 361 ? 16.812 20.178 29.307 1.00 97.00 361 SER A O 1
ATOM 2885 N N . TYR A 1 362 ? 18.238 21.564 28.279 1.00 95.31 362 TYR A N 1
ATOM 2886 C CA . TYR A 1 362 ? 19.322 21.405 29.237 1.00 95.31 362 TYR A CA 1
ATOM 2887 C C . TYR A 1 362 ? 20.033 22.740 29.446 1.00 95.31 362 TYR A C 1
ATOM 2889 O O . TYR A 1 362 ? 20.032 23.611 28.574 1.00 95.31 362 TYR A O 1
ATOM 2897 N N . ASP A 1 363 ? 20.639 22.909 30.620 1.00 93.44 363 ASP A N 1
ATOM 2898 C CA . ASP A 1 363 ? 21.323 24.142 30.993 1.00 93.44 363 ASP A CA 1
ATOM 2899 C C . ASP A 1 363 ? 22.624 23.851 31.744 1.00 93.44 363 ASP A C 1
ATOM 2901 O O . ASP A 1 363 ? 22.651 23.034 32.666 1.00 93.44 363 ASP A O 1
ATOM 2905 N N . ASN A 1 364 ? 23.691 24.561 31.370 1.00 90.25 364 ASN A N 1
ATOM 2906 C CA . ASN A 1 364 ? 25.007 24.509 32.006 1.00 90.25 364 ASN A CA 1
ATOM 2907 C C . ASN A 1 364 ? 25.625 23.094 32.088 1.00 90.25 364 ASN A C 1
ATOM 2909 O O . ASN A 1 364 ? 26.257 22.736 33.087 1.00 90.25 364 ASN A O 1
ATOM 2913 N N . ILE A 1 365 ? 25.482 22.301 31.026 1.00 91.94 365 ILE A N 1
ATOM 2914 C CA . ILE A 1 365 ? 26.079 20.969 30.887 1.00 91.94 365 ILE A CA 1
ATOM 2915 C C . ILE A 1 365 ? 27.532 21.066 30.406 1.00 91.94 365 ILE A C 1
ATOM 2917 O O . ILE A 1 365 ? 27.881 21.881 29.554 1.00 91.94 365 ILE A O 1
ATOM 2921 N N . SER A 1 366 ? 28.406 20.241 30.985 1.00 88.38 366 SER A N 1
ATOM 2922 C CA . SER A 1 366 ? 29.825 20.214 30.619 1.00 88.38 366 SER A CA 1
ATOM 2923 C C . SER A 1 366 ? 30.063 19.392 29.347 1.00 88.38 366 SER A C 1
ATOM 2925 O O . SER A 1 366 ? 29.389 18.383 29.147 1.00 88.38 366 SER A O 1
ATOM 2927 N N . PRO A 1 367 ? 31.059 19.749 28.518 1.00 87.94 367 PRO A N 1
ATOM 2928 C CA . PRO A 1 367 ? 31.464 18.900 27.407 1.00 87.94 367 PRO A CA 1
ATOM 2929 C C . PRO A 1 367 ? 31.889 17.496 27.862 1.00 87.94 367 PRO A C 1
ATOM 2931 O O . PRO A 1 367 ? 32.516 17.334 28.913 1.00 87.94 367 PRO A O 1
ATOM 2934 N N . GLY A 1 368 ? 31.565 16.493 27.053 1.00 89.75 368 GLY A N 1
ATOM 2935 C CA . GLY A 1 368 ? 31.735 15.070 27.326 1.00 89.75 368 GLY A CA 1
ATOM 2936 C C . GLY A 1 368 ? 30.558 14.416 28.054 1.00 89.75 368 GLY A C 1
ATOM 2937 O O . GLY A 1 368 ? 30.577 13.197 28.198 1.00 89.75 368 GLY A O 1
ATOM 2938 N N . THR A 1 369 ? 29.561 15.186 28.501 1.00 94.81 369 THR A N 1
ATOM 2939 C CA . THR A 1 369 ? 28.319 14.642 29.068 1.00 94.81 369 THR A CA 1
ATOM 2940 C C . THR A 1 369 ? 27.421 14.100 27.965 1.00 94.81 369 THR A C 1
ATOM 2942 O O . THR A 1 369 ? 27.209 14.759 26.942 1.00 94.81 369 THR A O 1
ATOM 2945 N N . GLU A 1 370 ? 26.876 12.913 28.202 1.00 96.88 370 GLU A N 1
ATOM 2946 C CA . GLU A 1 370 ? 25.862 12.295 27.356 1.00 96.88 370 GLU A CA 1
ATOM 2947 C C . GLU A 1 370 ? 24.471 12.735 27.828 1.00 96.88 370 GLU A C 1
ATOM 2949 O O . GLU A 1 370 ? 24.161 12.676 29.018 1.00 96.88 370 GLU A O 1
ATOM 2954 N N . ILE A 1 371 ? 23.626 13.190 26.907 1.00 97.88 371 ILE A N 1
ATOM 2955 C CA . ILE A 1 371 ? 22.199 13.387 27.155 1.00 97.88 371 ILE A CA 1
ATOM 2956 C C . ILE A 1 371 ? 21.469 12.198 26.548 1.00 97.88 371 ILE A C 1
ATOM 2958 O O . ILE A 1 371 ? 21.472 12.048 25.328 1.00 97.88 371 ILE A O 1
ATOM 2962 N N . SER A 1 372 ? 20.832 11.378 27.380 1.00 98.06 372 SER A N 1
ATOM 2963 C CA . SER A 1 372 ? 19.979 10.275 26.927 1.00 98.06 372 SER A CA 1
ATOM 2964 C C . SER A 1 372 ? 18.508 10.670 27.056 1.00 98.06 372 SER A C 1
ATOM 2966 O O . SER A 1 372 ? 18.131 11.317 28.036 1.00 98.06 372 SER A O 1
ATOM 2968 N N . TYR A 1 373 ? 17.674 10.296 26.088 1.00 98.31 373 TYR A N 1
ATOM 2969 C CA . TYR A 1 373 ? 16.262 10.674 26.026 1.00 98.31 373 TYR A CA 1
ATOM 2970 C C . TYR A 1 373 ? 15.404 9.600 25.348 1.00 98.31 373 TYR A C 1
ATOM 2972 O O . TYR A 1 373 ? 15.883 8.844 24.502 1.00 98.31 373 TYR A O 1
ATOM 2980 N N . TRP A 1 374 ? 14.144 9.509 25.762 1.00 98.25 374 TRP A N 1
ATOM 2981 C CA . TRP A 1 374 ? 13.154 8.548 25.269 1.00 98.25 374 TRP A CA 1
ATOM 2982 C C . TRP A 1 374 ? 11.743 9.096 25.498 1.00 98.25 374 TRP A C 1
ATOM 2984 O O . TRP A 1 374 ? 11.562 10.053 26.252 1.00 98.25 374 TRP A O 1
ATOM 2994 N N . MET A 1 375 ? 10.741 8.502 24.860 1.00 98.06 375 MET A N 1
ATOM 2995 C CA . MET A 1 375 ? 9.337 8.832 25.095 1.00 98.06 375 MET A CA 1
ATOM 2996 C C . MET A 1 375 ? 8.574 7.649 25.682 1.00 98.06 375 MET A C 1
ATOM 2998 O O . MET A 1 375 ? 8.888 6.500 25.382 1.00 98.06 375 MET A O 1
ATOM 3002 N N . GLU A 1 376 ? 7.556 7.938 26.487 1.00 98.31 376 GLU A N 1
ATOM 3003 C CA . GLU A 1 376 ? 6.555 6.977 26.950 1.00 98.31 376 GLU A CA 1
ATOM 3004 C C . GLU A 1 376 ? 5.192 7.361 26.371 1.00 98.31 376 GLU A C 1
ATOM 3006 O O . GLU A 1 376 ? 4.752 8.505 26.509 1.00 98.31 376 GLU A O 1
ATOM 3011 N N . ALA A 1 377 ? 4.516 6.410 25.736 1.00 98.06 377 ALA A N 1
ATOM 3012 C CA . ALA A 1 377 ? 3.153 6.563 25.246 1.00 98.06 377 ALA A CA 1
ATOM 3013 C C . ALA A 1 377 ? 2.196 5.823 26.179 1.00 98.06 377 ALA A C 1
ATOM 3015 O O . ALA A 1 377 ? 2.498 4.720 26.633 1.00 98.06 377 ALA A O 1
ATOM 3016 N N . THR A 1 378 ? 1.047 6.434 26.459 1.00 97.56 378 THR A N 1
ATOM 3017 C CA . THR A 1 378 ? -0.052 5.840 27.227 1.00 97.56 378 THR A CA 1
ATOM 3018 C C . THR A 1 378 ? -1.308 5.819 26.364 1.00 97.56 378 THR A C 1
ATOM 3020 O O . THR A 1 378 ? -1.688 6.854 25.809 1.00 97.56 378 THR A O 1
ATOM 3023 N N . ASP A 1 379 ? -1.957 4.663 26.261 1.00 95.56 379 ASP A N 1
ATOM 3024 C CA . ASP A 1 379 ? -3.195 4.490 25.495 1.00 95.56 379 ASP A CA 1
ATOM 3025 C C . ASP A 1 379 ? -4.432 5.105 26.193 1.00 95.56 379 ASP A C 1
ATOM 3027 O O . ASP A 1 379 ? -4.375 5.590 27.330 1.00 95.56 379 ASP A O 1
ATOM 3031 N N . VAL A 1 380 ? -5.578 5.106 25.505 1.00 94.81 380 VAL A N 1
ATOM 3032 C CA . VAL A 1 380 ? -6.874 5.549 26.062 1.00 94.81 380 VAL A CA 1
ATOM 3033 C C . VAL A 1 380 ? -7.605 4.464 26.863 1.00 94.81 380 VAL A C 1
ATOM 3035 O O . VAL A 1 380 ? -8.744 4.692 27.290 1.00 94.81 380 VAL A O 1
ATOM 3038 N N . SER A 1 381 ? -6.998 3.290 27.068 1.00 94.25 381 SER A N 1
ATOM 3039 C CA . SER A 1 381 ? -7.670 2.153 27.701 1.00 94.25 381 SER A CA 1
ATOM 3040 C C . SER A 1 381 ? -7.973 2.441 29.167 1.00 94.25 381 SER A C 1
ATOM 3042 O O . SER A 1 381 ? -7.320 3.242 29.844 1.00 94.25 381 SER A O 1
ATOM 3044 N N . SER A 1 382 ? -8.942 1.711 29.717 1.00 92.19 382 SER A N 1
ATOM 3045 C CA . SER A 1 382 ? -9.189 1.694 31.158 1.00 92.19 382 SER A CA 1
ATOM 3046 C C . SER A 1 382 ? -8.006 1.169 31.979 1.00 92.19 382 SER A C 1
ATOM 3048 O O . SER A 1 382 ? -7.977 1.390 33.195 1.00 92.19 382 SER A O 1
ATOM 3050 N N . GLN A 1 383 ? -7.068 0.449 31.351 1.00 92.88 383 GLN A N 1
ATOM 3051 C CA . GLN A 1 383 ? -5.828 -0.017 31.972 1.00 92.88 383 GLN A CA 1
ATOM 3052 C C . GLN A 1 383 ? -4.695 1.010 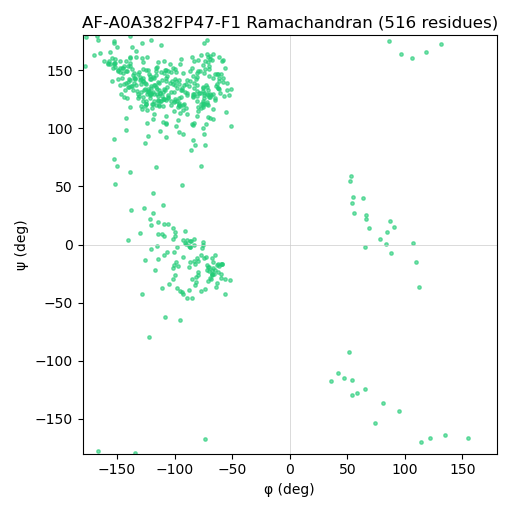31.873 1.00 92.88 383 GLN A C 1
ATOM 3054 O O . GLN A 1 383 ? -3.781 0.940 32.694 1.00 92.88 383 GLN A O 1
ATOM 3059 N N . SER A 1 384 ? -4.791 1.973 30.949 1.00 94.50 384 SER A N 1
ATOM 3060 C CA . SER A 1 384 ? -3.731 2.934 30.631 1.00 94.50 384 SER A CA 1
ATOM 3061 C C . SER A 1 384 ? -2.426 2.202 30.320 1.00 94.50 384 SER A C 1
ATOM 3063 O O . SER A 1 384 ? -1.440 2.360 31.042 1.00 94.50 384 SER A O 1
ATOM 3065 N N . ASN A 1 385 ? -2.448 1.329 29.307 1.00 95.62 385 ASN A N 1
ATOM 3066 C CA . ASN A 1 385 ? -1.276 0.550 28.923 1.00 95.62 385 ASN A CA 1
ATOM 3067 C C . ASN A 1 385 ? -0.182 1.495 28.416 1.00 95.62 385 ASN A C 1
ATOM 3069 O O . ASN A 1 385 ? -0.465 2.541 27.827 1.00 95.62 385 ASN A O 1
ATOM 3073 N N . GLN A 1 386 ? 1.076 1.133 28.675 1.00 97.25 386 GLN A N 1
ATOM 3074 C CA . GLN A 1 386 ? 2.226 1.994 28.408 1.00 97.25 386 GLN A CA 1
ATOM 3075 C C . GLN A 1 386 ? 3.325 1.261 27.643 1.00 97.25 386 GLN A C 1
ATOM 3077 O O . GLN A 1 386 ? 3.549 0.060 27.830 1.00 97.25 386 GLN A O 1
ATOM 3082 N N . SER A 1 387 ? 4.050 2.016 26.826 1.00 97.56 387 SER A N 1
ATOM 3083 C CA . SER A 1 387 ? 5.255 1.572 26.127 1.00 97.56 387 SER A CA 1
ATOM 3084 C C . SER A 1 387 ? 6.291 2.687 26.084 1.00 97.56 387 SER A C 1
ATOM 3086 O O . SER A 1 387 ? 5.926 3.856 25.965 1.00 97.56 387 SER A O 1
ATOM 3088 N N . GLU A 1 388 ? 7.569 2.321 26.076 1.00 97.50 388 GLU A N 1
ATOM 3089 C CA . GLU A 1 388 ? 8.677 3.258 25.889 1.00 97.50 388 GLU A CA 1
ATOM 3090 C C . GLU A 1 388 ? 9.278 3.128 24.484 1.00 97.50 388 GLU A C 1
ATOM 3092 O O . GLU A 1 388 ? 9.300 2.040 23.899 1.00 97.50 388 GLU A O 1
ATOM 3097 N N . SER A 1 389 ? 9.799 4.235 23.958 1.00 97.50 389 SER A N 1
ATOM 3098 C CA . SER A 1 389 ? 10.548 4.272 22.705 1.00 97.50 389 SER A CA 1
ATOM 3099 C C . SER A 1 389 ? 11.926 3.626 22.861 1.00 97.50 389 SER A C 1
ATOM 3101 O O . SER A 1 389 ? 12.380 3.298 23.960 1.00 97.50 389 SER A O 1
ATOM 3103 N N . GLU A 1 390 ? 12.668 3.522 21.758 1.00 96.12 390 GLU A N 1
ATOM 3104 C CA . GLU A 1 390 ? 14.113 3.327 21.868 1.00 96.12 390 GLU A CA 1
ATOM 3105 C C . GLU A 1 390 ? 14.773 4.492 22.631 1.00 96.12 390 GLU A C 1
ATOM 3107 O O . GLU A 1 390 ? 14.335 5.644 22.545 1.00 96.12 390 GLU A O 1
ATOM 3112 N N . LEU A 1 391 ? 15.840 4.185 23.373 1.00 96.88 391 LEU A N 1
ATOM 3113 C CA . LEU A 1 391 ? 16.653 5.184 24.061 1.00 96.88 391 LEU A CA 1
ATOM 3114 C C . LEU A 1 391 ? 17.620 5.830 23.066 1.00 96.88 391 LEU A C 1
ATOM 3116 O O . LEU A 1 391 ? 18.543 5.174 22.571 1.00 96.88 391 LEU A O 1
ATOM 3120 N N . LYS A 1 392 ? 17.445 7.125 22.818 1.00 97.94 392 LYS A N 1
ATOM 3121 C CA . LYS A 1 392 ? 18.376 7.941 22.040 1.00 97.94 392 LYS A CA 1
ATOM 3122 C C . LYS A 1 392 ? 19.366 8.650 22.947 1.00 97.94 392 LYS A C 1
ATOM 3124 O O . LYS A 1 392 ? 19.134 8.818 24.144 1.00 97.94 392 LYS A O 1
ATOM 3129 N N . HIS A 1 393 ? 20.485 9.068 22.369 1.00 97.50 393 HIS A N 1
ATOM 3130 C CA . HIS A 1 393 ? 21.463 9.882 23.068 1.00 97.50 393 HIS A CA 1
ATOM 3131 C C . HIS A 1 393 ? 22.237 10.776 22.106 1.00 97.50 393 HIS A C 1
ATOM 3133 O O . HIS A 1 393 ? 22.423 10.430 20.944 1.00 97.50 393 HIS A O 1
ATOM 3139 N N . PHE A 1 394 ? 22.718 11.900 22.621 1.00 96.50 394 PHE A N 1
ATOM 3140 C CA . PHE A 1 394 ? 23.715 12.744 21.969 1.00 96.50 394 PHE A CA 1
ATOM 3141 C C . PHE A 1 394 ? 24.728 13.223 23.007 1.00 96.50 394 PHE A C 1
ATOM 3143 O O . PHE A 1 394 ? 24.459 13.216 24.211 1.00 96.50 394 PHE A O 1
ATOM 3150 N N . ILE A 1 395 ? 25.903 13.648 22.561 1.00 95.12 395 ILE A N 1
ATOM 3151 C CA . ILE A 1 395 ? 26.969 14.126 23.442 1.00 95.12 395 ILE A CA 1
ATOM 3152 C C . ILE A 1 395 ? 27.091 15.644 23.322 1.00 95.12 395 ILE A C 1
ATOM 3154 O O . ILE A 1 395 ? 27.016 16.215 22.232 1.00 95.12 395 ILE A O 1
ATOM 3158 N N . ILE A 1 396 ? 27.331 16.312 24.453 1.00 93.75 396 ILE A N 1
ATOM 3159 C CA . ILE A 1 396 ? 27.813 17.694 24.439 1.00 93.75 396 ILE A CA 1
ATOM 3160 C C . ILE A 1 396 ? 29.294 17.672 24.058 1.00 93.75 396 ILE A C 1
ATOM 3162 O O . ILE A 1 396 ? 30.149 17.352 24.879 1.00 93.75 396 ILE A O 1
ATOM 3166 N N . SER A 1 397 ? 29.620 17.955 22.804 1.00 89.81 397 SER A N 1
ATOM 3167 C CA . SER A 1 397 ? 30.988 17.894 22.293 1.00 89.81 397 SER A CA 1
ATOM 3168 C C . SER A 1 397 ? 31.834 19.074 22.775 1.00 89.81 397 SER A C 1
ATOM 3170 O O . SER A 1 397 ? 31.358 20.199 22.915 1.00 89.81 397 SER A O 1
ATOM 3172 N N . ASP A 1 398 ? 33.132 18.838 22.977 1.00 85.75 398 ASP A N 1
ATOM 3173 C CA . ASP A 1 398 ? 34.131 19.898 23.165 1.00 85.75 398 ASP A CA 1
ATOM 3174 C C . ASP A 1 398 ? 34.684 20.427 21.828 1.00 85.75 398 ASP A C 1
ATOM 3176 O O . ASP A 1 398 ? 35.564 21.295 21.800 1.00 85.75 398 ASP A O 1
ATOM 3180 N N . SER A 1 399 ? 34.156 19.917 20.713 1.00 86.25 399 SER A N 1
ATOM 3181 C CA . SER A 1 399 ? 34.565 20.254 19.359 1.00 86.25 399 SER A CA 1
ATOM 3182 C C . SER A 1 399 ? 33.362 20.608 18.489 1.00 86.25 399 SER A C 1
ATOM 3184 O O . SER A 1 399 ? 32.286 20.031 18.610 1.00 86.25 399 SER A O 1
ATOM 3186 N N . TYR A 1 400 ? 33.560 21.565 17.587 1.00 86.06 400 TYR A N 1
ATOM 3187 C CA . TYR A 1 400 ? 32.539 21.997 16.644 1.0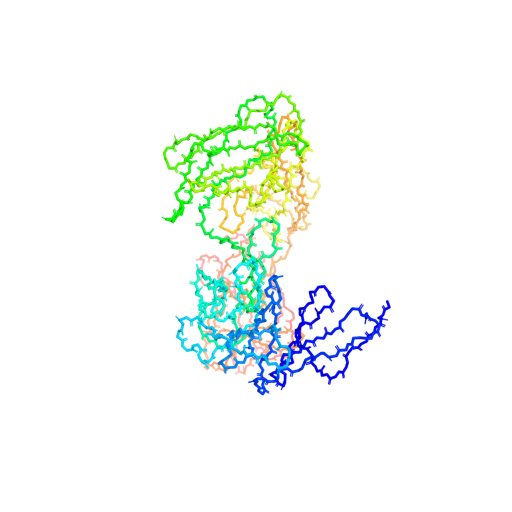0 86.06 400 TYR A CA 1
ATOM 3188 C C . TYR A 1 400 ? 33.126 22.061 15.240 1.00 86.06 400 TYR A C 1
ATOM 3190 O O . TYR A 1 400 ? 34.157 22.705 15.011 1.00 86.06 400 TYR A O 1
ATOM 3198 N N . VAL A 1 401 ? 32.486 21.377 14.293 1.00 86.25 401 VAL A N 1
ATOM 3199 C CA . VAL A 1 401 ? 32.949 21.327 12.905 1.00 86.25 401 VAL A CA 1
ATOM 3200 C C . VAL A 1 401 ? 32.513 22.602 12.179 1.00 86.25 401 VAL A C 1
ATOM 3202 O O . VAL A 1 401 ? 31.334 22.829 11.911 1.00 86.25 401 VAL A O 1
ATOM 3205 N N . LEU A 1 402 ? 33.491 23.453 11.856 1.00 83.00 402 LEU A N 1
ATOM 3206 C CA . LEU A 1 402 ? 33.263 24.740 11.184 1.00 83.00 402 LEU A CA 1
ATOM 3207 C C . LEU A 1 402 ? 33.092 24.622 9.667 1.00 83.00 402 LEU A C 1
ATOM 3209 O O . LEU A 1 402 ? 32.386 25.420 9.060 1.00 83.00 402 LEU A O 1
ATOM 3213 N N . GLY A 1 403 ? 33.763 23.655 9.047 1.00 74.31 403 GLY A N 1
ATOM 3214 C CA . GLY A 1 403 ? 33.779 23.484 7.600 1.00 74.31 403 GLY A CA 1
ATOM 3215 C C . GLY A 1 403 ? 34.025 22.029 7.254 1.00 74.31 403 GLY A C 1
ATOM 3216 O O . GLY A 1 403 ? 35.176 21.605 7.154 1.00 74.31 403 GLY A O 1
ATOM 3217 N N . ASP A 1 404 ? 32.942 21.268 7.110 1.00 80.25 404 ASP A N 1
ATOM 3218 C CA . ASP A 1 404 ? 32.998 19.954 6.482 1.00 80.25 404 ASP A CA 1
ATOM 3219 C C . ASP A 1 404 ? 32.945 20.135 4.965 1.00 80.25 404 ASP A C 1
ATOM 3221 O O . ASP A 1 404 ? 31.887 20.107 4.350 1.00 80.25 404 ASP A O 1
ATOM 3225 N N . PHE A 1 405 ? 34.101 20.356 4.347 1.00 82.44 405 PHE A N 1
ATOM 3226 C CA . PHE A 1 405 ? 34.171 20.558 2.900 1.00 82.44 405 PHE A CA 1
ATOM 3227 C C . PHE A 1 405 ? 34.000 19.253 2.099 1.00 82.44 405 PHE A C 1
ATOM 3229 O O . PHE A 1 405 ? 34.052 19.280 0.865 1.00 82.44 405 PHE A O 1
ATOM 3236 N N . GLU A 1 406 ? 33.770 18.117 2.769 1.00 83.62 406 GLU A N 1
ATOM 3237 C CA . GLU A 1 406 ? 33.345 16.863 2.142 1.00 83.62 406 GLU A CA 1
ATOM 3238 C C . GLU A 1 406 ? 31.846 16.845 1.839 1.00 83.62 406 GLU A C 1
ATOM 3240 O O . GLU A 1 406 ? 31.425 16.195 0.874 1.00 83.62 406 GLU A O 1
ATOM 3245 N N . ASN A 1 407 ? 31.056 17.604 2.596 1.00 84.69 407 ASN A N 1
ATOM 3246 C CA . ASN A 1 407 ? 29.644 17.816 2.334 1.00 84.69 407 ASN A CA 1
ATOM 3247 C C . ASN A 1 407 ? 29.447 19.127 1.554 1.00 84.69 407 ASN A C 1
ATOM 3249 O O . ASN A 1 407 ? 29.848 20.198 2.000 1.00 84.69 407 ASN A O 1
ATOM 3253 N N . GLU A 1 408 ? 28.837 19.050 0.371 1.00 83.88 408 GLU A N 1
ATOM 3254 C CA . GLU A 1 408 ? 28.561 20.241 -0.442 1.00 83.88 408 GLU A CA 1
ATOM 3255 C C . GLU A 1 408 ? 27.584 21.193 0.256 1.00 83.88 408 GLU A C 1
ATOM 3257 O O . GLU A 1 408 ? 27.791 22.401 0.219 1.00 83.88 408 GLU A O 1
ATOM 3262 N N . GLU A 1 409 ? 26.597 20.655 0.976 1.00 84.06 409 GLU A N 1
ATOM 3263 C CA . GLU A 1 409 ? 25.580 21.435 1.694 1.00 84.06 409 GLU A CA 1
ATOM 3264 C C . GLU A 1 409 ? 26.175 22.221 2.873 1.00 84.06 409 GLU A C 1
ATOM 3266 O O . GLU A 1 409 ? 25.687 23.287 3.239 1.00 84.06 409 GLU A O 1
ATOM 3271 N N . ALA A 1 410 ? 27.297 21.763 3.444 1.00 83.00 410 ALA A N 1
ATOM 3272 C CA . ALA A 1 410 ? 27.976 22.489 4.518 1.00 83.00 410 ALA A CA 1
ATOM 3273 C C . ALA A 1 410 ? 28.571 23.834 4.051 1.00 83.00 410 ALA A C 1
ATOM 3275 O O . ALA A 1 410 ? 28.910 24.680 4.887 1.00 83.00 410 ALA A O 1
ATOM 3276 N N . LEU A 1 411 ? 28.695 24.052 2.734 1.00 84.62 411 LEU A N 1
ATOM 3277 C CA . LEU A 1 411 ? 29.149 25.318 2.159 1.00 84.62 411 LEU A CA 1
ATOM 3278 C C . LEU A 1 411 ? 28.116 26.438 2.285 1.00 84.62 411 LEU A C 1
ATOM 3280 O O . LEU A 1 411 ? 28.525 27.595 2.315 1.00 84.62 411 LEU A O 1
ATOM 3284 N N . ASP A 1 412 ? 26.828 26.128 2.452 1.00 87.12 412 ASP A N 1
ATOM 3285 C CA . ASP A 1 412 ? 25.768 27.138 2.610 1.00 87.12 412 ASP A CA 1
ATOM 3286 C C . ASP A 1 412 ? 25.954 27.997 3.873 1.00 87.12 412 ASP A C 1
ATOM 3288 O O . ASP A 1 412 ? 25.408 29.094 3.998 1.00 87.12 412 ASP A O 1
ATOM 3292 N N . ARG A 1 413 ? 26.789 27.532 4.808 1.00 88.06 413 ARG A N 1
ATOM 3293 C CA . ARG A 1 413 ? 27.191 28.272 6.011 1.00 88.06 413 ARG A CA 1
ATOM 3294 C C . ARG A 1 413 ? 28.238 29.354 5.734 1.00 88.06 413 ARG A C 1
ATOM 3296 O O . ARG A 1 413 ? 28.544 30.138 6.633 1.00 88.06 413 ARG A O 1
ATOM 3303 N N . TRP A 1 414 ? 28.811 29.403 4.533 1.00 89.56 414 TRP A N 1
ATOM 3304 C CA . TRP A 1 414 ? 29.927 30.270 4.165 1.00 89.56 414 TRP A CA 1
ATOM 3305 C C . TRP A 1 414 ? 29.557 31.206 3.009 1.00 89.56 414 TRP A C 1
ATOM 3307 O O . TRP A 1 414 ? 29.015 30.790 1.992 1.00 89.56 414 TRP A O 1
ATOM 3317 N N . GLU A 1 415 ? 29.936 32.479 3.117 1.00 90.69 415 GLU A N 1
ATOM 3318 C CA . GLU A 1 415 ? 29.963 33.392 1.974 1.00 90.69 415 GLU A CA 1
ATOM 3319 C C . GLU A 1 415 ? 31.285 33.157 1.244 1.00 90.69 415 GLU A C 1
ATOM 3321 O O . GLU A 1 415 ? 32.350 33.535 1.741 1.00 90.69 415 GLU A O 1
ATOM 3326 N N . LEU A 1 416 ? 31.228 32.476 0.101 1.00 88.44 416 LEU A N 1
ATOM 3327 C CA . LEU A 1 416 ? 32.427 31.998 -0.590 1.00 88.44 416 LEU A CA 1
ATOM 3328 C C . LEU A 1 416 ? 33.108 33.077 -1.448 1.00 88.44 416 LEU A C 1
ATOM 3330 O O . LEU A 1 416 ? 34.320 33.021 -1.640 1.00 88.44 416 LEU A O 1
ATOM 3334 N N . GLY A 1 417 ? 32.377 34.069 -1.964 1.00 87.00 417 GLY A N 1
ATOM 3335 C CA . GLY A 1 417 ? 32.942 35.002 -2.946 1.00 87.00 417 GLY A CA 1
ATOM 3336 C C . GLY A 1 417 ? 33.453 34.260 -4.189 1.00 87.00 417 GLY A C 1
ATOM 3337 O O . GLY A 1 417 ? 32.718 33.460 -4.764 1.00 87.00 417 GLY A O 1
ATOM 3338 N N . ASP A 1 418 ? 34.711 34.490 -4.588 1.00 85.56 418 ASP A N 1
ATOM 3339 C CA . ASP A 1 418 ? 35.337 33.727 -5.684 1.00 85.56 418 ASP A CA 1
ATOM 3340 C C . ASP A 1 418 ? 35.987 32.409 -5.199 1.00 85.56 418 ASP A C 1
ATOM 3342 O O . ASP A 1 418 ? 36.609 31.698 -5.994 1.00 85.56 418 ASP A O 1
ATOM 3346 N N . TRP A 1 419 ? 35.880 32.068 -3.905 1.00 88.75 419 TRP A N 1
ATOM 3347 C CA . TRP A 1 419 ? 36.319 30.764 -3.406 1.00 88.75 419 TRP A CA 1
ATOM 3348 C C . TRP A 1 419 ? 35.385 29.656 -3.884 1.00 88.75 419 TRP A C 1
ATOM 3350 O O . TRP A 1 419 ? 34.205 29.858 -4.159 1.00 88.75 419 TRP A O 1
ATOM 3360 N N . GLY A 1 420 ? 35.901 28.435 -3.922 1.00 88.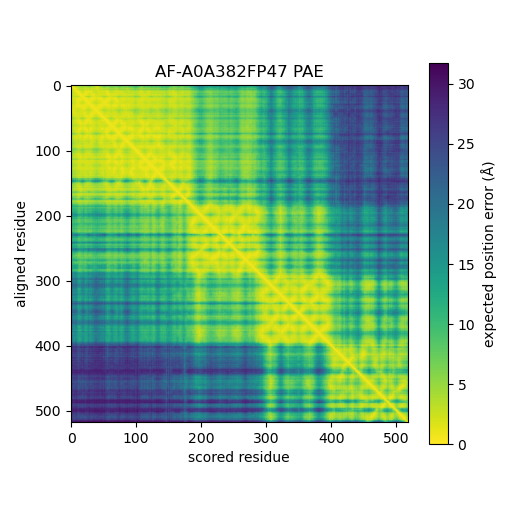12 420 GLY A N 1
ATOM 3361 C CA . GLY A 1 420 ? 35.061 27.274 -4.142 1.00 88.12 420 GLY A CA 1
ATOM 3362 C C . GLY A 1 420 ? 35.755 25.967 -3.837 1.00 88.12 420 GLY A C 1
ATOM 3363 O O . GLY A 1 420 ? 36.938 25.902 -3.490 1.00 88.12 420 GLY A O 1
ATOM 3364 N N . ARG A 1 421 ? 34.959 24.913 -3.949 1.00 89.75 421 ARG A N 1
ATOM 3365 C CA . ARG A 1 421 ? 35.340 23.551 -3.611 1.00 89.75 421 ARG A CA 1
ATOM 3366 C C . ARG A 1 421 ? 36.177 22.938 -4.735 1.00 89.75 421 ARG A C 1
ATOM 3368 O O . ARG A 1 421 ? 35.792 22.980 -5.902 1.00 89.75 421 ARG A O 1
ATOM 3375 N N . GLN A 1 422 ? 37.313 22.344 -4.389 1.00 87.50 422 GLN A N 1
ATOM 3376 C CA . GLN A 1 422 ? 38.218 21.685 -5.324 1.00 87.50 422 GLN A CA 1
ATOM 3377 C C . GLN A 1 422 ? 38.567 20.283 -4.831 1.00 87.50 422 GLN A C 1
ATOM 3379 O O . GLN A 1 422 ? 38.968 20.099 -3.683 1.00 87.50 422 GLN A O 1
ATOM 3384 N N . TYR A 1 423 ? 38.451 19.296 -5.721 1.00 87.94 423 TYR A N 1
ATOM 3385 C CA . TYR A 1 423 ? 38.917 17.944 -5.441 1.00 87.94 423 TYR A CA 1
ATOM 3386 C C . TYR A 1 423 ? 40.447 17.897 -5.508 1.00 87.94 423 TYR A C 1
ATOM 3388 O O . TYR A 1 423 ? 41.046 18.290 -6.513 1.00 87.94 423 TYR A O 1
ATOM 3396 N N . ILE A 1 424 ? 41.071 17.405 -4.443 1.00 82.06 424 ILE A N 1
ATOM 3397 C CA . ILE A 1 424 ? 42.519 17.321 -4.273 1.00 82.06 424 ILE A CA 1
ATOM 3398 C C . ILE A 1 424 ? 43.025 15.932 -4.678 1.00 82.06 424 ILE A C 1
ATOM 3400 O O . ILE A 1 424 ? 43.778 15.814 -5.645 1.00 82.06 424 ILE A O 1
ATOM 3404 N N . ASN A 1 425 ? 42.640 14.873 -3.956 1.00 83.75 425 ASN A N 1
ATOM 3405 C CA . ASN A 1 425 ? 43.014 13.477 -4.237 1.00 83.75 425 ASN A CA 1
ATOM 3406 C C . ASN A 1 425 ? 42.146 12.488 -3.428 1.00 83.75 425 ASN A C 1
ATOM 3408 O O . ASN A 1 425 ? 41.264 12.903 -2.695 1.00 83.75 425 ASN A O 1
ATOM 3412 N N . HIS A 1 426 ? 42.392 11.178 -3.543 1.00 85.50 426 HIS A N 1
ATOM 3413 C CA . HIS A 1 426 ? 41.587 10.157 -2.852 1.00 85.50 426 HIS A CA 1
ATOM 3414 C C . HIS A 1 426 ? 41.706 10.192 -1.315 1.00 85.50 426 HIS A C 1
ATOM 3416 O O . HIS A 1 426 ? 40.780 9.762 -0.633 1.00 85.50 426 HIS A O 1
ATOM 3422 N N . ASP A 1 427 ? 42.814 10.712 -0.781 1.00 80.38 427 ASP A N 1
ATOM 3423 C CA . ASP A 1 427 ? 43.104 10.707 0.658 1.00 80.38 427 ASP A CA 1
ATOM 3424 C C . ASP A 1 427 ? 42.509 11.930 1.373 1.00 80.38 427 ASP A C 1
ATOM 3426 O O . ASP A 1 427 ? 42.001 11.818 2.484 1.00 80.38 427 ASP A O 1
ATOM 3430 N N . LEU A 1 428 ? 42.568 13.099 0.731 1.00 77.50 428 LEU A N 1
ATOM 3431 C CA . LEU A 1 428 ? 42.089 14.381 1.264 1.00 77.50 428 LEU A CA 1
ATOM 3432 C C . LEU A 1 428 ? 40.730 14.788 0.717 1.00 77.50 428 LEU A C 1
ATOM 3434 O O . LEU A 1 428 ? 40.117 15.683 1.274 1.00 77.50 428 LEU A O 1
ATOM 3438 N N . LYS A 1 429 ? 40.319 14.167 -0.391 1.00 87.50 429 LYS A N 1
ATOM 3439 C CA . LYS A 1 429 ? 39.094 14.429 -1.139 1.00 87.50 429 LYS A CA 1
ATOM 3440 C C . LYS A 1 429 ? 38.923 15.904 -1.487 1.00 87.50 429 LYS A C 1
ATOM 3442 O O . LYS A 1 429 ? 39.448 16.295 -2.528 1.00 87.50 429 LYS A O 1
ATOM 3447 N N . TRP A 1 430 ? 38.240 16.716 -0.688 1.00 88.06 430 TRP A N 1
ATOM 3448 C CA . TRP A 1 430 ? 37.868 18.079 -1.056 1.00 88.06 430 TRP A CA 1
ATOM 3449 C C . TRP A 1 430 ? 38.478 19.138 -0.136 1.00 88.06 430 TRP A C 1
ATOM 3451 O O . TRP A 1 430 ? 38.592 18.985 1.074 1.00 88.06 430 TRP A O 1
ATOM 3461 N N . ALA A 1 431 ? 38.855 20.266 -0.729 1.00 86.31 431 ALA A N 1
ATOM 3462 C CA . ALA A 1 431 ? 39.279 21.457 -0.005 1.00 86.31 431 ALA A CA 1
ATOM 3463 C C . ALA A 1 431 ? 38.594 22.696 -0.582 1.00 86.31 431 ALA A C 1
ATOM 3465 O O . ALA A 1 431 ? 38.121 22.686 -1.720 1.00 86.31 431 ALA A O 1
ATOM 3466 N N . ILE A 1 432 ? 38.576 23.778 0.191 1.00 86.94 432 ILE A N 1
ATOM 3467 C CA . ILE A 1 432 ? 38.188 25.095 -0.305 1.00 86.94 432 ILE A CA 1
ATOM 3468 C C . ILE A 1 432 ? 39.436 25.853 -0.787 1.00 86.94 432 ILE A C 1
ATOM 3470 O O . ILE A 1 432 ? 40.487 25.812 -0.144 1.00 86.94 432 ILE A O 1
ATOM 3474 N N . ASN A 1 433 ? 39.329 26.518 -1.934 1.00 84.69 433 ASN A N 1
ATOM 3475 C CA . ASN A 1 433 ? 40.404 27.281 -2.565 1.00 84.69 433 ASN A CA 1
ATOM 3476 C C . ASN A 1 433 ? 39.857 28.633 -3.051 1.00 84.69 433 ASN A C 1
ATOM 3478 O O . ASN A 1 433 ? 38.701 28.708 -3.453 1.00 84.69 433 ASN A O 1
ATOM 3482 N N . ASP A 1 434 ? 40.679 29.679 -3.043 1.00 80.81 434 ASP A N 1
ATOM 3483 C CA . ASP A 1 434 ? 40.340 31.046 -3.455 1.00 80.81 434 ASP A CA 1
ATOM 3484 C C . ASP A 1 434 ? 40.255 31.246 -4.980 1.00 80.81 434 ASP A C 1
ATOM 3486 O O . ASP A 1 434 ? 39.965 32.346 -5.452 1.00 80.81 434 ASP A O 1
ATOM 3490 N N . SER A 1 435 ? 40.552 30.197 -5.755 1.00 79.00 435 SER A N 1
ATOM 3491 C CA . SER A 1 435 ? 40.663 30.235 -7.216 1.00 79.00 435 SER A CA 1
ATOM 3492 C C . SER A 1 435 ? 40.335 28.888 -7.896 1.00 79.00 435 SER A C 1
ATOM 3494 O O . SER A 1 435 ? 41.101 28.391 -8.731 1.00 79.00 435 SER A O 1
ATOM 3496 N N . PRO A 1 436 ? 39.175 28.266 -7.604 1.00 77.50 436 PRO A N 1
ATOM 3497 C CA . PRO A 1 436 ? 38.849 26.903 -8.046 1.00 77.50 436 PRO A CA 1
ATOM 3498 C C . PRO A 1 436 ? 38.789 26.745 -9.578 1.00 77.50 436 PRO A C 1
ATOM 3500 O O . PRO A 1 436 ? 38.974 25.645 -10.095 1.00 77.50 436 PRO A O 1
ATOM 3503 N N . SER A 1 437 ? 38.555 27.840 -10.313 1.00 74.12 437 SER A N 1
ATOM 3504 C CA . SER A 1 437 ? 38.418 27.863 -11.781 1.00 74.12 437 SER A CA 1
ATOM 3505 C C . SER A 1 437 ? 39.596 28.523 -12.520 1.00 74.12 437 SER A C 1
ATOM 3507 O O . SER A 1 437 ? 39.530 28.706 -13.737 1.00 74.12 437 SER A O 1
ATOM 3509 N N . GLY A 1 438 ? 40.680 28.881 -11.823 1.00 74.62 438 GLY A N 1
ATOM 3510 C CA . GLY A 1 438 ? 41.862 29.528 -12.407 1.00 74.62 438 GLY A CA 1
ATOM 3511 C C . GLY A 1 438 ? 42.326 30.767 -11.637 1.00 74.62 438 GLY A C 1
ATOM 3512 O O . GLY A 1 438 ? 41.662 31.220 -10.718 1.00 74.62 438 GLY A O 1
ATOM 3513 N N . LEU A 1 439 ? 43.484 31.317 -12.018 1.00 72.38 439 LEU A N 1
ATOM 3514 C CA . LEU A 1 439 ? 44.180 32.374 -11.267 1.00 72.38 439 LEU A CA 1
ATOM 3515 C C . LEU A 1 439 ? 43.388 33.696 -11.192 1.00 72.38 439 LEU A C 1
ATOM 3517 O O . LEU A 1 439 ? 42.894 34.182 -12.212 1.00 72.38 439 LEU A O 1
ATOM 3521 N N . TYR A 1 440 ? 43.358 34.320 -10.010 1.00 70.56 440 TYR A N 1
ATOM 3522 C CA . TYR A 1 440 ? 42.805 35.663 -9.799 1.00 70.56 440 TYR A CA 1
ATOM 3523 C C . TYR A 1 440 ? 43.762 36.774 -10.284 1.00 70.56 440 TYR A C 1
ATOM 3525 O O . TYR A 1 440 ? 44.956 36.566 -10.515 1.00 70.56 440 TYR A O 1
ATOM 3533 N N . SER A 1 441 ? 43.245 37.995 -10.461 1.00 69.56 441 SER A N 1
ATOM 3534 C CA . SER A 1 441 ? 44.044 39.159 -10.876 1.00 69.56 441 SER A CA 1
ATOM 3535 C C . SER A 1 441 ? 44.996 39.641 -9.775 1.00 69.56 441 SER A C 1
ATOM 3537 O O . SER A 1 441 ? 44.610 39.676 -8.611 1.00 69.56 441 SER A O 1
ATOM 3539 N N . SER A 1 442 ? 46.194 40.126 -10.121 1.00 67.81 442 SER A N 1
ATOM 3540 C CA . SER A 1 442 ? 47.149 40.656 -9.130 1.00 67.81 442 SER A CA 1
ATOM 3541 C C . SER A 1 442 ? 46.525 41.704 -8.191 1.00 67.81 442 SER A C 1
ATOM 3543 O O . SER A 1 442 ? 45.906 42.660 -8.658 1.00 67.81 442 SER A O 1
ATOM 3545 N N . ASN A 1 443 ? 46.778 41.572 -6.883 1.00 70.31 443 ASN A N 1
ATOM 3546 C CA . ASN A 1 443 ? 46.228 42.409 -5.801 1.00 70.31 443 ASN A CA 1
ATOM 3547 C C . ASN A 1 443 ? 44.701 42.300 -5.582 1.00 70.31 443 ASN A C 1
ATOM 3549 O O . ASN A 1 443 ? 44.096 43.252 -5.085 1.00 70.31 443 ASN A O 1
ATOM 3553 N N . ALA A 1 444 ? 44.065 41.183 -5.951 1.00 77.12 444 ALA A N 1
ATOM 3554 C CA . ALA A 1 444 ? 42.666 40.930 -5.602 1.00 77.12 444 ALA A CA 1
ATOM 3555 C C . ALA A 1 444 ? 42.483 40.747 -4.082 1.00 77.12 444 ALA A C 1
ATOM 3557 O O . ALA A 1 444 ? 43.329 40.160 -3.412 1.00 77.12 444 ALA A O 1
ATOM 3558 N N . TYR A 1 445 ? 41.365 41.247 -3.548 1.00 80.94 445 TYR A N 1
ATOM 3559 C CA . TYR A 1 445 ? 40.914 40.970 -2.183 1.00 80.94 445 TYR A CA 1
ATOM 3560 C C . TYR A 1 445 ? 39.703 40.041 -2.264 1.00 80.94 445 TYR A C 1
ATOM 3562 O O . TYR A 1 445 ? 38.623 40.492 -2.638 1.00 80.94 445 TYR A O 1
ATOM 3570 N N . ASN A 1 446 ? 39.906 38.761 -1.950 1.00 83.75 446 ASN A N 1
ATOM 3571 C CA . ASN A 1 446 ? 38.901 37.709 -2.099 1.00 83.75 446 ASN A CA 1
ATOM 3572 C C . ASN A 1 446 ? 38.706 36.964 -0.765 1.00 83.75 446 ASN A C 1
ATOM 3574 O O . ASN A 1 446 ? 39.432 36.007 -0.492 1.00 83.75 446 ASN A O 1
ATOM 3578 N N . PRO A 1 447 ? 37.818 37.435 0.125 1.00 87.88 447 PRO A N 1
ATOM 3579 C CA . PRO A 1 447 ? 37.540 36.758 1.384 1.00 87.88 447 PRO A CA 1
ATOM 3580 C C . PRO A 1 447 ? 36.455 35.686 1.214 1.00 87.88 447 PRO A C 1
ATOM 3582 O O . PRO A 1 447 ? 35.435 35.947 0.585 1.00 87.88 447 PRO A O 1
ATOM 3585 N N . CYS A 1 448 ? 36.622 34.546 1.883 1.00 88.88 448 CYS A N 1
ATOM 3586 C CA . CYS A 1 448 ? 35.503 33.701 2.290 1.00 88.88 448 CYS A CA 1
ATOM 3587 C C . CYS A 1 448 ? 35.310 33.814 3.807 1.00 88.88 448 CYS A C 1
ATOM 3589 O O . CYS A 1 448 ? 36.293 33.911 4.551 1.00 88.88 448 CYS A O 1
ATOM 3591 N N . TYR A 1 449 ? 34.073 33.796 4.295 1.00 89.81 449 TYR A N 1
ATOM 3592 C CA . TYR A 1 449 ? 33.815 33.821 5.737 1.00 89.81 449 TYR A CA 1
ATOM 3593 C C . TYR A 1 449 ? 32.559 33.045 6.119 1.00 89.81 449 TYR A C 1
ATOM 3595 O O . TYR A 1 449 ? 31.591 32.993 5.368 1.00 89.81 449 TYR A O 1
ATOM 3603 N N . LEU A 1 450 ? 32.583 32.464 7.317 1.00 89.25 450 LEU A N 1
ATOM 3604 C CA . LEU A 1 450 ? 31.428 31.815 7.923 1.00 89.25 450 LEU A CA 1
ATOM 3605 C C . LEU A 1 450 ? 30.351 32.876 8.205 1.00 89.25 450 LEU A C 1
ATOM 3607 O O . LEU A 1 450 ? 30.636 33.901 8.831 1.00 89.25 450 LEU A O 1
ATOM 3611 N N . ILE A 1 451 ? 29.140 32.649 7.702 1.00 87.81 451 ILE A N 1
ATOM 3612 C CA . ILE A 1 451 ? 27.979 33.535 7.862 1.00 87.81 451 ILE A CA 1
ATOM 3613 C C . ILE A 1 451 ? 27.435 33.425 9.289 1.00 87.81 451 ILE A C 1
ATOM 3615 O O . ILE A 1 451 ? 27.032 34.422 9.888 1.00 87.81 451 ILE A O 1
ATOM 3619 N N . GLU A 1 452 ? 27.450 32.211 9.832 1.00 84.38 452 GLU A N 1
ATOM 3620 C CA . GLU A 1 452 ? 26.970 31.893 11.170 1.00 84.38 452 GLU A CA 1
ATOM 3621 C C . GLU A 1 452 ? 27.972 32.357 12.248 1.00 84.38 452 GLU A C 1
ATOM 3623 O O . GLU A 1 452 ? 29.125 31.913 12.255 1.00 84.38 452 GLU A O 1
ATOM 3628 N N . PRO A 1 453 ? 27.579 33.255 13.168 1.00 84.06 453 PRO A N 1
ATOM 3629 C CA . PRO A 1 453 ? 28.422 33.619 14.298 1.00 84.06 453 PRO A CA 1
ATOM 3630 C C . PRO A 1 453 ? 28.464 32.490 15.336 1.00 84.06 453 PRO A C 1
ATOM 3632 O O . PRO A 1 453 ? 27.499 31.754 15.514 1.00 84.06 453 PRO A O 1
ATOM 3635 N N . LEU A 1 454 ? 29.571 32.402 16.073 1.00 85.88 454 LEU A N 1
ATOM 3636 C CA . LEU A 1 454 ? 29.733 31.459 17.180 1.00 85.88 454 LEU A CA 1
ATOM 3637 C C . LEU A 1 454 ? 29.777 32.220 18.496 1.00 85.88 454 LEU A C 1
ATOM 3639 O O . LEU A 1 454 ? 30.604 33.125 18.648 1.00 85.88 454 LEU A O 1
ATOM 3643 N N . ASP A 1 455 ? 28.942 31.820 19.451 1.00 82.94 455 ASP A N 1
ATOM 3644 C CA . ASP A 1 455 ? 28.975 32.386 20.795 1.00 82.94 455 ASP A CA 1
ATOM 3645 C C . ASP A 1 455 ? 30.015 31.656 21.651 1.00 82.94 455 ASP A C 1
ATOM 3647 O O . ASP A 1 455 ? 29.818 30.536 22.123 1.00 82.94 455 ASP A O 1
ATOM 3651 N N . LEU A 1 456 ? 31.163 32.301 21.852 1.00 82.81 456 LEU A N 1
ATOM 3652 C CA . LEU A 1 456 ? 32.243 31.743 22.660 1.00 82.81 456 LEU A CA 1
ATOM 3653 C C . LEU A 1 456 ? 32.117 32.075 24.156 1.00 82.81 456 LEU A C 1
ATOM 3655 O O . LEU A 1 456 ? 32.955 31.611 24.933 1.00 82.81 456 LEU A O 1
ATOM 3659 N N . SER A 1 457 ? 31.090 32.831 24.571 1.00 80.25 457 SER A N 1
ATOM 3660 C CA . SER A 1 457 ? 30.878 33.258 25.966 1.00 80.25 457 SER A CA 1
ATOM 3661 C C . SER A 1 457 ? 30.634 32.120 26.946 1.00 80.25 457 SER A C 1
ATOM 3663 O O . SER A 1 457 ? 30.831 32.265 28.153 1.00 80.25 457 SER A O 1
ATOM 3665 N N . HIS A 1 458 ? 30.286 30.958 26.412 1.00 78.56 458 HIS A N 1
ATOM 3666 C CA . HIS A 1 458 ? 30.044 29.733 27.152 1.00 78.56 458 HIS A CA 1
ATOM 3667 C C . HIS A 1 458 ? 31.315 28.977 27.561 1.00 78.56 458 HIS A C 1
ATOM 3669 O O . HIS A 1 458 ? 31.254 28.083 28.406 1.00 78.56 458 HIS A O 1
ATOM 3675 N N . PHE A 1 459 ? 32.472 29.311 26.987 1.00 81.38 459 PHE A N 1
ATOM 3676 C CA . PHE A 1 459 ? 33.698 28.528 27.146 1.00 81.38 459 PHE A CA 1
ATOM 3677 C C . PHE A 1 459 ? 34.765 29.308 27.909 1.00 81.38 459 PHE A C 1
ATOM 3679 O O . PHE A 1 459 ? 34.776 30.524 27.918 1.00 81.38 459 PHE A O 1
ATOM 3686 N N . ASN A 1 460 ? 35.719 28.620 28.539 1.00 83.94 460 ASN A N 1
ATOM 3687 C CA . ASN A 1 460 ? 36.868 29.280 29.185 1.00 83.94 460 ASN A CA 1
ATOM 3688 C C . ASN A 1 460 ? 38.120 29.295 28.295 1.00 83.94 460 ASN A C 1
ATOM 3690 O O . ASN A 1 460 ? 39.065 30.049 28.546 1.00 83.94 460 ASN A O 1
ATOM 3694 N N . GLN A 1 461 ? 38.152 28.428 27.280 1.00 86.31 461 GLN A N 1
ATOM 3695 C CA . GLN A 1 461 ? 39.213 28.322 26.286 1.00 86.31 461 GLN A CA 1
ATOM 3696 C C . GLN A 1 461 ? 38.603 27.930 24.937 1.00 86.31 461 GLN A C 1
ATOM 3698 O O . GLN A 1 461 ? 37.666 27.142 24.902 1.00 86.31 461 GLN A O 1
ATOM 3703 N N . ALA A 1 462 ? 39.142 28.464 23.843 1.00 88.19 462 ALA A N 1
ATOM 3704 C CA . ALA A 1 462 ? 38.667 28.202 22.492 1.00 88.19 462 ALA A CA 1
ATOM 3705 C C . ALA A 1 462 ? 39.847 28.233 21.517 1.00 88.19 462 ALA A C 1
ATOM 3707 O O . ALA A 1 462 ? 40.724 29.102 21.592 1.00 88.19 462 ALA A O 1
ATOM 3708 N N . TYR A 1 463 ? 39.869 27.278 20.591 1.00 90.06 463 TYR A N 1
ATOM 3709 C CA . TYR A 1 463 ? 40.914 27.149 19.583 1.00 90.06 463 TYR A CA 1
ATOM 3710 C C . TYR A 1 463 ? 40.291 26.747 18.251 1.00 90.06 463 TYR A C 1
ATOM 3712 O O . TYR A 1 463 ? 39.420 25.885 18.215 1.00 90.06 463 TYR A O 1
ATOM 3720 N N . ILE A 1 464 ? 40.782 27.320 17.154 1.00 90.50 464 ILE A N 1
ATOM 3721 C CA . ILE A 1 464 ? 40.498 26.806 15.812 1.00 90.50 464 ILE A CA 1
ATOM 3722 C C . ILE A 1 464 ? 41.634 25.871 15.430 1.00 90.50 464 ILE A C 1
ATOM 3724 O O . ILE A 1 464 ? 42.808 26.258 15.467 1.00 90.50 464 ILE A O 1
ATOM 3728 N N . LYS A 1 465 ? 41.270 24.653 15.040 1.00 90.38 465 LYS A N 1
ATOM 3729 C CA . LYS A 1 465 ? 42.171 23.664 14.463 1.00 90.38 465 LYS A CA 1
ATOM 3730 C C . LYS A 1 465 ? 41.792 23.438 13.003 1.00 90.38 465 LYS A C 1
ATOM 3732 O O . LYS A 1 465 ? 40.623 23.222 12.709 1.00 90.38 465 LYS A O 1
ATOM 3737 N N . PHE A 1 466 ? 42.765 23.485 12.098 1.00 87.50 466 PHE A N 1
ATOM 3738 C CA . PHE A 1 466 ? 42.536 23.238 10.671 1.00 87.50 466 PHE A CA 1
ATOM 3739 C C . PHE A 1 466 ? 43.820 22.793 9.969 1.00 87.50 466 PHE A C 1
ATOM 3741 O O . PHE A 1 466 ? 44.924 23.070 10.438 1.00 87.50 466 PHE A O 1
ATOM 3748 N N . ASN A 1 467 ? 43.673 22.123 8.828 1.00 85.31 467 ASN A N 1
ATOM 3749 C CA . ASN A 1 467 ? 44.780 21.803 7.931 1.00 85.31 467 ASN A CA 1
ATOM 3750 C C . ASN A 1 467 ? 44.811 22.801 6.772 1.00 85.31 467 ASN A C 1
ATOM 3752 O O . ASN A 1 467 ? 43.766 23.206 6.271 1.00 85.31 467 ASN A O 1
ATOM 3756 N N . SER A 1 468 ? 46.007 23.190 6.337 1.00 84.56 468 SER A N 1
ATOM 3757 C CA . SER A 1 468 ? 46.194 24.105 5.202 1.00 84.56 468 SER A CA 1
ATOM 3758 C C . SER A 1 468 ? 47.355 23.661 4.316 1.00 84.56 468 SER A C 1
ATOM 3760 O O . SER A 1 468 ? 48.375 23.205 4.834 1.00 84.56 468 SER A O 1
ATOM 3762 N N . GLY A 1 469 ? 47.207 23.811 2.998 1.00 82.38 469 GLY A N 1
ATOM 3763 C CA . GLY A 1 469 ? 48.279 23.679 2.006 1.00 82.38 469 GLY A CA 1
ATOM 3764 C C . GLY A 1 469 ? 48.450 25.003 1.262 1.00 82.38 469 GLY A C 1
ATOM 3765 O O . GLY A 1 469 ? 47.462 25.598 0.840 1.00 82.38 469 GLY A O 1
ATOM 3766 N N . GLU A 1 470 ? 49.681 25.504 1.139 1.00 80.62 470 GLU A N 1
ATOM 3767 C CA . GLU A 1 470 ? 49.932 26.916 0.822 1.00 80.62 470 GLU A CA 1
ATOM 3768 C C . GLU A 1 470 ? 50.694 27.060 -0.500 1.00 80.62 470 GLU A C 1
ATOM 3770 O O . GLU A 1 470 ? 51.894 26.784 -0.607 1.00 80.62 470 GLU A O 1
ATOM 3775 N N . LEU A 1 471 ? 49.980 27.537 -1.521 1.00 77.62 471 LEU A N 1
ATOM 3776 C CA . LEU A 1 471 ? 50.472 27.739 -2.884 1.00 77.62 471 LEU A CA 1
ATOM 3777 C C . LEU A 1 471 ? 50.448 29.225 -3.255 1.00 77.62 471 LEU A C 1
ATOM 3779 O O . LEU A 1 471 ? 49.695 29.654 -4.120 1.00 77.62 471 LEU A O 1
ATOM 3783 N N . LEU A 1 472 ? 51.284 30.018 -2.588 1.00 77.56 472 LEU A N 1
ATOM 3784 C CA . LEU A 1 472 ? 51.356 31.462 -2.823 1.00 77.56 472 LEU A CA 1
ATOM 3785 C C . LEU A 1 472 ? 52.447 31.811 -3.844 1.00 77.56 472 LEU A C 1
ATOM 3787 O O . LEU A 1 472 ? 53.586 31.345 -3.726 1.00 77.56 472 LEU A O 1
ATOM 3791 N N . TYR A 1 473 ? 52.129 32.662 -4.825 1.00 77.56 473 TYR A N 1
ATOM 3792 C CA . TYR A 1 473 ? 53.140 33.239 -5.714 1.00 77.56 473 TYR A CA 1
ATOM 3793 C C . TYR A 1 473 ? 53.969 34.313 -4.985 1.00 77.56 473 TYR A C 1
ATOM 3795 O O . TYR A 1 473 ? 53.523 34.882 -3.987 1.00 77.56 473 TYR A O 1
ATOM 3803 N N . PRO A 1 474 ? 55.191 34.634 -5.459 1.00 78.75 474 PRO A N 1
ATOM 3804 C CA . PRO A 1 474 ? 56.007 35.677 -4.846 1.00 78.75 474 PRO A CA 1
ATOM 3805 C C . PRO A 1 474 ? 55.273 37.027 -4.771 1.00 78.75 474 PRO A C 1
ATOM 3807 O O . PRO A 1 474 ? 55.032 37.660 -5.796 1.00 78.75 474 PRO A O 1
ATOM 3810 N N . GLY A 1 475 ? 54.978 37.481 -3.550 1.00 79.25 475 GLY A N 1
ATOM 3811 C CA . GLY A 1 475 ? 54.252 38.728 -3.280 1.00 79.25 475 GLY A CA 1
ATOM 3812 C C . GLY A 1 475 ? 52.835 38.533 -2.732 1.00 79.25 475 GLY A C 1
ATOM 3813 O O . GLY A 1 475 ? 52.298 39.482 -2.163 1.00 79.25 475 GLY A O 1
ATOM 3814 N N . ASP A 1 476 ? 52.279 37.324 -2.833 1.00 82.19 476 ASP A N 1
ATOM 3815 C CA . ASP A 1 476 ? 50.951 36.992 -2.314 1.00 82.19 476 ASP A CA 1
ATOM 3816 C C . ASP A 1 476 ? 50.997 36.609 -0.828 1.00 82.19 476 ASP A C 1
ATOM 3818 O O . ASP A 1 476 ? 52.003 36.113 -0.309 1.00 82.19 476 ASP A O 1
ATOM 3822 N N . TYR A 1 477 ? 49.886 36.851 -0.134 1.00 85.06 477 TYR A N 1
ATOM 3823 C CA . TYR A 1 477 ? 49.698 36.498 1.267 1.00 85.06 477 TYR A CA 1
ATOM 3824 C C . TYR A 1 477 ? 48.227 36.186 1.558 1.00 85.06 477 TYR A C 1
ATOM 3826 O O . TYR A 1 477 ? 47.330 36.757 0.945 1.00 85.06 477 TYR A O 1
ATOM 3834 N N . GLY A 1 478 ? 47.991 35.312 2.534 1.00 86.56 478 GLY A N 1
ATOM 3835 C CA . GLY A 1 478 ? 46.664 34.976 3.048 1.00 86.56 478 GLY A CA 1
ATOM 3836 C C . GLY A 1 478 ? 46.499 35.400 4.505 1.00 86.56 478 GLY A C 1
ATOM 3837 O O . GLY A 1 478 ? 47.474 35.452 5.263 1.00 86.56 478 GLY A O 1
ATOM 3838 N N . TYR A 1 479 ? 45.260 35.674 4.914 1.00 89.62 479 TYR A N 1
ATOM 3839 C CA . TYR A 1 479 ? 44.924 35.981 6.302 1.00 89.62 479 TYR A CA 1
ATOM 3840 C C . TYR A 1 479 ? 43.871 35.018 6.838 1.00 89.62 479 TYR A C 1
ATOM 3842 O O . TYR A 1 479 ? 42.828 34.844 6.217 1.00 89.62 479 TYR A O 1
ATOM 3850 N N . LEU A 1 480 ? 44.098 34.488 8.042 1.00 90.19 480 LEU A N 1
ATOM 3851 C CA . LEU A 1 480 ? 42.997 34.043 8.890 1.00 90.19 480 LEU A CA 1
ATOM 3852 C C . LEU A 1 480 ? 42.616 35.207 9.794 1.00 90.19 480 LEU A C 1
ATOM 3854 O O . LEU A 1 480 ? 43.442 35.693 10.581 1.00 90.19 480 LEU A O 1
ATOM 3858 N N . GLN A 1 481 ? 41.370 35.647 9.683 1.00 90.31 481 GLN A N 1
ATOM 3859 C CA . GLN A 1 481 ? 40.854 36.749 10.474 1.00 90.31 481 GLN A CA 1
ATOM 3860 C C . GLN A 1 481 ? 39.603 36.329 11.234 1.00 90.31 481 GLN A C 1
ATOM 3862 O O . GLN A 1 481 ? 38.836 35.491 10.774 1.00 90.31 481 GLN A O 1
ATOM 3867 N N . ILE A 1 482 ? 39.390 36.955 12.386 1.00 89.19 482 ILE A N 1
ATOM 3868 C CA . ILE A 1 482 ? 38.153 36.839 13.154 1.00 89.19 482 ILE A CA 1
ATOM 3869 C C . ILE A 1 482 ? 37.529 38.222 13.311 1.00 89.19 482 ILE A C 1
ATOM 3871 O O . ILE A 1 482 ? 38.233 39.224 13.491 1.00 89.19 482 ILE A O 1
ATOM 3875 N N . LYS A 1 483 ? 36.204 38.286 13.249 1.00 86.56 483 LYS A N 1
ATOM 3876 C CA . LYS A 1 483 ? 35.439 39.498 13.525 1.00 86.56 483 LYS A CA 1
ATOM 3877 C C . LYS A 1 483 ? 34.709 39.328 14.851 1.00 86.56 483 LYS A C 1
ATOM 3879 O O . LYS A 1 483 ? 34.089 38.302 15.091 1.00 86.56 483 LYS A O 1
ATOM 3884 N N . ARG A 1 484 ? 34.801 40.342 15.712 1.00 83.38 484 ARG A N 1
ATOM 3885 C CA . ARG A 1 484 ? 34.097 40.382 17.001 1.00 83.38 484 ARG A CA 1
ATOM 3886 C C . ARG A 1 484 ? 32.681 40.889 16.785 1.00 83.38 484 ARG A C 1
ATOM 3888 O O . ARG A 1 484 ? 32.541 42.095 16.596 1.00 83.38 484 ARG A O 1
ATOM 3895 N N . GLY A 1 485 ? 31.675 40.015 16.786 1.00 75.25 485 GLY A N 1
ATOM 3896 C CA . GLY A 1 485 ? 30.257 40.381 16.661 1.00 75.25 485 GLY A CA 1
ATOM 3897 C C . GLY A 1 485 ? 30.005 41.569 15.715 1.00 75.25 485 GLY A C 1
ATOM 3898 O O . GLY A 1 485 ? 30.366 41.552 14.533 1.00 75.25 485 GLY A O 1
ATOM 3899 N N . ASN A 1 486 ? 29.459 42.656 16.272 1.00 70.12 486 ASN A N 1
ATOM 3900 C CA . ASN A 1 486 ? 29.166 43.905 15.552 1.00 70.12 486 ASN A CA 1
ATOM 3901 C C . ASN A 1 486 ? 30.314 44.936 15.523 1.00 70.12 486 ASN A C 1
ATOM 3903 O O . ASN A 1 486 ? 30.131 46.048 15.020 1.00 70.12 486 ASN A O 1
ATOM 3907 N N . ALA A 1 487 ? 31.493 44.616 16.060 1.00 74.00 487 ALA A N 1
ATOM 3908 C CA . ALA A 1 487 ? 32.637 45.519 16.034 1.00 74.00 487 ALA A CA 1
ATOM 3909 C C . ALA A 1 487 ? 33.093 45.808 14.593 1.00 74.00 487 ALA A C 1
ATOM 3911 O O . ALA A 1 487 ? 33.015 44.970 13.688 1.00 74.00 487 ALA A O 1
ATOM 3912 N N . ALA A 1 488 ? 33.592 47.026 14.380 1.00 70.50 488 ALA A N 1
ATOM 3913 C CA . ALA A 1 488 ? 34.112 47.430 13.085 1.00 70.50 488 ALA A CA 1
ATOM 3914 C C . ALA A 1 488 ? 35.482 46.781 12.827 1.00 70.50 488 ALA A C 1
ATOM 3916 O O . ALA A 1 488 ? 36.443 47.036 13.552 1.00 70.50 488 ALA A O 1
ATOM 3917 N N . GLY A 1 489 ? 35.575 46.013 11.740 1.00 80.62 489 GLY A N 1
ATOM 3918 C CA . GLY A 1 489 ? 36.833 45.482 11.216 1.00 80.62 489 GLY A CA 1
ATOM 3919 C C . GLY A 1 489 ? 37.171 44.054 11.653 1.00 80.62 489 GLY A C 1
ATOM 3920 O O . GLY A 1 489 ? 36.604 43.500 12.590 1.00 80.62 489 GLY A O 1
ATOM 3921 N N . TRP A 1 490 ? 38.118 43.464 10.927 1.00 87.75 490 TRP A N 1
ATOM 3922 C CA . TRP A 1 490 ? 38.607 42.102 11.117 1.00 87.75 490 TRP A CA 1
ATOM 3923 C C . TRP A 1 490 ? 39.950 42.109 11.856 1.00 87.75 490 TRP A C 1
ATOM 3925 O O . TRP A 1 490 ? 40.822 42.929 11.565 1.00 87.75 490 TRP A O 1
ATOM 3935 N N . SER A 1 491 ? 40.127 41.191 12.807 1.00 88.94 491 SER A N 1
ATOM 3936 C CA . SER A 1 491 ? 41.386 40.983 13.529 1.00 88.94 491 SER A CA 1
ATOM 3937 C C . SER A 1 491 ? 42.166 39.840 12.893 1.00 88.94 491 SER A C 1
ATOM 3939 O O . SER A 1 491 ? 41.697 38.705 12.889 1.00 88.94 491 SER A O 1
ATOM 3941 N N . THR A 1 492 ? 43.362 40.115 12.376 1.00 90.50 492 THR A N 1
ATOM 3942 C CA . THR A 1 492 ? 44.230 39.077 11.802 1.00 90.50 492 THR A CA 1
ATOM 3943 C C . THR A 1 492 ? 44.885 38.250 12.903 1.00 90.50 492 THR A C 1
ATOM 3945 O O . THR A 1 492 ? 45.613 38.791 13.735 1.00 90.50 492 THR A O 1
ATOM 3948 N N . LEU A 1 493 ? 44.649 36.938 12.882 1.00 89.31 493 LEU A N 1
ATOM 3949 C CA . LEU A 1 493 ? 45.227 35.979 13.827 1.00 89.31 493 LEU A CA 1
ATOM 3950 C C . LEU A 1 493 ? 46.408 35.212 13.230 1.00 89.31 493 LEU A C 1
ATOM 3952 O O . LEU A 1 493 ? 47.332 34.838 13.951 1.00 89.31 493 LEU A O 1
ATOM 3956 N N . LEU A 1 494 ? 46.395 35.003 11.913 1.00 89.56 494 LEU A N 1
ATOM 3957 C CA . LEU A 1 494 ? 47.471 34.351 11.175 1.00 89.56 494 LEU A CA 1
ATOM 3958 C C . LEU A 1 494 ? 47.677 35.054 9.833 1.00 89.56 494 LEU A C 1
ATOM 3960 O O . LEU A 1 494 ? 46.713 35.326 9.121 1.00 89.56 494 LEU A O 1
ATOM 3964 N N . THR A 1 495 ? 48.941 35.293 9.481 1.00 89.06 495 THR A N 1
ATOM 3965 C CA . THR A 1 495 ? 49.348 35.756 8.149 1.00 89.06 495 THR A CA 1
ATOM 3966 C C . THR A 1 495 ? 50.219 34.697 7.493 1.00 89.06 495 THR A C 1
ATOM 3968 O O . THR A 1 495 ? 51.305 34.385 7.989 1.00 89.06 495 THR A O 1
ATOM 3971 N N . ILE A 1 496 ? 49.772 34.191 6.352 1.00 84.44 496 ILE A N 1
ATOM 3972 C CA . ILE A 1 496 ? 50.476 33.201 5.542 1.00 84.44 496 ILE A CA 1
ATOM 3973 C C . ILE A 1 496 ? 51.175 33.944 4.403 1.00 84.44 496 ILE A C 1
ATOM 3975 O O . ILE A 1 496 ? 50.534 34.688 3.675 1.00 84.44 496 ILE A O 1
ATOM 3979 N N . HIS A 1 497 ? 52.491 33.789 4.277 1.00 81.50 497 HIS A N 1
ATOM 3980 C CA . HIS A 1 497 ? 53.316 34.521 3.299 1.00 81.50 497 HIS A CA 1
ATOM 3981 C C . HIS A 1 497 ? 54.404 33.649 2.651 1.00 81.50 497 HIS A C 1
ATOM 3983 O O . HIS A 1 497 ? 55.231 34.157 1.897 1.00 81.50 497 HIS A O 1
ATOM 3989 N N . ASN A 1 498 ? 54.439 32.350 2.968 1.00 70.44 498 ASN A N 1
ATOM 3990 C CA . ASN A 1 498 ? 55.461 31.429 2.485 1.00 70.44 498 ASN A CA 1
ATOM 3991 C C . ASN A 1 498 ? 54.826 30.340 1.625 1.00 70.44 498 ASN A C 1
ATOM 3993 O O . ASN A 1 498 ? 53.798 29.776 1.980 1.00 70.44 498 ASN A O 1
ATOM 3997 N N . TYR A 1 499 ? 55.484 30.030 0.513 1.00 69.44 499 TYR A N 1
ATOM 3998 C CA . TYR A 1 499 ? 55.174 28.871 -0.311 1.00 69.44 499 TYR A CA 1
ATOM 3999 C C . TYR A 1 499 ? 55.704 27.607 0.379 1.00 69.44 499 TYR A C 1
ATOM 4001 O O . TYR A 1 499 ? 56.904 27.528 0.664 1.00 69.44 499 TYR A O 1
ATOM 4009 N N . ASN A 1 500 ? 54.837 26.626 0.645 1.00 67.25 500 ASN A N 1
ATOM 4010 C CA . ASN A 1 500 ? 55.202 25.397 1.364 1.00 67.25 500 ASN A CA 1
ATOM 4011 C C . ASN A 1 500 ? 55.221 24.140 0.473 1.00 67.25 500 ASN A C 1
ATOM 4013 O O . ASN A 1 500 ? 55.216 23.018 0.968 1.00 67.25 500 ASN A O 1
ATOM 4017 N N . ASN A 1 501 ? 55.280 24.326 -0.850 1.00 66.19 501 ASN A N 1
ATOM 4018 C CA . ASN A 1 501 ? 55.421 23.252 -1.836 1.00 66.19 501 ASN A CA 1
ATOM 4019 C C . ASN A 1 501 ? 54.357 22.138 -1.719 1.00 66.19 501 ASN A C 1
ATOM 4021 O O . ASN A 1 501 ? 54.663 20.980 -1.987 1.00 66.19 501 ASN A O 1
ATOM 4025 N N . GLN A 1 502 ? 53.120 22.514 -1.360 1.00 66.38 502 GLN A N 1
ATOM 4026 C CA . GLN A 1 502 ? 51.956 21.629 -1.176 1.00 66.38 502 GLN A CA 1
ATOM 4027 C C . GLN A 1 502 ? 52.026 20.691 0.034 1.00 66.38 502 GLN A C 1
ATOM 4029 O O . GLN A 1 502 ? 51.217 19.769 0.138 1.00 66.38 502 GLN A O 1
ATOM 4034 N N . GLU A 1 503 ? 52.946 20.913 0.973 1.00 76.56 503 GLU A N 1
ATOM 4035 C CA . GLU A 1 503 ? 52.904 20.180 2.236 1.00 76.56 503 GLU A CA 1
ATOM 4036 C C . GLU A 1 503 ? 51.713 20.659 3.073 1.00 76.56 503 GLU A C 1
ATOM 4038 O O . GLU A 1 503 ? 51.536 21.853 3.324 1.00 76.56 503 GLU A O 1
ATOM 4043 N N . LEU A 1 504 ? 50.877 19.720 3.510 1.00 80.88 504 LEU A N 1
ATOM 4044 C CA . LEU A 1 504 ? 49.816 20.033 4.455 1.00 80.88 504 LEU A CA 1
ATOM 4045 C C . LEU A 1 504 ? 50.409 20.309 5.829 1.00 80.88 504 LEU A C 1
ATOM 4047 O O . LEU A 1 504 ? 51.176 19.510 6.368 1.00 80.88 504 LEU A O 1
ATOM 4051 N N . VAL A 1 505 ? 50.002 21.430 6.410 1.00 85.19 505 VAL A N 1
ATOM 4052 C CA . VAL A 1 505 ? 50.386 21.833 7.758 1.00 85.19 505 VAL A CA 1
ATOM 4053 C C . VAL A 1 505 ? 49.133 21.919 8.614 1.00 85.19 505 VAL A C 1
ATOM 4055 O O . VAL A 1 505 ? 48.204 22.664 8.294 1.00 85.19 505 VAL A O 1
ATOM 4058 N N . GLU A 1 506 ? 49.137 21.178 9.719 1.00 87.94 506 GLU A N 1
ATOM 4059 C CA . GLU A 1 506 ? 48.136 21.313 10.774 1.00 87.94 506 GLU A CA 1
ATOM 4060 C C . GLU A 1 506 ? 48.414 22.591 11.573 1.00 87.94 506 GLU A C 1
ATOM 4062 O O . GLU A 1 506 ? 49.540 22.850 12.017 1.00 87.94 506 GLU A O 1
ATOM 4067 N N . ARG A 1 507 ? 47.388 23.423 11.734 1.00 87.94 507 ARG A N 1
ATOM 4068 C CA . ARG A 1 507 ? 47.468 24.725 12.392 1.00 87.94 507 ARG A CA 1
ATOM 4069 C C . ARG A 1 507 ? 46.505 24.792 13.569 1.00 87.94 507 ARG A C 1
ATOM 4071 O O . ARG A 1 507 ? 45.411 24.233 13.540 1.00 87.94 507 ARG A O 1
ATOM 4078 N N . PHE A 1 508 ? 46.930 25.538 14.586 1.00 90.94 508 PHE A N 1
ATOM 4079 C CA . PHE A 1 508 ? 46.163 25.821 15.793 1.00 90.94 508 PHE A CA 1
ATOM 4080 C C . PHE A 1 508 ? 46.191 27.321 16.065 1.00 90.94 508 PHE A C 1
ATOM 4082 O O . PHE A 1 508 ? 47.267 27.923 16.128 1.00 90.94 508 PHE A O 1
ATOM 4089 N N . VAL A 1 509 ? 45.019 27.923 16.244 1.00 90.81 509 VAL A N 1
ATOM 4090 C CA . VAL A 1 509 ? 44.869 29.355 16.517 1.00 90.81 509 VAL A CA 1
ATOM 4091 C C . VAL A 1 509 ? 44.069 29.540 17.799 1.00 90.81 509 VAL A C 1
ATOM 4093 O O . VAL A 1 509 ? 42.946 29.064 17.910 1.00 90.81 509 VAL A O 1
ATOM 4096 N N . ASN A 1 510 ? 44.668 30.213 18.782 1.00 90.44 510 ASN A N 1
ATOM 4097 C CA . ASN A 1 510 ? 44.048 30.486 20.077 1.00 90.44 510 ASN A CA 1
ATOM 4098 C C . ASN A 1 510 ? 43.044 31.645 19.964 1.00 90.44 510 ASN A C 1
ATOM 4100 O O . ASN A 1 510 ? 43.396 32.715 19.461 1.00 90.44 510 ASN A O 1
ATOM 4104 N N . LEU A 1 511 ? 41.830 31.438 20.475 1.00 88.69 511 LEU A N 1
ATOM 4105 C CA . LEU A 1 511 ? 40.742 32.416 20.496 1.00 88.69 511 LEU A CA 1
ATOM 4106 C C . LEU A 1 511 ? 40.406 32.933 21.904 1.00 88.69 511 LEU A C 1
ATOM 4108 O O . LEU A 1 511 ? 39.429 33.652 22.077 1.00 88.69 511 LEU A O 1
ATOM 4112 N N . ASN A 1 512 ? 41.204 32.629 22.928 1.00 87.00 512 ASN A N 1
ATOM 4113 C CA . ASN A 1 512 ? 40.868 32.938 24.323 1.00 87.00 512 ASN A CA 1
ATOM 4114 C C . ASN A 1 512 ? 40.659 34.440 24.585 1.00 87.00 512 ASN A C 1
ATOM 4116 O O . ASN A 1 512 ? 39.939 34.816 25.504 1.00 87.00 512 ASN A O 1
ATOM 4120 N N . SER A 1 513 ? 41.264 35.319 23.781 1.00 84.12 513 SER A N 1
ATOM 4121 C CA . SER A 1 513 ? 41.060 36.773 23.872 1.00 84.12 513 SER A CA 1
ATOM 4122 C C . SER A 1 513 ? 39.714 37.263 23.311 1.00 84.12 513 SER A C 1
ATOM 4124 O O . SER A 1 513 ? 39.458 38.468 23.355 1.00 84.12 513 SER A O 1
ATOM 4126 N N . PHE A 1 514 ? 38.877 36.358 22.796 1.00 80.62 514 PHE A N 1
ATOM 4127 C CA . PHE A 1 514 ? 37.568 36.623 22.186 1.00 80.62 514 PHE A CA 1
ATOM 4128 C C . PHE A 1 514 ? 36.396 36.017 22.978 1.00 80.62 514 PHE A C 1
ATOM 4130 O O . PHE A 1 514 ? 35.252 36.222 22.610 1.00 80.62 514 PHE A O 1
ATOM 4137 N N . ILE A 1 515 ? 36.671 35.314 24.079 1.00 78.19 515 ILE A N 1
ATOM 4138 C CA . ILE A 1 515 ? 35.693 34.520 24.839 1.00 78.19 515 ILE A CA 1
ATOM 4139 C C . ILE A 1 515 ? 34.674 35.350 25.643 1.00 78.19 515 ILE A C 1
ATOM 4141 O O . ILE A 1 515 ? 33.642 34.833 26.011 1.00 78.19 515 ILE A O 1
ATOM 4145 N N . ASN A 1 516 ? 34.898 36.634 25.925 1.00 67.06 516 ASN A N 1
ATOM 4146 C CA . ASN A 1 516 ? 34.020 37.399 26.835 1.00 67.06 516 ASN A CA 1
ATOM 4147 C C . ASN A 1 516 ? 33.096 38.409 26.133 1.00 67.06 516 ASN A C 1
ATOM 4149 O O . ASN A 1 516 ? 32.630 39.352 26.774 1.00 67.06 516 ASN A O 1
ATOM 4153 N N . GLU A 1 517 ? 32.883 38.282 24.824 1.00 58.31 517 GLU A N 1
ATOM 4154 C CA . GLU A 1 517 ? 32.115 39.256 24.043 1.00 58.31 517 GLU A CA 1
ATOM 4155 C C . GLU A 1 517 ? 31.206 38.520 23.047 1.00 58.31 517 GLU A C 1
ATOM 4157 O O . GLU A 1 517 ? 31.707 37.791 22.193 1.00 58.31 517 GLU A O 1
ATOM 4162 N N . SER A 1 518 ? 29.890 38.717 23.204 1.00 52.44 518 SER A N 1
ATOM 4163 C CA . SER A 1 518 ? 28.814 38.190 22.348 1.00 52.44 518 SER A CA 1
ATOM 4164 C C . SER A 1 518 ? 28.857 38.727 20.921 1.00 52.44 518 SER A C 1
ATOM 4166 O O . SER A 1 518 ? 29.075 39.962 20.789 1.00 52.44 518 SER A O 1
#

Secondary structure (DSSP, 8-state):
-------SS--SEEEEETTEEEEEETTTTEEEEEE-SSTTS-EEEEEEE--SS-EEEEEE-TTS-EEEEEE-STT--EEEEE-S-TTS-EEEEEE--S-TTGGG-----EEEETTEEEEE-BTT-EEEEE-SSTTS-EEEEEE---SSS--SS-SEEEEE---TTS-EEEEETTS--EEEE-SS---EEEEPPPPPBS-SSS-EEEEEEEEPPSSS-EEEEEEEEEEEETT---EEEE-EEETTEEEEEE---S--EEEEEEEEEEETTS-EEEESTTTTTS-EEEEES---PPPEEEEE--PPPB-SSSEEEEEEEEEE-SS-EEEEEEEEEETTSPPEEEE-EEEEETTTEEEEEEEEEE-SPPTT-EEEEEEEEEESSTT--EEE---EEEEB-S---S--TTSSGGGGGEE-TT-EEEE--TTT-EEEES-TTSPPPTT-----EESS---GGG-S--EEEEEE-----TT--EEEEE--TT-SSPEEEEEE-S--TT--EEEEEE-GGGTT--

Mean predicted aligned error: 11.89 Å

Radius of gyration: 36.75 Å; Cα contacts (8 Å, |Δi|>4): 1242; chains: 1; bounding box: 90×87×78 Å

Nearest PDB structures (foldseek):
  5ak8-assembly1_A  TM=7.551E-01  e=5.251E-05  Porphyromonas gingivalis
  6i0x-assembly1_A  TM=7.245E-01  e=6.054E-05  Porphyromonas gingivalis W83
  5ak7-assembly1_A  TM=7.240E-01  e=9.281E-05  Porphyromonas gingivalis
  4ytb-assembly1_A  TM=7.029E-01  e=1.294E-04  Porphyromonas gingivalis W83
  4yt9-assembly1_A  TM=7.187E-01  e=1.641E-04  Porphyromonas gingivalis W83

Solvent-accessible surface area (backbone atoms only — not comparable to full-atom values): 29103 Å² total; per-residue (Å²): 132,89,72,59,83,76,83,89,68,72,66,71,28,71,33,75,56,93,46,36,34,36,30,10,19,28,77,52,10,22,46,33,38,28,42,40,72,49,63,70,60,56,43,81,76,38,79,48,69,82,45,71,46,19,25,29,20,38,32,56,46,97,84,57,42,36,39,36,34,10,14,50,33,81,44,24,39,37,38,30,27,42,49,78,40,83,96,60,68,41,78,57,31,76,48,75,72,101,53,92,65,46,70,56,24,19,24,39,35,40,44,65,57,87,52,34,37,40,31,8,28,10,43,62,10,41,37,32,27,40,40,79,47,58,69,63,67,38,84,76,47,73,53,66,82,44,95,61,78,68,71,49,82,30,21,20,51,42,65,45,68,89,43,93,45,56,38,32,42,37,34,33,67,72,67,87,48,78,45,81,45,67,74,79,69,62,46,47,75,41,66,79,82,67,64,33,37,61,70,24,61,59,69,47,74,47,62,33,38,70,50,78,26,96,85,34,57,70,32,65,90,52,27,25,41,36,30,26,56,79,83,46,73,79,48,72,32,68,41,41,83,54,89,89,32,28,41,34,52,52,70,50,86,62,60,67,48,45,37,30,31,35,39,34,34,29,32,72,91,66,53,77,47,44,39,42,57,37,53,86,84,33,56,47,71,31,45,29,24,88,71,84,70,54,30,46,57,83,46,67,62,83,63,71,68,39,61,65,41,50,54,74,43,82,38,42,29,37,69,48,44,69,71,32,74,64,50,43,36,32,36,36,26,52,67,90,52,74,77,45,73,30,73,35,44,86,46,79,43,95,87,78,38,68,31,36,40,18,68,51,70,52,71,80,48,58,64,77,41,39,39,39,36,37,40,39,36,28,27,65,47,97,73,49,34,61,35,66,39,74,80,44,65,30,37,26,36,87,67,78,90,87,69,52,59,82,40,75,75,53,48,78,48,39,50,37,73,66,33,35,78,38,81,75,45,94,90,68,38,40,42,78,37,74,42,62,90,50,86,76,64,91,90,68,87,76,67,63,47,69,70,69,84,79,79,41,60,86,47,94,69,48,69,54,74,49,75,48,63,34,87,50,59,98,90,45,72,48,72,48,63,51,64,59,67,87,54,89,66,71,45,76,79,42,78,47,70,64,62,50,87,65,50,74,42,81,45,79,46,82,40,55,96,54,22,89,56,107

Foldseek 3Di:
DQQADDPPADFQEWDDDDQWIWTFRQQQQWIWIWGCVPVNDIGTPATGRDDRGFQHEWDADPVRQKIWTFGQDQQTWIWIWGPPDRVDIDTLDTDDDPDPNSNREGWHYWDDDHQWIWTQGAQQAIWIWGVPPVNDIHTDDGDFDFPDRDDHRFGWRDWDQPDLLRWIWIDTPNPSDIDIHHPPCQKDKDWDADFAEQPQADWDKTKIAIGHDPVFAWPLQFWWKWKDFPLDTDDIDRWPDDPRITMDTDGHPSDWGKMWMKTWTATPVGHIDIVVGNPPVDTDIYTYRADDWAKDWDDKDADEAAAFQKDKDKIKTDIADRQFWDWKKKWKDWAPHDIDIFTWDWDQDPVRGIMTIGMDIGHRHDFFIKMKMKMKIFGPGPVRHIDIDDIHIHTNHNDDDQDPLVDPVSCVQKPQFCKDWAQDDPVVGIDIDSHRPDDDDPPDDGDMDGPDDDQLLRDQWDKDKDKDADADDQPDKDFDWDDQVPDPDTHTQDIGHDHPVRDIDIDMTTPNVRRNGD

Organism: NCBI:txid408172

Sequence (518 aa):
TEVSRWEETYIHDIYVKNDTAYACDIYNGSLFIIDVSDKTNPTTMVEHNYSNYGCHAVWVTDDSKYAVTGDEENGGYVYIFDIQDFDNINMVATWYPDEPEVQNKSVHNVLIKDDLLYVSYYVYGTRIVDISDPYNPTEVGYYDWYPGQNGLYSGNWGVYPFTENGLIYSTDYTGNGFFIMSYPYMGEIGFEEILDTENNVDPISITVSIDESPDYNIDYSSLKIYWGIDQTISDSTTLTSSGNNYIGSITPTGQNGTIHYYVAFNTTSGERVTRPYGAPYANFTFNIGTDYVNPEIELITDLADQFYPSGSYEVASIASDNIGISMVELFWQADNGEIQSATCIDDYDQELGLIYVGILSYDNISPGTEISYWMEATDVSSQSNQSESELKHFIISDSYVLGDFENEEALDRWELGDWGRQYINHDLKWAINDSPSGLYSSNAYNPCYLIEPLDLSHFNQAYIKFNSGELLYPGDYGYLQIKRGNAAGWSTLLTIHNYNNQELVERFVNLNSFINES

pLDDT: mean 91.59, std 7.18, range [52.44, 98.69]

InterPro domains:
  IPR013211 LVIVD [PF08309] (13-45)
  IPR013211 LVIVD [PF08309] (107-144)